Protein AF-0000000079818546 (afdb_homodimer)

Nearest PDB structures (foldseek):
  4r4e-assembly1_A  TM=8.193E-01  e=2.332E-03  Bacillus subtilis subsp. subtilis str. 168
  4r24-assembly1_B  TM=7.800E-01  e=4.486E-03  Priestia megaterium WSH-002
  2zhg-assembly1_A-2  TM=8.508E-01  e=3.559E-02  Escherichia coli K-12
  3ucs-assembly1_A  TM=8.281E-01  e=1.180E-01  Klebsiella pneumoniae 342
  2zhh-assembly1_A-2  TM=7.007E-01  e=1.118E-01  Escherichia coli K-12

Secondary structure (DSSP, 8-state):
------B-HHHHHHHH---HHHHHHHHHTTSSPPPEEETTEEEB-HHHHHHHHHHHHHHHTT--HHHHHHHH-S-TT--HHHHHHHHHHHTGGG--S--EEEEHHHHHHHHHTS---HHHHHHHHHTTSEEE-SSSSEEEES-HHHHHHHHHHHHTT--HHHHHHHHHHHHHHHHHHHHHHHHHHIIIIIHHHHHTT--GGGHHHHHHHHHHHHHHHHHHHHHHHHHHHHHHHHHHHHHTTHHHHTS--/------B-HHHHHHHH---HHHHHHHHHTTSSPPPEEETTEEEB-HHHHHHHHHHHHHHHTT--HHHHHHHH-S-TT--HHHHHHHHHHHTGGG--S--EEEEHHHHHHHHHTS---HHHHHHHHHTTSEEE-SSSSEEEES-HHHHHHHHHHHHTT--HHHHHHHHHHHHHHHHHHHHHHHHHHIIIIIHHHHHTT--GGGHHHHHHHHHHHHHHHHHHHHHHHHHHHHHHHHHHHHHTTHHHHSS--

Solvent-accessible surface area (backbone atoms only — not comparable to full-atom values): 26799 Å² total; per-residue (Å²): 127,82,69,76,61,65,24,42,61,68,51,46,18,66,73,68,70,43,50,58,66,54,52,52,48,34,37,75,71,46,69,37,64,81,54,54,69,57,92,93,43,52,29,34,42,67,68,53,52,49,43,51,52,47,54,51,52,43,38,72,73,66,38,43,73,47,20,48,38,58,67,46,37,84,50,68,74,60,54,59,66,58,45,51,53,43,47,43,44,67,45,53,66,38,60,79,47,72,60,42,78,37,42,50,72,52,44,46,56,59,54,33,72,32,89,71,47,75,66,52,51,51,50,37,34,74,70,54,41,35,43,76,72,48,102,63,57,33,32,33,32,44,34,47,64,43,51,51,39,48,40,55,43,23,75,49,67,44,54,62,70,58,52,49,51,48,51,49,48,40,53,63,31,39,46,62,39,39,50,48,52,52,50,50,46,35,63,45,47,49,49,59,38,51,74,65,67,52,57,74,87,43,53,60,55,52,38,50,48,42,64,61,45,53,62,37,53,56,49,29,51,49,51,52,42,24,53,44,36,42,52,48,53,46,44,54,37,36,50,71,52,61,74,65,61,65,67,74,108,126,82,69,73,62,66,24,42,60,68,52,46,19,67,74,70,70,44,51,59,68,53,53,51,48,34,38,76,72,43,68,37,64,81,54,53,69,58,90,94,42,49,28,33,41,65,68,52,52,49,44,52,52,46,53,51,52,45,39,72,72,66,39,42,74,45,20,48,38,58,66,44,37,83,50,65,76,58,56,60,67,58,45,53,52,43,47,42,44,68,46,52,64,39,62,80,48,73,62,43,79,38,42,51,71,53,45,45,57,60,54,33,74,33,89,71,46,75,67,53,51,50,50,38,34,73,71,54,40,35,42,74,72,48,101,63,58,33,32,32,30,44,34,48,63,43,50,52,39,47,39,54,41,24,76,50,67,45,52,61,70,59,52,49,51,48,51,51,48,40,52,64,30,37,45,62,39,37,51,47,52,52,51,49,46,34,64,46,48,48,49,59,37,51,74,65,67,52,56,76,86,45,52,61,55,52,38,51,48,42,65,61,46,52,62,35,52,57,48,29,52,50,50,51,41,24,53,45,36,42,51,49,52,46,46,53,39,37,50,70,52,61,74,65,60,64,68,74,108

pLDDT: mean 79.52, std 14.48, range [26.3, 98.0]

Radius of gyration: 30.17 Å; Cα contacts (8 Å, |Δi|>4): 606; chains: 2; bounding box: 60×109×77 Å

Foldseek 3Di:
DPPQFFDFLVRLCVLQVNDSVVLVVCVVVLQAPFADDDDNTGTDGPQRSLSSNLCVVVVVVPDDPVRSPVLQASDNDADSVLSVLLCCLQPVVQQPADKDKDFLVVVCVLLPLADQDPVLVVLCVVLVQKDDDPPRGMIIGRHVVLSNVNSVVSVVPDHSVVSSVVSVVCCVVCVVVVVVLVVVLCVVPVVVCVVVRNPNVCSVVSSVVSNVCVVVSVVVVVVVVVVVVVVVVVVVVVPPPPVVVVVVD/DPPQFFDFLVRLCVLQVNDSVVLVVCVVVLQAPFADDDDNTGTDGPLRSLSSNLCVVVVVVPDDPVNSCVLQASDNDADSVLSVLLCCLQPVVQQPADKDKDFLVVVCVLLPLAPQDPVLVVLCVVLVQKDDDPPRGMIIGRHVVLSNVNSVVSVVPDHSVVSSVVSVVCCVVCVVVVVVLVVVLCVVPVVVCVVVVNPNVCSVVSSVVSNVVVVVSVVVVVVVVVVVVVVVVVVVVVPPPPVVVVVVD

Sequence (498 aa):
MARGSSMTIDDLAATTGVSSRSIRYYQTRGLLPPPRVKGRQGFYGQKHVDRLNLITELAEEGLNLQAIGWLIGGASRVDSDELRRLKRAVLDGWVSDEPVSISAKDLSKALAGGTWDEGTAARAAELGLLEELEDGEQWRILLPSVLAAGGELADMGLPPERMLDVLETIREHVTPIAAAYVQVFDEAVLAPWDARGRPEGEWSAIREAVDRIRPLAGEALLAVFRQVMTDVITDLMAGTDEEDAGDASMARGSSMTIDDLAATTGVSSRSIRYYQTRGLLPPPRVKGRQGFYGQKHVDRLNLITELAEEGLNLQAIGWLIGGASRVDSDELRRLKRAVLDGWVSDEPVSISAKDLSKALAGGTWDEGTAARAAELGLLEELEDGEQWRILLPSVLAAGGELADMGLPPERMLDVLETIREHVTPIAAAYVQVFDEAVLAPWDARGRPEGEWSAIREAVDRIRPLAGEALLAVFRQVMTDVITDLMAGTDEEDAGDAS

Organism: NCBI:txid1608957

Structure (mmCIF, N/CA/C/O backbone):
data_AF-0000000079818546-model_v1
#
loop_
_entity.id
_entity.type
_entity.pdbx_description
1 polymer 'Putative transcription regulator protein'
#
loop_
_atom_site.group_PDB
_atom_site.id
_atom_site.type_symbol
_atom_site.label_atom_id
_atom_site.label_alt_id
_atom_site.label_comp_id
_atom_site.label_asym_id
_atom_site.label_entity_id
_atom_site.label_seq_id
_atom_site.pdbx_PDB_ins_code
_atom_site.Cartn_x
_atom_site.Cartn_y
_atom_site.Cartn_z
_atom_site.occupancy
_atom_site.B_iso_or_equiv
_atom_site.auth_seq_id
_atom_site.auth_comp_id
_atom_site.auth_asym_id
_atom_site.auth_atom_id
_atom_site.pdbx_PDB_model_num
ATOM 1 N N . MET A 1 1 ? 6.277 -55.094 -1.938 1 29.61 1 MET A N 1
ATOM 2 C CA . MET A 1 1 ? 6.68 -53.969 -2.816 1 29.61 1 MET A CA 1
ATOM 3 C C . MET A 1 1 ? 5.582 -53.688 -3.83 1 29.61 1 MET A C 1
ATOM 5 O O . MET A 1 1 ? 5.293 -54.5 -4.707 1 29.61 1 MET A O 1
ATOM 9 N N . ALA A 1 2 ? 4.457 -53.312 -3.531 1 41.22 2 ALA A N 1
ATOM 10 C CA . ALA A 1 2 ? 3.262 -53.344 -4.367 1 41.22 2 ALA A CA 1
ATOM 11 C C . ALA A 1 2 ? 3.553 -52.812 -5.766 1 41.22 2 ALA A C 1
ATOM 13 O O . ALA A 1 2 ? 4.152 -51.75 -5.914 1 41.22 2 ALA A O 1
ATOM 14 N N . ARG A 1 3 ? 3.801 -53.531 -6.766 1 44.34 3 ARG A N 1
ATOM 15 C CA . ARG A 1 3 ? 4.227 -53.375 -8.156 1 44.34 3 ARG A CA 1
ATOM 16 C C . ARG A 1 3 ? 3.559 -52.188 -8.797 1 44.34 3 ARG A C 1
ATOM 18 O O . ARG A 1 3 ? 2.375 -51.906 -8.57 1 44.34 3 ARG A O 1
ATOM 25 N N . GLY A 1 4 ? 4.246 -50.938 -8.867 1 48.34 4 GLY A N 1
ATOM 26 C CA . GLY A 1 4 ? 3.775 -49.656 -9.406 1 48.34 4 GLY A CA 1
ATOM 27 C C . GLY A 1 4 ? 2.674 -49.844 -10.438 1 48.34 4 GLY A C 1
ATOM 28 O O . GLY A 1 4 ? 2.922 -50.312 -11.555 1 48.34 4 GLY A O 1
ATOM 29 N N . SER A 1 5 ? 1.473 -50.312 -10 1 57.88 5 SER A N 1
ATOM 30 C CA . SER A 1 5 ? 0.321 -50.781 -10.758 1 57.88 5 SER A CA 1
ATOM 31 C C . SER A 1 5 ? 0.114 -49.969 -12.031 1 57.88 5 SER A C 1
ATOM 33 O O . SER A 1 5 ? 0.098 -48.75 -11.992 1 57.88 5 SER A O 1
ATOM 35 N N . SER A 1 6 ? 0.65 -50.344 -13.188 1 82.31 6 SER A N 1
ATOM 36 C CA . SER A 1 6 ? 0.434 -49.844 -14.539 1 82.31 6 SER A CA 1
ATOM 37 C C . SER A 1 6 ? -1.052 -49.688 -14.836 1 82.31 6 SER A C 1
ATOM 39 O O . SER A 1 6 ? -1.844 -50.594 -14.656 1 82.31 6 SER A O 1
ATOM 41 N N . MET A 1 7 ? -1.519 -48.5 -14.75 1 92.56 7 MET A N 1
ATOM 42 C CA . MET A 1 7 ? -2.908 -48.125 -14.984 1 92.56 7 MET A CA 1
ATOM 43 C C . MET A 1 7 ? -3.133 -47.781 -16.453 1 92.56 7 MET A C 1
ATOM 45 O O . MET A 1 7 ? -2.285 -47.125 -17.078 1 92.56 7 MET A O 1
ATOM 49 N N . THR A 1 8 ? -4.227 -48.438 -16.984 1 94.12 8 THR A N 1
ATOM 50 C CA . THR A 1 8 ? -4.66 -47.938 -18.281 1 94.12 8 THR A CA 1
ATOM 51 C C . THR A 1 8 ? -5.211 -46.531 -18.156 1 94.12 8 THR A C 1
ATOM 53 O O . THR A 1 8 ? -5.352 -46 -17.031 1 94.12 8 THR A O 1
ATOM 56 N N . ILE A 1 9 ? -5.508 -45.938 -19.297 1 95 9 ILE A N 1
ATOM 57 C CA . ILE A 1 9 ? -6.012 -44.562 -19.25 1 95 9 ILE A CA 1
ATOM 58 C C . ILE A 1 9 ? -7.367 -44.562 -18.547 1 95 9 ILE A C 1
ATOM 60 O O . ILE A 1 9 ? -7.684 -43.594 -17.828 1 95 9 ILE A O 1
ATOM 64 N N . ASP A 1 10 ? -8.172 -45.594 -18.734 1 94.38 10 ASP A N 1
ATOM 65 C CA . ASP A 1 10 ? -9.477 -45.688 -18.094 1 94.38 10 ASP A CA 1
ATOM 66 C C . ASP A 1 10 ? -9.344 -45.875 -16.594 1 94.38 10 ASP A C 1
ATOM 68 O O . ASP A 1 10 ? -10.109 -45.281 -15.812 1 94.38 10 ASP A O 1
ATOM 72 N N . ASP A 1 11 ? -8.383 -46.625 -16.25 1 95 11 ASP A N 1
ATOM 73 C CA . ASP A 1 11 ? -8.086 -46.812 -14.828 1 95 11 ASP A CA 1
ATOM 74 C C . ASP A 1 11 ? -7.645 -45.5 -14.195 1 95 11 ASP A C 1
ATOM 76 O O . ASP A 1 11 ? -8.078 -45.156 -13.094 1 95 11 ASP A O 1
ATOM 80 N N . LEU A 1 12 ? -6.816 -44.812 -14.898 1 95.75 12 LEU A N 1
ATOM 81 C CA . LEU A 1 12 ? -6.301 -43.531 -14.438 1 95.75 12 LEU A CA 1
ATOM 82 C C . LEU A 1 12 ? -7.426 -42.531 -14.281 1 95.75 12 LEU A C 1
ATOM 84 O O . LEU A 1 12 ? -7.484 -41.812 -13.281 1 95.75 12 LEU A O 1
ATOM 88 N N . ALA A 1 13 ? -8.312 -42.469 -15.227 1 96.38 13 ALA A N 1
ATOM 89 C CA . ALA A 1 13 ? -9.469 -41.594 -15.188 1 96.38 13 ALA A CA 1
ATOM 90 C C . ALA A 1 13 ? -10.344 -41.875 -13.969 1 96.38 13 ALA A C 1
ATOM 92 O O . ALA A 1 13 ? -10.727 -40.969 -13.234 1 96.38 13 ALA A O 1
ATOM 93 N N . ALA A 1 14 ? -10.555 -43.125 -13.75 1 94.81 14 ALA A N 1
ATOM 94 C CA . ALA A 1 14 ? -11.398 -43.531 -12.633 1 94.81 14 ALA A CA 1
ATOM 95 C C . ALA A 1 14 ? -10.75 -43.188 -11.297 1 94.81 14 ALA A C 1
ATOM 97 O O . ALA A 1 14 ? -11.43 -42.781 -10.359 1 94.81 14 ALA A O 1
ATOM 98 N N . THR A 1 15 ? -9.477 -43.375 -11.281 1 94.12 15 THR A N 1
ATOM 99 C CA . THR A 1 15 ? -8.727 -43.188 -10.047 1 94.12 15 THR A CA 1
ATOM 100 C C . THR A 1 15 ? -8.68 -41.688 -9.695 1 94.12 15 THR A C 1
ATOM 102 O O . THR A 1 15 ? -8.773 -41.312 -8.523 1 94.12 15 THR A O 1
ATOM 105 N N . THR A 1 16 ? -8.555 -40.812 -10.664 1 95.19 16 THR A N 1
ATOM 106 C CA . THR A 1 16 ? -8.297 -39.375 -10.422 1 95.19 16 THR A CA 1
ATOM 107 C C . THR A 1 16 ? -9.586 -38.562 -10.547 1 95.19 16 THR A C 1
ATOM 109 O O . THR A 1 16 ? -9.641 -37.438 -10.109 1 95.19 16 THR A O 1
ATOM 112 N N . GLY A 1 17 ? -10.531 -39.125 -11.211 1 94.69 17 GLY A N 1
ATOM 113 C CA . GLY A 1 17 ? -11.758 -38.406 -11.461 1 94.69 17 GLY A CA 1
ATOM 114 C C . GLY A 1 17 ? -11.656 -37.469 -12.648 1 94.69 17 GLY A C 1
ATOM 115 O O . GLY A 1 17 ? -12.578 -36.688 -12.922 1 94.69 17 GLY A O 1
ATOM 116 N N . VAL A 1 18 ? -10.531 -37.5 -13.297 1 95.44 18 VAL A N 1
ATOM 117 C CA . VAL A 1 18 ? -10.336 -36.688 -14.492 1 95.44 18 VAL A CA 1
ATOM 118 C C . VAL A 1 18 ? -10.719 -37.5 -15.727 1 95.44 18 VAL A C 1
ATOM 120 O O . VAL A 1 18 ? -10.391 -38.688 -15.82 1 95.44 18 VAL A O 1
ATOM 123 N N . SER A 1 19 ? -11.367 -36.844 -16.656 1 95.12 19 SER A N 1
ATOM 124 C CA . SER A 1 19 ? -11.812 -37.594 -17.844 1 95.12 19 SER A CA 1
ATOM 125 C C . SER A 1 19 ? -10.633 -38 -18.703 1 95.12 19 SER A C 1
ATOM 127 O O . SER A 1 19 ? -9.602 -37.344 -18.734 1 95.12 19 SER A O 1
ATOM 129 N N . SER A 1 20 ? -10.852 -39.125 -19.484 1 94.94 20 SER A N 1
ATOM 130 C CA . SER A 1 20 ? -9.836 -39.594 -20.438 1 94.94 20 SER A CA 1
ATOM 131 C C . SER A 1 20 ? -9.516 -38.5 -21.453 1 94.94 20 SER A C 1
ATOM 133 O O . SER A 1 20 ? -8.359 -38.344 -21.875 1 94.94 20 SER A O 1
ATOM 135 N N . ARG A 1 21 ? -10.539 -37.781 -21.766 1 94.19 21 ARG A N 1
ATOM 136 C CA . ARG A 1 21 ? -10.344 -36.656 -22.703 1 94.19 21 ARG A CA 1
ATOM 137 C C . ARG A 1 21 ? -9.414 -35.625 -22.125 1 94.19 21 ARG A C 1
ATOM 139 O O . ARG A 1 21 ? -8.492 -35.156 -22.812 1 94.19 21 ARG A O 1
ATOM 146 N N . SER A 1 22 ? -9.641 -35.281 -20.953 1 93.94 22 SER A N 1
ATOM 147 C CA . SER A 1 22 ? -8.812 -34.281 -20.297 1 93.94 22 SER A CA 1
ATOM 148 C C . SER A 1 22 ? -7.383 -34.781 -20.094 1 93.94 22 SER A C 1
ATOM 150 O O . SER A 1 22 ? -6.426 -34 -20.234 1 93.94 22 SER A O 1
ATOM 152 N N . ILE A 1 23 ? -7.309 -36 -19.734 1 94.94 23 ILE A N 1
ATOM 153 C CA . ILE A 1 23 ? -5.992 -36.594 -19.547 1 94.94 23 ILE A CA 1
ATOM 154 C C . ILE A 1 23 ? -5.184 -36.5 -20.828 1 94.94 23 ILE A C 1
ATOM 156 O O . ILE A 1 23 ? -4.023 -36.094 -20.812 1 94.94 23 ILE A O 1
ATOM 160 N N . ARG A 1 24 ? -5.766 -36.844 -21.953 1 92.38 24 ARG A N 1
ATOM 161 C CA . ARG A 1 24 ? -5.094 -36.75 -23.25 1 92.38 24 ARG A CA 1
ATOM 162 C C . ARG A 1 24 ? -4.754 -35.312 -23.578 1 92.38 24 ARG A C 1
ATOM 164 O O . ARG A 1 24 ? -3.689 -35.031 -24.141 1 92.38 24 ARG A O 1
ATOM 171 N N . TYR A 1 25 ? -5.637 -34.531 -23.234 1 91.44 25 TYR A N 1
ATOM 172 C CA . TYR A 1 25 ? -5.402 -33.094 -23.453 1 91.44 25 TYR A CA 1
ATOM 173 C C . TYR A 1 25 ? -4.188 -32.625 -22.672 1 91.44 25 TYR A C 1
ATOM 175 O O . TYR A 1 25 ? -3.344 -31.891 -23.219 1 91.44 25 TYR A O 1
ATOM 183 N N . TYR A 1 26 ? -4.148 -32.969 -21.375 1 90.62 26 TYR A N 1
ATOM 184 C CA . TYR A 1 26 ? -3.016 -32.594 -20.547 1 90.62 26 TYR A CA 1
ATOM 185 C C . TYR A 1 26 ? -1.711 -33.125 -21.125 1 90.62 26 TYR A C 1
ATOM 187 O O . TYR A 1 26 ? -0.668 -32.5 -21.031 1 90.62 26 TYR A O 1
ATOM 195 N N . GLN A 1 27 ? -1.791 -34.312 -21.703 1 88.69 27 GLN A N 1
ATOM 196 C CA . GLN A 1 27 ? -0.615 -34.906 -22.328 1 88.69 27 GLN A CA 1
ATOM 197 C C . GLN A 1 27 ? -0.182 -34.125 -23.547 1 88.69 27 GLN A C 1
ATOM 199 O O . GLN A 1 27 ? 1.006 -33.844 -23.734 1 88.69 27 GLN A O 1
ATOM 204 N N . THR A 1 28 ? -1.201 -33.75 -24.344 1 87 28 THR A N 1
ATOM 205 C CA . THR A 1 28 ? -0.917 -32.969 -25.562 1 87 28 THR A CA 1
ATOM 206 C C . THR A 1 28 ? -0.285 -31.625 -25.219 1 87 28 THR A C 1
ATOM 208 O O . THR A 1 28 ? 0.574 -31.141 -25.953 1 87 28 THR A O 1
ATOM 211 N N . ARG A 1 29 ? -0.623 -31.109 -24.078 1 83.12 29 ARG A N 1
ATOM 212 C CA . ARG A 1 29 ? -0.134 -29.797 -23.672 1 83.12 29 ARG A CA 1
ATOM 213 C C . ARG A 1 29 ? 1.181 -29.922 -22.906 1 83.12 29 ARG A C 1
ATOM 215 O O . ARG A 1 29 ? 1.716 -28.922 -22.422 1 83.12 29 ARG A O 1
ATOM 222 N N . GLY A 1 30 ? 1.584 -31.109 -22.656 1 82.19 30 GLY A N 1
ATOM 223 C CA . GLY A 1 30 ? 2.852 -31.344 -21.984 1 82.19 30 GLY A CA 1
ATOM 224 C C . GLY A 1 30 ? 2.746 -31.25 -20.469 1 82.19 30 GLY A C 1
ATOM 225 O O . GLY A 1 30 ? 3.762 -31.156 -19.781 1 82.19 30 GLY A O 1
ATOM 226 N N . LEU A 1 31 ? 1.604 -31.266 -19.953 1 85.25 31 LEU A N 1
ATOM 227 C CA . LEU A 1 31 ? 1.378 -31.141 -18.516 1 85.25 31 LEU A CA 1
ATOM 228 C C . LEU A 1 31 ? 1.497 -32.5 -17.828 1 85.25 31 LEU A C 1
ATOM 230 O O . LEU A 1 31 ? 1.8 -32.562 -16.641 1 85.25 31 LEU A O 1
ATOM 234 N N . LEU A 1 32 ? 1.226 -33.562 -18.547 1 87.5 32 LEU A N 1
ATOM 235 C CA . LEU A 1 32 ? 1.321 -34.938 -18.078 1 87.5 32 LEU A CA 1
ATOM 236 C C . LEU A 1 32 ? 2.322 -35.719 -18.906 1 87.5 32 LEU A C 1
ATOM 238 O O . LEU A 1 32 ? 2.246 -35.75 -20.141 1 87.5 32 LEU A O 1
ATOM 242 N N . PRO A 1 33 ? 3.264 -36.344 -18.188 1 85.44 33 PRO A N 1
ATOM 243 C CA . PRO A 1 33 ? 4.23 -37.125 -18.953 1 85.44 33 PRO A CA 1
ATOM 244 C C . PRO A 1 33 ? 3.574 -38.25 -19.75 1 85.44 33 PRO A C 1
ATOM 246 O O . PRO A 1 33 ? 2.516 -38.75 -19.359 1 85.44 33 PRO A O 1
ATOM 249 N N . PRO A 1 34 ? 4.223 -38.688 -20.766 1 88.12 34 PRO A N 1
ATOM 250 C CA . PRO A 1 34 ? 3.68 -39.781 -21.547 1 88.12 34 PRO A CA 1
ATOM 251 C C . PRO A 1 34 ? 3.676 -41.094 -20.781 1 88.12 34 PRO A C 1
ATOM 253 O O . PRO A 1 34 ? 4.477 -41.281 -19.859 1 88.12 34 PRO A O 1
ATOM 256 N N . PRO A 1 35 ? 2.773 -41.938 -21.094 1 90.88 35 PRO A N 1
ATOM 257 C CA . PRO A 1 35 ? 2.734 -43.25 -20.469 1 90.88 35 PRO A CA 1
ATOM 258 C C . PRO A 1 35 ? 3.816 -44.188 -20.984 1 90.88 35 PRO A C 1
ATOM 260 O O . PRO A 1 35 ? 4.469 -43.906 -22 1 90.88 35 PRO A O 1
ATOM 263 N N . ARG A 1 36 ? 4.066 -45.25 -20.203 1 91.75 36 ARG A N 1
ATOM 264 C CA . ARG A 1 36 ? 4.828 -46.375 -20.766 1 91.75 36 ARG A CA 1
ATOM 265 C C . ARG A 1 36 ? 3.992 -47.156 -21.766 1 91.75 36 ARG A C 1
ATOM 267 O O . ARG A 1 36 ? 2.869 -47.562 -21.453 1 91.75 36 ARG A O 1
ATOM 274 N N . VAL A 1 37 ? 4.539 -47.25 -22.953 1 91.12 37 VAL A N 1
ATOM 275 C CA . VAL A 1 37 ? 3.744 -47.875 -24 1 91.12 37 VAL A CA 1
ATOM 276 C C . VAL A 1 37 ? 4.164 -49.344 -24.156 1 91.12 37 VAL A C 1
ATOM 278 O O . VAL A 1 37 ? 5.355 -49.656 -24.266 1 91.12 37 VAL A O 1
ATOM 281 N N . LYS A 1 38 ? 3.289 -50.219 -24 1 89.94 38 LYS A N 1
ATOM 282 C CA . LYS A 1 38 ? 3.447 -51.625 -24.328 1 89.94 38 LYS A CA 1
ATOM 283 C C . LYS A 1 38 ? 2.459 -52.062 -25.422 1 89.94 38 LYS A C 1
ATOM 285 O O . LYS A 1 38 ? 1.25 -52.094 -25.188 1 89.94 38 LYS A O 1
ATOM 290 N N . GLY A 1 39 ? 3.057 -52.375 -26.609 1 88.94 39 GLY A N 1
ATOM 291 C CA . GLY A 1 39 ? 2.176 -52.594 -27.734 1 88.94 39 GLY A CA 1
ATOM 292 C C . GLY A 1 39 ? 1.441 -51.344 -28.188 1 88.94 39 GLY A C 1
ATOM 293 O O . GLY A 1 39 ? 2.066 -50.375 -28.609 1 88.94 39 GLY A O 1
ATOM 294 N N . ARG A 1 40 ? 0.124 -51.312 -28.109 1 89.44 40 ARG A N 1
ATOM 295 C CA . ARG A 1 40 ? -0.684 -50.156 -28.5 1 89.44 40 ARG A CA 1
ATOM 296 C C . ARG A 1 40 ? -1.329 -49.5 -27.281 1 89.44 40 ARG A C 1
ATOM 298 O O . ARG A 1 40 ? -2.154 -48.594 -27.422 1 89.44 40 ARG A O 1
ATOM 305 N N . GLN A 1 41 ? -0.917 -50.094 -26.188 1 89.75 41 GLN A N 1
ATOM 306 C CA . GLN A 1 41 ? -1.577 -49.625 -24.984 1 89.75 41 GLN A CA 1
ATOM 307 C C . GLN A 1 41 ? -0.604 -48.844 -24.094 1 89.75 41 GLN A C 1
ATOM 309 O O . GLN A 1 41 ? 0.545 -49.25 -23.922 1 89.75 41 GLN A O 1
ATOM 314 N N . GLY A 1 42 ? -1.042 -47.656 -23.609 1 91.94 42 GLY A N 1
ATOM 315 C CA . GLY A 1 42 ? -0.277 -46.875 -22.656 1 91.94 42 GLY A CA 1
ATOM 316 C C . GLY A 1 42 ? -0.568 -47.25 -21.203 1 91.94 42 GLY A C 1
ATOM 317 O O . GLY A 1 42 ? -1.714 -47.531 -20.859 1 91.94 42 GLY A O 1
ATOM 318 N N . PHE A 1 43 ? 0.494 -47.281 -20.391 1 94.56 43 PHE A N 1
ATOM 319 C CA . PHE A 1 43 ? 0.353 -47.594 -18.969 1 94.56 43 PHE A CA 1
ATOM 320 C C . PHE A 1 43 ? 0.862 -46.438 -18.109 1 94.56 43 PHE A C 1
ATOM 322 O O . PHE A 1 43 ? 1.918 -45.875 -18.391 1 94.56 43 PHE A O 1
ATOM 329 N N . TYR A 1 44 ? 0.047 -46.125 -17.141 1 94.31 44 TYR A N 1
ATOM 330 C CA . TYR A 1 44 ? 0.309 -45 -16.25 1 94.31 44 TYR A CA 1
ATOM 331 C C . TYR A 1 44 ? 0.648 -45.469 -14.844 1 94.31 44 TYR A C 1
ATOM 333 O O . TYR A 1 44 ? 0.228 -46.562 -14.438 1 94.31 44 TYR A O 1
ATOM 341 N N . GLY A 1 45 ? 1.462 -44.688 -14.164 1 91 45 GLY A N 1
ATOM 342 C CA . GLY A 1 45 ? 1.852 -45.062 -12.805 1 91 45 GLY A CA 1
ATOM 343 C C . GLY A 1 45 ? 1.431 -44 -11.781 1 91 45 GLY A C 1
ATOM 344 O O . GLY A 1 45 ? 0.622 -43.125 -12.078 1 91 45 GLY A O 1
ATOM 345 N N . GLN A 1 46 ? 1.94 -44.219 -10.578 1 89.56 46 GLN A N 1
ATOM 346 C CA . GLN A 1 46 ? 1.598 -43.344 -9.461 1 89.56 46 GLN A CA 1
ATOM 347 C C . GLN A 1 46 ? 2.02 -41.906 -9.734 1 89.56 46 GLN A C 1
ATOM 349 O O . GLN A 1 46 ? 1.345 -40.969 -9.312 1 89.56 46 GLN A O 1
ATOM 354 N N . LYS A 1 47 ? 3.025 -41.75 -10.477 1 85.44 47 LYS A N 1
ATOM 355 C CA . LYS A 1 47 ? 3.498 -40.406 -10.805 1 85.44 47 LYS A CA 1
ATOM 356 C C . LYS A 1 47 ? 2.457 -39.625 -11.609 1 85.44 47 LYS A C 1
ATOM 358 O O . LYS A 1 47 ? 2.33 -38.406 -11.469 1 85.44 47 LYS A O 1
ATOM 363 N N . HIS A 1 48 ? 1.764 -40.375 -12.477 1 90.62 48 HIS A N 1
ATOM 364 C CA . HIS A 1 48 ? 0.709 -39.781 -13.273 1 90.62 48 HIS A CA 1
ATOM 365 C C . HIS A 1 48 ? -0.477 -39.375 -12.398 1 90.62 48 HIS A C 1
ATOM 367 O O . HIS A 1 48 ? -1.054 -38.312 -12.578 1 90.62 48 HIS A O 1
ATOM 373 N N . VAL A 1 49 ? -0.753 -40.188 -11.469 1 91.44 49 VAL A N 1
ATOM 374 C CA . VAL A 1 49 ? -1.84 -39.906 -10.539 1 91.44 49 VAL A CA 1
ATOM 375 C C . VAL A 1 49 ? -1.521 -38.656 -9.75 1 91.44 49 VAL A C 1
ATOM 377 O O . VAL A 1 49 ? -2.348 -37.719 -9.664 1 91.44 49 VAL A O 1
ATOM 380 N N . ASP A 1 50 ? -0.362 -38.594 -9.266 1 86.88 50 ASP A N 1
ATOM 381 C CA . ASP A 1 50 ? 0.066 -37.469 -8.453 1 86.88 50 ASP A CA 1
ATOM 382 C C . ASP A 1 50 ? 0.017 -36.156 -9.258 1 86.88 50 ASP A C 1
ATOM 384 O O . ASP A 1 50 ? -0.429 -35.125 -8.758 1 86.88 50 ASP A O 1
ATOM 388 N N . ARG A 1 51 ? 0.46 -36.25 -10.492 1 87.38 51 ARG A N 1
ATOM 389 C CA . ARG A 1 51 ? 0.498 -35.062 -11.352 1 87.38 51 ARG A CA 1
ATOM 390 C C . ARG A 1 51 ? -0.911 -34.594 -11.672 1 87.38 51 ARG A C 1
ATOM 392 O O . ARG A 1 51 ? -1.178 -33.375 -11.641 1 87.38 51 ARG A O 1
ATOM 399 N N . LEU A 1 52 ? -1.74 -35.469 -11.945 1 90.81 52 LEU A N 1
ATOM 400 C CA . LEU A 1 52 ? -3.113 -35.094 -12.266 1 90.81 52 LEU A CA 1
ATOM 401 C C . LEU A 1 52 ? -3.803 -34.469 -11.062 1 90.81 52 LEU A C 1
ATOM 403 O O . LEU A 1 52 ? -4.535 -33.5 -11.195 1 90.81 52 LEU A O 1
ATOM 407 N N . ASN A 1 53 ? -3.547 -35 -9.945 1 89.62 53 ASN A N 1
ATOM 408 C CA . ASN A 1 53 ? -4.102 -34.438 -8.719 1 89.62 53 ASN A CA 1
ATOM 409 C C . ASN A 1 53 ? -3.592 -33.031 -8.492 1 89.62 53 ASN A C 1
ATOM 411 O O . ASN A 1 53 ? -4.352 -32.125 -8.078 1 89.62 53 ASN A O 1
ATOM 415 N N . LEU A 1 54 ? -2.379 -32.844 -8.773 1 85.12 54 LEU A N 1
ATOM 416 C CA . LEU A 1 54 ? -1.781 -31.531 -8.633 1 85.12 54 LEU A CA 1
ATOM 417 C C . LEU A 1 54 ? -2.412 -30.531 -9.602 1 85.12 54 LEU A C 1
ATOM 419 O O . LEU A 1 54 ? -2.748 -29.422 -9.219 1 85.12 54 LEU A O 1
ATOM 423 N N . ILE A 1 55 ? -2.553 -30.938 -10.852 1 87 55 ILE A N 1
ATOM 424 C CA . ILE A 1 55 ? -3.16 -30.094 -11.867 1 87 55 ILE A CA 1
ATOM 425 C C . ILE A 1 55 ? -4.566 -29.688 -11.43 1 87 55 ILE A C 1
ATOM 427 O O . ILE A 1 55 ? -4.93 -28.5 -11.5 1 87 55 ILE A O 1
ATOM 431 N N . THR A 1 56 ? -5.281 -30.656 -10.922 1 88.06 56 THR A N 1
ATOM 432 C CA . THR A 1 56 ? -6.641 -30.406 -10.461 1 88.06 56 THR A CA 1
ATOM 433 C C . THR A 1 56 ? -6.645 -29.438 -9.289 1 88.06 56 THR A C 1
ATOM 435 O O . THR A 1 56 ? -7.449 -28.5 -9.25 1 88.06 56 THR A O 1
ATOM 438 N N . GLU A 1 57 ? -5.781 -29.625 -8.383 1 83.75 57 GLU A N 1
ATOM 439 C CA . GLU A 1 57 ? -5.668 -28.766 -7.211 1 83.75 57 GLU A CA 1
ATOM 440 C C . GLU A 1 57 ? -5.371 -27.328 -7.605 1 83.75 57 GLU A C 1
ATOM 442 O O . GLU A 1 57 ? -6.027 -26.391 -7.125 1 83.75 57 GLU A O 1
ATOM 447 N N . LEU A 1 58 ? -4.418 -27.141 -8.43 1 80.06 58 LEU A N 1
ATOM 448 C CA . LEU A 1 58 ? -4.004 -25.812 -8.859 1 80.06 58 LEU A CA 1
ATOM 449 C C . LEU A 1 58 ? -5.113 -25.125 -9.648 1 80.06 58 LEU A C 1
ATOM 451 O O . LEU A 1 58 ? -5.34 -23.922 -9.484 1 80.06 58 LEU A O 1
ATOM 455 N N . ALA A 1 59 ? -5.793 -25.922 -10.422 1 80.12 59 ALA A N 1
ATOM 456 C CA . ALA A 1 59 ? -6.918 -25.375 -11.188 1 80.12 59 ALA A CA 1
ATOM 457 C C . ALA A 1 59 ? -8.039 -24.922 -10.258 1 80.12 59 ALA A C 1
ATOM 459 O O . ALA A 1 59 ? -8.633 -23.859 -10.469 1 80.12 59 ALA A O 1
ATOM 460 N N . GLU A 1 60 ? -8.234 -25.688 -9.297 1 77.5 60 GLU A N 1
ATOM 461 C CA . GLU A 1 60 ? -9.266 -25.344 -8.32 1 77.5 60 GLU A CA 1
ATOM 462 C C . GLU A 1 60 ? -8.914 -24.078 -7.559 1 77.5 60 GLU A C 1
ATOM 464 O O . GLU A 1 60 ? -9.797 -23.359 -7.105 1 77.5 60 GLU A O 1
ATOM 469 N N . GLU A 1 61 ? -7.676 -23.844 -7.477 1 70.69 61 GLU A N 1
ATOM 470 C CA . GLU A 1 61 ? -7.207 -22.656 -6.785 1 70.69 61 GLU A CA 1
ATOM 471 C C . GLU A 1 61 ? -7.195 -21.438 -7.715 1 70.69 61 GLU A C 1
ATOM 473 O O . GLU A 1 61 ? -6.711 -20.375 -7.34 1 70.69 61 GLU A O 1
ATOM 478 N N . GLY A 1 62 ? -7.59 -21.719 -8.961 1 68.94 62 GLY A N 1
ATOM 479 C CA . GLY A 1 62 ? -7.84 -20.609 -9.852 1 68.94 62 GLY A CA 1
ATOM 480 C C . GLY A 1 62 ? -6.777 -20.438 -10.914 1 68.94 62 GLY A C 1
ATOM 481 O O . GLY A 1 62 ? -6.855 -19.531 -11.742 1 68.94 62 GLY A O 1
ATOM 482 N N . LEU A 1 63 ? -5.789 -21.312 -10.891 1 73.12 63 LEU A N 1
ATOM 483 C CA . LEU A 1 63 ? -4.773 -21.219 -11.938 1 73.12 63 LEU A CA 1
ATOM 484 C C . LEU A 1 63 ? -5.285 -21.812 -13.242 1 73.12 63 LEU A C 1
ATOM 486 O O . LEU A 1 63 ? -5.922 -22.875 -13.234 1 73.12 63 LEU A O 1
ATOM 490 N N . ASN A 1 64 ? -5.047 -21.062 -14.273 1 74.25 64 ASN A N 1
ATOM 491 C CA . ASN A 1 64 ? -5.367 -21.641 -15.578 1 74.25 64 ASN A CA 1
ATOM 492 C C . ASN A 1 64 ? -4.273 -22.594 -16.047 1 74.25 64 ASN A C 1
ATOM 494 O O . ASN A 1 64 ? -3.221 -22.703 -15.422 1 74.25 64 ASN A O 1
ATOM 498 N N . LEU A 1 65 ? -4.586 -23.422 -17.094 1 77.69 65 LEU A N 1
ATOM 499 C CA . LEU A 1 65 ? -3.691 -24.5 -17.531 1 77.69 65 LEU A CA 1
ATOM 500 C C . LEU A 1 65 ? -2.359 -23.922 -18.016 1 77.69 65 LEU A C 1
ATOM 502 O O . LEU A 1 65 ? -1.323 -24.578 -17.906 1 77.69 65 LEU A O 1
ATOM 506 N N . GLN A 1 66 ? -2.426 -22.734 -18.438 1 74.19 66 GLN A N 1
ATOM 507 C CA . GLN A 1 66 ? -1.191 -22.078 -18.875 1 74.19 66 GLN A CA 1
ATOM 508 C C . GLN A 1 66 ? -0.284 -21.766 -17.688 1 74.19 66 GLN A C 1
ATOM 510 O O . GLN A 1 66 ? 0.915 -22.062 -17.719 1 74.19 66 GLN A O 1
ATOM 515 N N . ALA A 1 67 ? -0.856 -21.266 -16.703 1 72 67 ALA A N 1
ATOM 516 C CA . ALA A 1 67 ? -0.125 -20.984 -15.477 1 72 67 ALA A CA 1
ATOM 517 C C . ALA A 1 67 ? 0.414 -22.266 -14.852 1 72 67 ALA A C 1
ATOM 519 O O . ALA A 1 67 ? 1.554 -22.297 -14.383 1 72 67 ALA A O 1
ATOM 520 N N . ILE A 1 68 ? -0.441 -23.234 -14.898 1 78.88 68 ILE A N 1
ATOM 521 C CA . ILE A 1 68 ? -0.029 -24.516 -14.359 1 78.88 68 ILE A CA 1
ATOM 522 C C . ILE A 1 68 ? 1.143 -25.062 -15.172 1 78.88 68 ILE A C 1
ATOM 524 O O . ILE A 1 68 ? 2.109 -25.578 -14.609 1 78.88 68 ILE A O 1
ATOM 528 N N . GLY A 1 69 ? 1.033 -24.984 -16.453 1 75.38 69 GLY A N 1
ATOM 529 C CA . GLY A 1 69 ? 2.119 -25.391 -17.328 1 75.38 69 GLY A CA 1
ATOM 530 C C . GLY A 1 69 ? 3.424 -24.672 -17.047 1 75.38 69 GLY A C 1
ATOM 531 O O . GLY A 1 69 ? 4.488 -25.297 -17.047 1 75.38 69 GLY A O 1
ATOM 532 N N . TRP A 1 70 ? 3.248 -23.438 -16.875 1 70.88 70 TRP A N 1
ATOM 533 C CA . TRP A 1 70 ? 4.426 -22.641 -16.547 1 70.88 70 TRP A CA 1
ATOM 534 C C . TRP A 1 70 ? 5.07 -23.125 -15.242 1 70.88 70 TRP A C 1
ATOM 536 O O . TRP A 1 70 ? 6.293 -23.234 -15.156 1 70.88 70 TRP A O 1
ATOM 546 N N . LEU A 1 71 ? 4.273 -23.344 -14.281 1 70.5 71 LEU A N 1
ATOM 547 C CA . LEU A 1 71 ? 4.758 -23.797 -12.984 1 70.5 71 LEU A CA 1
ATOM 548 C C . LEU A 1 71 ? 5.418 -25.172 -13.109 1 70.5 71 LEU A C 1
ATOM 550 O O . LEU A 1 71 ? 6.438 -25.438 -12.477 1 70.5 71 LEU A O 1
ATOM 554 N N . ILE A 1 72 ? 4.766 -26.047 -13.789 1 68.81 72 ILE A N 1
ATOM 555 C CA . ILE A 1 72 ? 5.238 -27.422 -13.898 1 68.81 72 ILE A CA 1
ATOM 556 C C . ILE A 1 72 ? 6.461 -27.469 -14.812 1 68.81 72 ILE A C 1
ATOM 558 O O . ILE A 1 72 ? 7.301 -28.359 -14.695 1 68.81 72 ILE A O 1
ATOM 562 N N . GLY A 1 73 ? 6.906 -26.328 -15.203 1 59.66 73 GLY A N 1
ATOM 563 C CA . GLY A 1 73 ? 8 -26.359 -16.156 1 59.66 73 GLY A CA 1
ATOM 564 C C . GLY A 1 73 ? 7.797 -27.375 -17.266 1 59.66 73 GLY A C 1
ATOM 565 O O . GLY A 1 73 ? 6.871 -28.188 -17.203 1 59.66 73 GLY A O 1
ATOM 566 N N . GLY A 1 74 ? 8.156 -26.984 -18.516 1 51.94 74 GLY A N 1
ATOM 567 C CA . GLY A 1 74 ? 8.156 -27.953 -19.594 1 51.94 74 GLY A CA 1
ATOM 568 C C . GLY A 1 74 ? 8.656 -29.328 -19.172 1 51.94 74 GLY A C 1
ATOM 569 O O . GLY A 1 74 ? 8.625 -30.281 -19.953 1 51.94 74 GLY A O 1
ATOM 570 N N . ALA A 1 75 ? 9.242 -29.328 -18.031 1 50.03 75 ALA A N 1
ATOM 571 C CA . ALA A 1 75 ? 9.914 -30.609 -17.797 1 50.03 75 ALA A CA 1
ATOM 572 C C . ALA A 1 75 ? 8.977 -31.594 -17.125 1 50.03 75 ALA A C 1
ATOM 574 O O . ALA A 1 75 ? 8.258 -31.25 -16.188 1 50.03 75 ALA A O 1
ATOM 575 N N . SER A 1 76 ? 8.648 -32.562 -17.734 1 50.75 76 SER A N 1
ATOM 576 C CA . SER A 1 76 ? 7.938 -33.812 -17.391 1 50.75 76 SER A CA 1
ATOM 577 C C . SER A 1 76 ? 8.289 -34.25 -15.977 1 50.75 76 SER A C 1
ATOM 579 O O . SER A 1 76 ? 7.602 -35.094 -15.398 1 50.75 76 SER A O 1
ATOM 581 N N . ARG A 1 77 ? 9.469 -33.75 -15.414 1 56.53 77 ARG A N 1
ATOM 582 C CA . ARG A 1 77 ? 9.961 -34.469 -14.234 1 56.53 77 ARG A CA 1
ATOM 583 C C . ARG A 1 77 ? 9.805 -33.594 -12.984 1 56.53 77 ARG A C 1
ATOM 585 O O . ARG A 1 77 ? 10.414 -33.875 -11.953 1 56.53 77 ARG A O 1
ATOM 592 N N . VAL A 1 78 ? 9.039 -32.562 -13.047 1 58.22 78 VAL A N 1
ATOM 593 C CA . VAL A 1 78 ? 8.977 -31.797 -11.812 1 58.22 78 VAL A CA 1
ATOM 594 C C . VAL A 1 78 ? 8.141 -32.531 -10.773 1 58.22 78 VAL A C 1
ATOM 596 O O . VAL A 1 78 ? 7.047 -33 -11.07 1 58.22 78 VAL A O 1
ATOM 599 N N . ASP A 1 79 ? 8.828 -32.781 -9.57 1 65.88 79 ASP A N 1
ATOM 600 C CA . ASP A 1 79 ? 8.18 -33.406 -8.422 1 65.88 79 ASP A CA 1
ATOM 601 C C . ASP A 1 79 ? 6.973 -32.594 -7.961 1 65.88 79 ASP A C 1
ATOM 603 O O . ASP A 1 79 ? 7.059 -31.375 -7.848 1 65.88 79 ASP A O 1
ATOM 607 N N . SER A 1 80 ? 5.812 -33.25 -7.957 1 70.88 80 SER A N 1
ATOM 608 C CA . SER A 1 80 ? 4.551 -32.656 -7.543 1 70.88 80 SER A CA 1
ATOM 609 C C . SER A 1 80 ? 4.707 -31.891 -6.227 1 70.88 80 SER A C 1
ATOM 611 O O . SER A 1 80 ? 4.125 -30.812 -6.051 1 70.88 80 SER A O 1
ATOM 613 N N . ASP A 1 81 ? 5.559 -32.375 -5.391 1 73.31 81 ASP A N 1
ATOM 614 C CA . ASP A 1 81 ? 5.766 -31.75 -4.094 1 73.31 81 ASP A CA 1
ATOM 615 C C . ASP A 1 81 ? 6.48 -30.406 -4.238 1 73.31 81 ASP A C 1
ATOM 617 O O . ASP A 1 81 ? 6.16 -29.438 -3.535 1 73.31 81 ASP A O 1
ATOM 621 N N . GLU A 1 82 ? 7.398 -30.375 -5.105 1 71.56 82 GLU A N 1
ATOM 622 C CA . GLU A 1 82 ? 8.141 -29.141 -5.352 1 71.56 82 GLU A CA 1
ATOM 623 C C . GLU A 1 82 ? 7.242 -28.078 -5.965 1 71.56 82 GLU A C 1
ATOM 625 O O . GLU A 1 82 ? 7.363 -26.891 -5.633 1 71.56 82 GLU A O 1
ATOM 630 N N . LEU A 1 83 ? 6.363 -28.531 -6.695 1 70.94 83 LEU A N 1
ATOM 631 C CA . LEU A 1 83 ? 5.438 -27.594 -7.34 1 70.94 83 LEU A CA 1
ATOM 632 C C . LEU A 1 83 ? 4.48 -26.984 -6.324 1 70.94 83 LEU A C 1
ATOM 634 O O . LEU A 1 83 ? 4.18 -25.797 -6.387 1 70.94 83 LEU A O 1
ATOM 638 N N . ARG A 1 84 ? 4.09 -27.875 -5.512 1 74.31 84 ARG A N 1
ATOM 639 C CA . ARG A 1 84 ? 3.211 -27.391 -4.449 1 74.31 84 ARG A CA 1
ATOM 640 C C . ARG A 1 84 ? 3.924 -26.359 -3.574 1 74.31 84 ARG A C 1
ATOM 642 O O . ARG A 1 84 ? 3.332 -25.359 -3.18 1 74.31 84 ARG A O 1
ATOM 649 N N . ARG A 1 85 ? 5.105 -26.562 -3.334 1 74.56 85 ARG A N 1
ATOM 650 C CA . ARG A 1 85 ? 5.898 -25.641 -2.52 1 74.56 85 ARG A CA 1
ATOM 651 C C . ARG A 1 85 ? 6.098 -24.312 -3.23 1 74.56 85 ARG A C 1
ATOM 653 O O . ARG A 1 85 ? 6.035 -23.25 -2.602 1 74.56 85 ARG A O 1
ATOM 660 N N . LEU A 1 86 ? 6.254 -24.391 -4.492 1 72.81 86 LEU A N 1
ATOM 661 C CA . LEU A 1 86 ? 6.438 -23.172 -5.273 1 72.81 86 LEU A CA 1
ATOM 662 C C . LEU A 1 86 ? 5.152 -22.359 -5.309 1 72.81 86 LEU A C 1
ATOM 664 O O . LEU A 1 86 ? 5.184 -21.141 -5.145 1 72.81 86 LEU A O 1
ATOM 668 N N . LYS A 1 87 ? 4.102 -23 -5.508 1 73.31 87 LYS A N 1
ATOM 669 C CA . LYS A 1 87 ? 2.805 -22.328 -5.508 1 73.31 87 LYS A CA 1
ATOM 670 C C . LYS A 1 87 ? 2.553 -21.609 -4.18 1 73.31 87 LYS A C 1
ATOM 672 O O . LYS A 1 87 ? 2.129 -20.453 -4.164 1 73.31 87 LYS A O 1
ATOM 677 N N . ARG A 1 88 ? 2.865 -22.266 -3.125 1 74.12 88 ARG A N 1
ATOM 678 C CA . ARG A 1 88 ? 2.678 -21.688 -1.796 1 74.12 88 ARG A CA 1
ATOM 679 C C . ARG A 1 88 ? 3.562 -20.469 -1.599 1 74.12 88 ARG A C 1
ATOM 681 O O . ARG A 1 88 ? 3.119 -19.453 -1.051 1 74.12 88 ARG A O 1
ATOM 688 N N . ALA A 1 89 ? 4.684 -20.594 -2.086 1 73.38 89 ALA A N 1
ATOM 689 C CA . ALA A 1 89 ? 5.633 -19.5 -1.922 1 73.38 89 ALA A CA 1
ATOM 690 C C . ALA A 1 89 ? 5.23 -18.297 -2.764 1 73.38 89 ALA A C 1
ATOM 692 O O . ALA A 1 89 ? 5.316 -17.156 -2.305 1 73.38 89 ALA A O 1
ATOM 693 N N . VAL A 1 90 ? 4.742 -18.562 -3.934 1 73.75 90 VAL A N 1
ATOM 694 C CA . VAL A 1 90 ? 4.508 -17.484 -4.895 1 73.75 90 VAL A CA 1
ATOM 695 C C . VAL A 1 90 ? 3.117 -16.891 -4.684 1 73.75 90 VAL A C 1
ATOM 697 O O . VAL A 1 90 ? 2.939 -15.68 -4.738 1 73.75 90 VAL A O 1
ATOM 700 N N . LEU A 1 91 ? 2.184 -17.703 -4.336 1 73 91 LEU A N 1
ATOM 701 C CA . LEU A 1 91 ? 0.807 -17.219 -4.305 1 73 91 LEU A CA 1
ATOM 702 C C . LEU A 1 91 ? 0.319 -17.062 -2.867 1 73 91 LEU A C 1
ATOM 704 O O . LEU A 1 91 ? -0.245 -16.031 -2.504 1 73 91 LEU A O 1
ATOM 708 N N . ASP A 1 92 ? 0.623 -18.047 -2.047 1 69.94 92 ASP A N 1
ATOM 709 C CA . ASP A 1 92 ? 0.053 -18.047 -0.703 1 69.94 92 ASP A CA 1
ATOM 710 C C . ASP A 1 92 ? 0.759 -17.047 0.2 1 69.94 92 ASP A C 1
ATOM 712 O O . ASP A 1 92 ? 0.19 -16.578 1.193 1 69.94 92 ASP A O 1
ATOM 716 N N . GLY A 1 93 ? 1.907 -16.703 -0.242 1 66.62 93 GLY A N 1
ATOM 717 C CA . GLY A 1 93 ? 2.678 -15.781 0.58 1 66.62 93 GLY A CA 1
ATOM 718 C C . GLY A 1 93 ? 2.111 -14.375 0.596 1 66.62 93 GLY A C 1
ATOM 719 O O . GLY A 1 93 ? 2.438 -13.578 1.477 1 66.62 93 GLY A O 1
ATOM 720 N N . TRP A 1 94 ? 1.213 -14.133 -0.336 1 71.38 94 TRP A N 1
ATOM 721 C CA . TRP A 1 94 ? 0.663 -12.789 -0.416 1 71.38 94 TRP A CA 1
ATOM 722 C C . TRP A 1 94 ? -0.667 -12.695 0.325 1 71.38 94 TRP A C 1
ATOM 724 O O . TRP A 1 94 ? -1.187 -11.602 0.549 1 71.38 94 TRP A O 1
ATOM 734 N N . VAL A 1 95 ? -1.177 -13.727 0.802 1 62.59 95 VAL A N 1
ATOM 735 C CA . VAL A 1 95 ? -2.498 -13.711 1.419 1 62.59 95 VAL A CA 1
ATOM 736 C C . VAL A 1 95 ? -2.371 -13.391 2.906 1 62.59 95 VAL A C 1
ATOM 738 O O . VAL A 1 95 ? -1.678 -14.094 3.643 1 62.59 95 VAL A O 1
ATOM 741 N N . SER A 1 96 ? -2.652 -12.148 3.273 1 65.81 96 SER A N 1
ATOM 742 C CA . SER A 1 96 ? -2.541 -11.852 4.695 1 65.81 96 SER A CA 1
ATOM 743 C C . SER A 1 96 ? -3.912 -11.797 5.359 1 65.81 96 SER A C 1
ATOM 745 O O . SER A 1 96 ? -4.023 -11.93 6.582 1 65.81 96 SER A O 1
ATOM 747 N N . ASP A 1 97 ? -4.973 -11.656 4.566 1 77.69 97 ASP A N 1
ATOM 748 C CA . ASP A 1 97 ? -6.309 -11.695 5.145 1 77.69 97 ASP A CA 1
ATOM 749 C C . ASP A 1 97 ? -6.926 -13.086 5.004 1 77.69 97 ASP A C 1
ATOM 751 O O . ASP A 1 97 ? -7.098 -13.586 3.887 1 77.69 97 ASP A O 1
ATOM 755 N N . GLU A 1 98 ? -7.059 -13.758 6.188 1 77.81 98 GLU A N 1
ATOM 756 C CA . GLU A 1 98 ? -7.77 -15.031 6.121 1 77.81 98 GLU A CA 1
ATOM 757 C C . GLU A 1 98 ? -9.266 -14.82 5.949 1 77.81 98 GLU A C 1
ATOM 759 O O . GLU A 1 98 ? -9.906 -14.164 6.773 1 77.81 98 GLU A O 1
ATOM 764 N N . PRO A 1 99 ? -9.766 -15.375 4.852 1 85.31 99 PRO A N 1
ATOM 765 C CA . PRO A 1 99 ? -11.203 -15.195 4.621 1 85.31 99 PRO A CA 1
ATOM 766 C C . PRO A 1 99 ? -12.055 -15.75 5.762 1 85.31 99 PRO A C 1
ATOM 768 O O . PRO A 1 99 ? -11.672 -16.734 6.402 1 85.31 99 PRO A O 1
ATOM 771 N N . VAL A 1 100 ? -13.125 -15.141 6.086 1 86.38 100 VAL A N 1
ATOM 772 C CA . VAL A 1 100 ? -14.039 -15.547 7.152 1 86.38 100 VAL A CA 1
ATOM 773 C C . VAL A 1 100 ? -15.43 -15.789 6.578 1 86.38 100 VAL A C 1
ATOM 775 O O . VAL A 1 100 ? -15.914 -15.008 5.75 1 86.38 100 VAL A O 1
ATOM 778 N N . SER A 1 101 ? -15.984 -16.938 6.988 1 87.12 101 SER A N 1
ATOM 779 C CA . SER A 1 101 ? -17.359 -17.203 6.594 1 87.12 101 SER A CA 1
ATOM 780 C C . SER A 1 101 ? -18.359 -16.5 7.516 1 87.12 101 SER A C 1
ATOM 782 O O . SER A 1 101 ? -18.141 -16.438 8.727 1 87.12 101 SER A O 1
ATOM 784 N N . ILE A 1 102 ? -19.375 -15.969 6.859 1 83 102 ILE A N 1
ATOM 785 C CA . ILE A 1 102 ? -20.359 -15.234 7.645 1 83 102 ILE A CA 1
ATOM 786 C C . ILE A 1 102 ? -21.75 -15.461 7.059 1 83 102 ILE A C 1
ATOM 788 O O . ILE A 1 102 ? -21.906 -15.602 5.844 1 83 102 ILE A O 1
ATOM 792 N N . SER A 1 103 ? -22.703 -15.516 7.996 1 83.19 103 SER A N 1
ATOM 793 C CA . SER A 1 103 ? -24.078 -15.648 7.531 1 83.19 103 SER A CA 1
ATOM 794 C C . SER A 1 103 ? -24.578 -14.352 6.906 1 83.19 103 SER A C 1
ATOM 796 O O . SER A 1 103 ? -24.062 -13.273 7.211 1 83.19 103 SER A O 1
ATOM 798 N N . ALA A 1 104 ? -25.562 -14.547 6.004 1 77.5 104 ALA A N 1
ATOM 799 C CA . ALA A 1 104 ? -26.172 -13.367 5.375 1 77.5 104 ALA A CA 1
ATOM 800 C C . ALA A 1 104 ? -26.688 -12.391 6.426 1 77.5 104 ALA A C 1
ATOM 802 O O . ALA A 1 104 ? -26.547 -11.172 6.285 1 77.5 104 ALA A O 1
ATOM 803 N N . LYS A 1 105 ? -27.219 -12.828 7.531 1 76.31 105 LYS A N 1
ATOM 804 C CA . LYS A 1 105 ? -27.75 -12.008 8.617 1 76.31 105 LYS A CA 1
ATOM 805 C C . LYS A 1 105 ? -26.641 -11.234 9.32 1 76.31 105 LYS A C 1
ATOM 807 O O . LYS A 1 105 ? -26.781 -10.039 9.586 1 76.31 105 LYS A O 1
ATOM 812 N N . ASP A 1 106 ? -25.562 -11.922 9.477 1 78.44 106 ASP A N 1
ATOM 813 C CA . ASP A 1 106 ? -24.453 -11.297 10.203 1 78.44 106 ASP A CA 1
ATOM 814 C C . ASP A 1 106 ? -23.703 -10.305 9.312 1 78.44 106 ASP A C 1
ATOM 816 O O . ASP A 1 106 ? -23.141 -9.328 9.805 1 78.44 106 ASP A O 1
ATOM 820 N N . LEU A 1 107 ? -23.703 -10.68 8.07 1 76.12 107 LEU A N 1
ATOM 821 C CA . LEU A 1 107 ? -23.047 -9.773 7.129 1 76.12 107 LEU A CA 1
ATOM 822 C C . LEU A 1 107 ? -23.734 -8.406 7.125 1 76.12 107 LEU A C 1
ATOM 824 O O . LEU A 1 107 ? -23.062 -7.375 7.078 1 76.12 107 LEU A O 1
ATOM 828 N N . SER A 1 108 ? -25.031 -8.422 7.172 1 70.31 108 SER A N 1
ATOM 829 C CA . SER A 1 108 ? -25.812 -7.188 7.215 1 70.31 108 SER A CA 1
ATOM 830 C C . SER A 1 108 ? -25.469 -6.367 8.453 1 70.31 108 SER A C 1
ATOM 832 O O . SER A 1 108 ? -25.359 -5.141 8.383 1 70.31 108 SER A O 1
ATOM 834 N N . LYS A 1 109 ? -25.266 -7.043 9.508 1 70.19 109 LYS A N 1
ATOM 835 C CA . LYS A 1 109 ? -24.922 -6.359 10.742 1 70.19 109 LYS A CA 1
ATOM 836 C C . LYS A 1 109 ? -23.516 -5.762 10.664 1 70.19 109 LYS A C 1
ATOM 838 O O . LYS A 1 109 ? -23.281 -4.652 11.148 1 70.19 109 LYS A O 1
ATOM 843 N N . ALA A 1 110 ? -22.734 -6.629 10.094 1 66.56 110 ALA A N 1
ATOM 844 C CA . ALA A 1 110 ? -21.328 -6.219 10 1 66.56 110 ALA A CA 1
ATOM 845 C C . ALA A 1 110 ? -21.188 -5.012 9.078 1 66.56 110 ALA A C 1
ATOM 847 O O . ALA A 1 110 ? -20.344 -4.137 9.32 1 66.56 110 ALA A O 1
ATOM 848 N N . LEU A 1 111 ? -22 -5.164 8.078 1 63.28 111 LEU A N 1
ATOM 849 C CA . LEU A 1 111 ? -21.969 -4.078 7.102 1 63.28 111 LEU A CA 1
ATOM 850 C C . LEU A 1 111 ? -22.859 -2.916 7.555 1 63.28 111 LEU A C 1
ATOM 852 O O . LEU A 1 111 ? -22.656 -1.778 7.125 1 63.28 111 LEU A O 1
ATOM 856 N N . ALA A 1 112 ? -24.047 -3.359 8.211 1 54.5 112 ALA A N 1
ATOM 857 C CA . ALA A 1 112 ? -25.172 -2.512 8.594 1 54.5 112 ALA A CA 1
ATOM 858 C C . ALA A 1 112 ? -24.688 -1.267 9.336 1 54.5 112 ALA A C 1
ATOM 860 O O . ALA A 1 112 ? -25.438 -0.294 9.477 1 54.5 112 ALA A O 1
ATOM 861 N N . GLY A 1 113 ? -23.625 -1.149 9.844 1 52.81 113 GLY A N 1
ATOM 862 C CA . GLY A 1 113 ? -23.781 0.26 10.164 1 52.81 113 GLY A CA 1
ATOM 863 C C . GLY A 1 113 ? -24.25 1.088 8.977 1 52.81 113 GLY A C 1
ATOM 864 O O . GLY A 1 113 ? -24.625 2.252 9.141 1 52.81 113 GLY A O 1
ATOM 865 N N . GLY A 1 114 ? -24.406 0.351 7.711 1 55.59 114 GLY A N 1
ATOM 866 C CA . GLY A 1 114 ? -25.062 0.941 6.559 1 55.59 114 GLY A CA 1
ATOM 867 C C . GLY A 1 114 ? -25.906 -0.053 5.777 1 55.59 114 GLY A C 1
ATOM 868 O O . GLY A 1 114 ? -25.844 -1.258 6.031 1 55.59 114 GLY A O 1
ATOM 869 N N . THR A 1 115 ? -27.156 0.206 5.277 1 58.69 115 THR A N 1
ATOM 870 C CA . THR A 1 115 ? -28.062 -0.59 4.453 1 58.69 115 THR A CA 1
ATOM 871 C C . THR A 1 115 ? -27.406 -0.976 3.137 1 58.69 115 THR A C 1
ATOM 873 O O . THR A 1 115 ? -27.047 -0.107 2.34 1 58.69 115 THR A O 1
ATOM 876 N N . TRP A 1 116 ? -26.781 -2.145 3.168 1 64.56 116 TRP A N 1
ATOM 877 C CA . TRP A 1 116 ? -26.297 -2.602 1.866 1 64.56 116 TRP A CA 1
ATOM 878 C C . TRP A 1 116 ? -27.453 -3.117 1.013 1 64.56 116 TRP A C 1
ATOM 880 O O . TRP A 1 116 ? -28.219 -3.982 1.447 1 64.56 116 TRP A O 1
ATOM 890 N N . ASP A 1 117 ? -27.781 -2.412 0.028 1 72.62 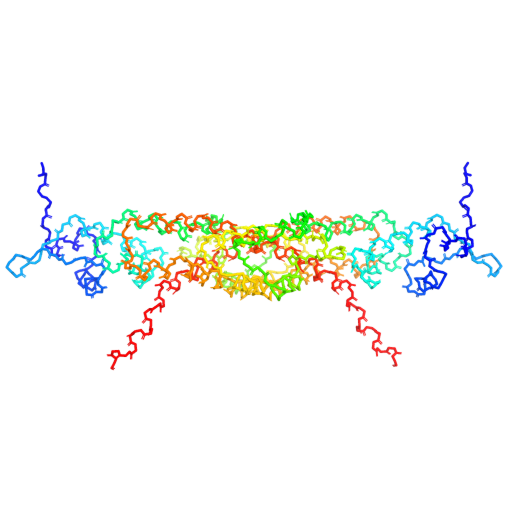117 ASP A N 1
ATOM 891 C CA . ASP A 1 117 ? -28.75 -2.938 -0.938 1 72.62 117 ASP A CA 1
ATOM 892 C C . ASP A 1 117 ? -28.094 -3.938 -1.882 1 72.62 117 ASP A C 1
ATOM 894 O O . ASP A 1 117 ? -26.891 -4.188 -1.786 1 72.62 117 ASP A O 1
ATOM 898 N N . GLU A 1 118 ? -28.828 -4.684 -2.582 1 74.06 118 GLU A N 1
ATOM 899 C CA . GLU A 1 118 ? -28.375 -5.707 -3.514 1 74.06 118 GLU A CA 1
ATOM 900 C C . GLU A 1 118 ? -27.281 -5.16 -4.438 1 74.06 118 GLU A C 1
ATOM 902 O O . GLU A 1 118 ? -26.328 -5.863 -4.762 1 74.06 118 GLU A O 1
ATOM 907 N N . GLY A 1 119 ? -27.422 -3.924 -4.734 1 77.75 119 GLY A N 1
ATOM 908 C CA . GLY A 1 119 ? -26.438 -3.305 -5.613 1 77.75 119 GLY A CA 1
ATOM 909 C C . GLY A 1 119 ? -25.094 -3.111 -4.961 1 77.75 119 GLY A C 1
ATOM 910 O O . GLY A 1 119 ? -24.047 -3.387 -5.574 1 77.75 119 GLY A O 1
ATOM 911 N N . THR A 1 120 ? -25.141 -2.807 -3.76 1 81.38 120 THR A N 1
ATOM 912 C CA . THR A 1 120 ? -23.891 -2.578 -3.025 1 81.38 120 THR A CA 1
ATOM 913 C C . THR A 1 120 ? -23.172 -3.896 -2.76 1 81.38 120 THR A C 1
ATOM 915 O O . THR A 1 120 ? -21.953 -3.977 -2.893 1 81.38 120 THR A O 1
ATOM 918 N N . ALA A 1 121 ? -23.938 -4.891 -2.463 1 78.62 121 ALA A N 1
ATOM 919 C CA . ALA A 1 121 ? -23.359 -6.211 -2.223 1 78.62 121 ALA A CA 1
ATOM 920 C C . ALA A 1 121 ? -22.734 -6.777 -3.494 1 78.62 121 ALA A C 1
ATOM 922 O O . ALA A 1 121 ? -21.672 -7.398 -3.447 1 78.62 121 ALA A O 1
ATOM 923 N N . ALA A 1 122 ? -23.391 -6.52 -4.566 1 83.25 122 ALA A N 1
ATOM 924 C CA . ALA A 1 122 ? -22.875 -6.977 -5.852 1 83.25 122 ALA A CA 1
ATOM 925 C C . ALA A 1 122 ? -21.562 -6.277 -6.199 1 83.25 122 ALA A C 1
ATOM 927 O O . ALA A 1 122 ? -20.625 -6.914 -6.688 1 83.25 122 ALA A O 1
ATOM 928 N N . ARG A 1 123 ? -21.516 -5.043 -5.898 1 88.56 123 ARG A N 1
ATOM 929 C CA . ARG A 1 123 ? -20.297 -4.281 -6.176 1 88.56 123 ARG A CA 1
ATOM 930 C C . ARG A 1 123 ? -19.156 -4.734 -5.277 1 88.56 123 ARG A C 1
ATOM 932 O O . ARG A 1 123 ? -18.016 -4.844 -5.727 1 88.56 123 ARG A O 1
ATOM 939 N N . ALA A 1 124 ? -19.5 -5.031 -4.047 1 87.62 124 ALA A N 1
ATOM 940 C CA . ALA A 1 124 ? -18.5 -5.52 -3.102 1 87.62 124 ALA A CA 1
ATOM 941 C C . ALA A 1 124 ? -17.922 -6.859 -3.551 1 87.62 124 ALA A C 1
ATOM 943 O O . ALA A 1 124 ? -16.719 -7.105 -3.422 1 87.62 124 ALA A O 1
ATOM 944 N N . ALA A 1 125 ? -18.797 -7.641 -4.117 1 85.62 125 ALA A N 1
ATOM 945 C CA . ALA A 1 125 ? -18.359 -8.938 -4.637 1 85.62 125 ALA A CA 1
ATOM 946 C C . ALA A 1 125 ? -17.469 -8.766 -5.863 1 85.62 125 ALA A C 1
ATOM 948 O O . ALA A 1 125 ? -16.453 -9.453 -6 1 85.62 125 ALA A O 1
ATOM 949 N N . GLU A 1 126 ? -17.812 -7.844 -6.68 1 88 126 GLU A N 1
ATOM 950 C CA . GLU A 1 126 ? -17.031 -7.57 -7.883 1 88 126 GLU A CA 1
ATOM 951 C C . GLU A 1 126 ? -15.641 -7.066 -7.527 1 88 126 GLU A C 1
ATOM 953 O O . GLU A 1 126 ? -14.664 -7.367 -8.227 1 88 126 GLU A O 1
ATOM 958 N N . LEU A 1 127 ? -15.531 -6.426 -6.426 1 89.69 127 LEU A N 1
ATOM 959 C CA . LEU A 1 127 ? -14.258 -5.852 -6 1 89.69 127 LEU A CA 1
ATOM 960 C C . LEU A 1 127 ? -13.461 -6.848 -5.168 1 89.69 127 LEU A C 1
ATOM 962 O O . LEU A 1 127 ? -12.375 -6.531 -4.684 1 89.69 127 LEU A O 1
ATOM 966 N N . GLY A 1 128 ? -14.07 -7.98 -5.012 1 87.06 128 GLY A N 1
ATOM 967 C CA . GLY A 1 128 ? -13.336 -9.055 -4.359 1 87.06 128 GLY A CA 1
ATOM 968 C C . GLY A 1 128 ? -13.391 -8.977 -2.848 1 87.06 128 GLY A C 1
ATOM 969 O O . GLY A 1 128 ? -12.539 -9.562 -2.162 1 87.06 128 GLY A O 1
ATOM 970 N N . LEU A 1 129 ? -14.266 -8.219 -2.348 1 88.38 129 LEU A N 1
ATOM 971 C CA . LEU A 1 129 ? -14.414 -8.109 -0.9 1 88.38 129 LEU A CA 1
ATOM 972 C C . LEU A 1 129 ? -15.164 -9.312 -0.337 1 88.38 129 LEU A C 1
ATOM 974 O O . LEU A 1 129 ? -14.852 -9.789 0.755 1 88.38 129 LEU A O 1
ATOM 978 N N . LEU A 1 130 ? -16.156 -9.75 -1.123 1 86.56 130 LEU A N 1
ATOM 979 C CA . LEU A 1 130 ? -17.047 -10.812 -0.686 1 86.56 130 LEU A CA 1
ATOM 980 C C . LEU A 1 130 ? -17.266 -11.836 -1.798 1 86.56 130 LEU A C 1
ATOM 982 O O . LEU A 1 130 ? -17.078 -11.531 -2.977 1 86.56 130 LEU A O 1
ATOM 986 N N . GLU A 1 131 ? -17.484 -13 -1.322 1 87.06 131 GLU A N 1
ATOM 987 C CA . GLU A 1 131 ? -17.891 -14.062 -2.242 1 87.06 131 GLU A CA 1
ATOM 988 C C . GLU A 1 131 ? -19.125 -14.805 -1.721 1 87.06 131 GLU A C 1
ATOM 990 O O . GLU A 1 131 ? -19.203 -15.117 -0.53 1 87.06 131 GLU A O 1
ATOM 995 N N . GLU A 1 132 ? -20.047 -15.016 -2.617 1 82.06 132 GLU A N 1
ATOM 996 C CA . GLU A 1 132 ? -21.219 -15.789 -2.248 1 82.06 132 GLU A CA 1
ATOM 997 C C . GLU A 1 132 ? -20.953 -17.297 -2.355 1 82.06 132 GLU A C 1
ATOM 999 O O . GLU A 1 132 ? -20.391 -17.75 -3.352 1 82.06 132 GLU A O 1
ATOM 1004 N N . LEU A 1 133 ? -21.016 -18.094 -1.408 1 78.12 133 LEU A N 1
ATOM 1005 C CA . LEU A 1 133 ? -20.734 -19.531 -1.422 1 78.12 133 LEU A CA 1
ATOM 1006 C C . LEU A 1 133 ? -21.953 -20.328 -1.864 1 78.12 133 LEU A C 1
ATOM 1008 O O . LEU A 1 133 ? -21.859 -21.203 -2.727 1 78.12 133 LEU A O 1
ATOM 1012 N N . GLU A 1 134 ? -22.938 -20.422 -1.024 1 73.94 134 GLU A N 1
ATOM 1013 C CA . GLU A 1 134 ? -24.125 -21.219 -1.313 1 73.94 134 GLU A CA 1
ATOM 1014 C C . GLU A 1 134 ? -25.312 -20.312 -1.682 1 73.94 134 GLU A C 1
ATOM 1016 O O . GLU A 1 134 ? -25.188 -19.094 -1.652 1 73.94 134 GLU A O 1
ATOM 1021 N N . ASP A 1 135 ? -26.438 -20.766 -2.127 1 67.75 135 ASP A N 1
ATOM 1022 C CA . ASP A 1 135 ? -27.688 -20.172 -2.551 1 67.75 135 ASP A CA 1
ATOM 1023 C C . ASP A 1 135 ? -28 -18.906 -1.73 1 67.75 135 ASP A C 1
ATOM 1025 O O . ASP A 1 135 ? -29.141 -18.688 -1.347 1 67.75 135 ASP A O 1
ATOM 1029 N N . GLY A 1 136 ? -26.891 -18.141 -1.364 1 65.88 136 GLY A N 1
ATOM 1030 C CA . GLY A 1 136 ? -27.125 -16.859 -0.733 1 65.88 136 GLY A CA 1
ATOM 1031 C C . GLY A 1 136 ? -27.156 -16.922 0.782 1 65.88 136 GLY A C 1
ATOM 1032 O O . GLY A 1 136 ? -27.281 -15.906 1.456 1 65.88 136 GLY A O 1
ATOM 1033 N N . GLU A 1 137 ? -26.969 -18.016 1.361 1 77.12 137 GLU A N 1
ATOM 1034 C CA . GLU A 1 137 ? -27.109 -18.141 2.811 1 77.12 137 GLU A CA 1
ATOM 1035 C C . GLU A 1 137 ? -25.766 -17.891 3.506 1 77.12 137 GLU A C 1
ATOM 1037 O O . GLU A 1 137 ? -25.734 -17.484 4.664 1 77.12 137 GLU A O 1
ATOM 1042 N N . GLN A 1 138 ? -24.75 -18.141 2.732 1 84.31 138 GLN A N 1
ATOM 1043 C CA . GLN A 1 138 ? -23.422 -17.969 3.33 1 84.31 138 GLN A CA 1
ATOM 1044 C C . GLN A 1 138 ? -22.516 -17.141 2.426 1 84.31 138 GLN A C 1
ATOM 1046 O O . GLN A 1 138 ? -22.609 -17.219 1.2 1 84.31 138 GLN A O 1
ATOM 1051 N N . TRP A 1 139 ? -21.906 -16.234 3.146 1 83.12 139 TRP A N 1
ATOM 1052 C CA . TRP A 1 139 ? -20.953 -15.406 2.438 1 83.12 139 TRP A CA 1
ATOM 1053 C C . TRP A 1 139 ? -19.547 -15.609 2.982 1 83.12 139 TRP A C 1
ATOM 1055 O O . TRP A 1 139 ? -19.375 -16.109 4.098 1 83.12 139 TRP A O 1
ATOM 1065 N N . ARG A 1 140 ? -18.688 -15.438 2.156 1 88.75 140 ARG A N 1
ATOM 1066 C CA . ARG A 1 140 ? -17.281 -15.438 2.555 1 88.75 140 ARG A CA 1
ATOM 1067 C C . ARG A 1 140 ? -16.672 -14.047 2.391 1 88.75 140 ARG A C 1
ATOM 1069 O O . ARG A 1 140 ? -16.75 -13.445 1.316 1 88.75 140 ARG A O 1
ATOM 1076 N N . ILE A 1 141 ? -16.141 -13.547 3.531 1 88.06 141 ILE A N 1
ATOM 1077 C CA . ILE A 1 141 ? -15.414 -12.281 3.5 1 88.06 141 ILE A CA 1
ATOM 1078 C C . ILE A 1 141 ? -13.953 -12.547 3.127 1 88.06 141 ILE A C 1
ATOM 1080 O O . ILE A 1 141 ? -13.219 -13.188 3.879 1 88.06 141 ILE A O 1
ATOM 1084 N N . LEU A 1 142 ? -13.57 -11.961 2.006 1 88.12 142 LEU A N 1
ATOM 1085 C CA . LEU A 1 142 ? -12.25 -12.266 1.479 1 88.12 142 LEU A CA 1
ATOM 1086 C C . LEU A 1 142 ? -11.203 -11.312 2.055 1 88.12 142 LEU A C 1
ATOM 1088 O O . LEU A 1 142 ? -10.023 -11.664 2.143 1 88.12 142 LEU A O 1
ATOM 1092 N N . LEU A 1 143 ? -11.602 -10.141 2.416 1 89.69 143 LEU A N 1
ATOM 1093 C CA . LEU A 1 143 ? -10.711 -9.141 2.992 1 89.69 143 LEU A CA 1
ATOM 1094 C C . LEU A 1 143 ? -11.289 -8.586 4.293 1 89.69 143 LEU A C 1
ATOM 1096 O O . LEU A 1 143 ? -11.695 -7.426 4.348 1 89.69 143 LEU A O 1
ATOM 1100 N N . PRO A 1 144 ? -11.242 -9.336 5.344 1 87.25 144 PRO A N 1
ATOM 1101 C CA . PRO A 1 144 ? -11.844 -8.922 6.613 1 87.25 144 PRO A CA 1
ATOM 1102 C C . PRO A 1 144 ? -11.281 -7.602 7.129 1 87.25 144 PRO A C 1
ATOM 1104 O O . PRO A 1 144 ? -12.016 -6.805 7.719 1 87.25 144 PRO A O 1
ATOM 1107 N N . SER A 1 145 ? -9.969 -7.398 6.914 1 85.94 145 SER A N 1
ATOM 1108 C CA . SER A 1 145 ? -9.375 -6.152 7.387 1 85.94 145 SER A CA 1
ATOM 1109 C C . SER A 1 145 ? -9.969 -4.945 6.668 1 85.94 145 SER A C 1
ATOM 1111 O O . SER A 1 145 ? -10.164 -3.891 7.273 1 85.94 145 SER A O 1
ATOM 1113 N N . VAL A 1 146 ? -10.234 -5.109 5.422 1 90.44 146 VAL A N 1
ATOM 1114 C CA . VAL A 1 146 ? -10.844 -4.035 4.641 1 90.44 146 VAL A CA 1
ATOM 1115 C C . VAL A 1 146 ? -12.281 -3.811 5.102 1 90.44 146 VAL A C 1
ATOM 1117 O O . VAL A 1 146 ? -12.727 -2.666 5.223 1 90.44 146 VAL A O 1
ATOM 1120 N N . LEU A 1 147 ? -12.953 -4.879 5.398 1 85.88 147 LEU A N 1
ATOM 1121 C CA . LEU A 1 147 ? -14.32 -4.758 5.895 1 85.88 147 LEU A CA 1
ATOM 1122 C C . LEU A 1 147 ? -14.352 -4.074 7.254 1 85.88 147 LEU A C 1
ATOM 1124 O O . LEU A 1 147 ? -15.25 -3.271 7.535 1 85.88 147 LEU A O 1
ATOM 1128 N N . ALA A 1 148 ? -13.414 -4.391 8.078 1 83.06 148 ALA A N 1
ATOM 1129 C CA . ALA A 1 148 ? -13.312 -3.754 9.391 1 83.06 148 ALA A CA 1
ATOM 1130 C C . ALA A 1 148 ? -13.086 -2.25 9.25 1 83.06 148 ALA A C 1
ATOM 1132 O O . ALA A 1 148 ? -13.695 -1.454 9.961 1 83.06 148 ALA A O 1
ATOM 1133 N N . ALA A 1 149 ? -12.203 -1.895 8.32 1 85.75 149 ALA A N 1
ATOM 1134 C CA . ALA A 1 149 ? -11.977 -0.478 8.047 1 85.75 149 ALA A CA 1
ATOM 1135 C C . ALA A 1 149 ? -13.258 0.201 7.57 1 85.75 149 ALA A C 1
ATOM 1137 O O . ALA A 1 149 ? -13.555 1.329 7.973 1 85.75 149 ALA A O 1
ATOM 1138 N N . GLY A 1 150 ? -13.992 -0.483 6.762 1 83.81 150 GLY A N 1
ATOM 1139 C CA . GLY A 1 150 ? -15.281 0.029 6.312 1 83.81 150 GLY A CA 1
ATOM 1140 C C . GLY A 1 150 ? -16.266 0.248 7.445 1 83.81 150 GLY A C 1
ATOM 1141 O O . GLY A 1 150 ? -17 1.236 7.453 1 83.81 150 GLY A O 1
ATOM 1142 N N . GLY A 1 151 ? -16.266 -0.694 8.414 1 82.94 151 GLY A N 1
ATOM 1143 C CA . GLY A 1 151 ? -17.125 -0.551 9.578 1 82.94 151 GLY A CA 1
ATOM 1144 C C . GLY A 1 151 ? -16.812 0.693 10.391 1 82.94 151 GLY A C 1
ATOM 1145 O O . GLY A 1 151 ? -17.734 1.377 10.852 1 82.94 151 GLY A O 1
ATOM 1146 N N . GLU A 1 152 ? -15.562 1 10.523 1 82.5 152 GLU A N 1
ATOM 1147 C CA . GLU A 1 152 ? -15.156 2.203 11.242 1 82.5 152 GLU A CA 1
ATOM 1148 C C . GLU A 1 152 ? -15.602 3.463 10.508 1 82.5 152 GLU A C 1
ATOM 1150 O O . GLU A 1 152 ? -16.062 4.422 11.125 1 82.5 152 GLU A O 1
ATOM 1155 N N . LEU A 1 153 ? -15.492 3.434 9.234 1 84.12 153 LEU A N 1
ATOM 1156 C CA . LEU A 1 153 ? -15.922 4.574 8.43 1 84.12 153 LEU A CA 1
ATOM 1157 C C . LEU A 1 153 ? -17.438 4.754 8.492 1 84.12 153 LEU A C 1
ATOM 1159 O O . LEU A 1 153 ? -17.922 5.883 8.508 1 84.12 153 LEU A O 1
ATOM 1163 N N . ALA A 1 154 ? -18.094 3.645 8.578 1 84.25 154 ALA A N 1
ATOM 1164 C CA . ALA A 1 154 ? -19.547 3.699 8.719 1 84.25 154 ALA A CA 1
ATOM 1165 C C . ALA A 1 154 ? -19.938 4.371 10.031 1 84.25 154 ALA A C 1
ATOM 1167 O O . ALA A 1 154 ? -20.875 5.176 10.07 1 84.25 154 ALA A O 1
ATOM 1168 N N . ASP A 1 155 ? -19.203 4.066 11.062 1 82.81 155 ASP A N 1
ATOM 1169 C CA . ASP A 1 155 ? -19.453 4.652 12.375 1 82.81 155 ASP A CA 1
ATOM 1170 C C . ASP A 1 155 ? -19.25 6.164 12.352 1 82.81 155 ASP A C 1
ATOM 1172 O O . ASP A 1 155 ? -19.844 6.891 13.156 1 82.81 155 ASP A O 1
ATOM 1176 N N . MET A 1 156 ? -18.516 6.586 11.375 1 81.69 156 MET A N 1
ATOM 1177 C CA . MET A 1 156 ? -18.234 8.008 11.25 1 81.69 156 MET A CA 1
ATOM 1178 C C . MET A 1 156 ? -19.188 8.672 10.273 1 81.69 156 MET A C 1
ATOM 1180 O O . MET A 1 156 ? -19.078 9.875 10 1 81.69 156 MET A O 1
ATOM 1184 N N . GLY A 1 157 ? -20.078 7.887 9.672 1 80.5 157 GLY A N 1
ATOM 1185 C CA . GLY A 1 157 ? -21.156 8.453 8.891 1 80.5 157 GLY A CA 1
ATOM 1186 C C . GLY A 1 157 ? -20.953 8.328 7.395 1 80.5 157 GLY A C 1
ATOM 1187 O O . GLY A 1 157 ? -21.703 8.906 6.605 1 80.5 157 GLY A O 1
ATOM 1188 N N . LEU A 1 158 ? -20.016 7.641 6.957 1 85.12 158 LEU A N 1
ATOM 1189 C CA . LEU A 1 158 ? -19.781 7.473 5.527 1 85.12 158 LEU A CA 1
ATOM 1190 C C . LEU A 1 158 ? -20.641 6.336 4.969 1 85.12 158 LEU A C 1
ATOM 1192 O O . LEU A 1 158 ? -20.656 5.234 5.523 1 85.12 158 LEU A O 1
ATOM 1196 N N . PRO A 1 159 ? -21.328 6.59 3.906 1 85.19 159 PRO A N 1
ATOM 1197 C CA . PRO A 1 159 ? -22.156 5.543 3.307 1 85.19 159 PRO A CA 1
ATOM 1198 C C . PRO A 1 159 ? -21.328 4.453 2.627 1 85.19 159 PRO A C 1
ATOM 1200 O O . PRO A 1 159 ? -20.219 4.715 2.17 1 85.19 159 PRO A O 1
ATOM 1203 N N . PRO A 1 160 ? -21.844 3.262 2.492 1 83.56 160 PRO A N 1
ATOM 1204 C CA . PRO A 1 160 ? -21.141 2.127 1.896 1 83.56 160 PRO A CA 1
ATOM 1205 C C . PRO A 1 160 ? -20.703 2.398 0.46 1 83.56 160 PRO A C 1
ATOM 1207 O O . PRO A 1 160 ? -19.625 1.938 0.044 1 83.56 160 PRO A O 1
ATOM 1210 N N . GLU A 1 161 ? -21.531 3.111 -0.227 1 85.88 161 GLU A N 1
ATOM 1211 C CA . GLU A 1 161 ? -21.203 3.402 -1.616 1 85.88 161 GLU A CA 1
ATOM 1212 C C . GLU A 1 161 ? -19.875 4.172 -1.715 1 85.88 161 GLU A C 1
ATOM 1214 O O . GLU A 1 161 ? -19.078 3.928 -2.621 1 85.88 161 GLU A O 1
ATOM 1219 N N . ARG A 1 162 ? -19.672 5.066 -0.819 1 88.69 162 ARG A N 1
ATOM 1220 C CA . ARG A 1 162 ? -18.453 5.863 -0.815 1 88.69 162 ARG A CA 1
ATOM 1221 C C . ARG A 1 162 ? -17.25 5.008 -0.437 1 88.69 162 ARG A C 1
ATOM 1223 O O . ARG A 1 162 ? -16.156 5.191 -0.981 1 88.69 162 ARG A O 1
ATOM 1230 N N . MET A 1 163 ? -17.484 4.125 0.443 1 88.19 163 MET A N 1
ATOM 1231 C CA . MET A 1 163 ? -16.422 3.217 0.861 1 88.19 163 MET A CA 1
ATOM 1232 C C . MET A 1 163 ? -15.984 2.328 -0.296 1 88.19 163 MET A C 1
ATOM 1234 O O . MET A 1 163 ? -14.789 2.104 -0.489 1 88.19 163 MET A O 1
ATOM 1238 N N . LEU A 1 164 ? -16.969 1.881 -1.046 1 91 164 LEU A N 1
ATOM 1239 C CA . LEU A 1 164 ? -16.656 1.049 -2.203 1 91 164 LEU A CA 1
ATOM 1240 C C . LEU A 1 164 ? -15.938 1.855 -3.277 1 91 164 LEU A C 1
ATOM 1242 O O . LEU A 1 164 ? -15.086 1.322 -3.992 1 91 164 LEU A O 1
ATOM 1246 N N . ASP A 1 165 ? -16.25 3.152 -3.352 1 93.25 165 ASP A N 1
ATOM 1247 C CA . ASP A 1 165 ? -15.523 4.023 -4.27 1 93.25 165 ASP A CA 1
ATOM 1248 C C . ASP A 1 165 ? -14.039 4.07 -3.924 1 93.25 165 ASP A C 1
ATOM 1250 O O . ASP A 1 165 ? -13.188 4.031 -4.812 1 93.25 165 ASP A O 1
ATOM 1254 N N . VAL A 1 166 ? -13.758 4.113 -2.658 1 93.44 166 VAL A N 1
ATOM 1255 C CA . VAL A 1 166 ? -12.367 4.168 -2.199 1 93.44 166 VAL A CA 1
ATOM 1256 C C . VAL A 1 166 ? -11.672 2.848 -2.516 1 93.44 166 VAL A C 1
ATOM 1258 O O . VAL A 1 166 ? -10.547 2.84 -3.02 1 93.44 166 VAL A O 1
ATOM 1261 N N . LEU A 1 167 ? -12.383 1.752 -2.27 1 93.56 167 LEU A N 1
ATOM 1262 C CA . LEU A 1 167 ? -11.82 0.438 -2.561 1 93.56 167 LEU A CA 1
ATOM 1263 C C . LEU A 1 167 ? -11.516 0.296 -4.047 1 93.56 167 LEU A C 1
ATOM 1265 O O . LEU A 1 167 ? -10.469 -0.235 -4.426 1 93.56 167 LEU A O 1
ATOM 1269 N N . GLU A 1 168 ? -12.43 0.745 -4.836 1 95.38 168 GLU A N 1
ATOM 1270 C CA . GLU A 1 168 ? -12.234 0.706 -6.281 1 95.38 168 GLU A CA 1
ATOM 1271 C C . GLU A 1 168 ? -11.016 1.524 -6.695 1 95.38 168 GLU A C 1
ATOM 1273 O O . GLU A 1 168 ? -10.234 1.093 -7.543 1 95.38 168 GLU A O 1
ATOM 1278 N N . THR A 1 169 ? -10.875 2.684 -6.129 1 97.12 169 THR A N 1
ATOM 1279 C CA . THR A 1 169 ? -9.727 3.537 -6.414 1 97.12 169 THR A CA 1
ATOM 1280 C C . THR A 1 169 ? -8.422 2.848 -6.012 1 97.12 169 THR A C 1
ATOM 1282 O O . THR A 1 169 ? -7.449 2.859 -6.77 1 97.12 169 THR A O 1
ATOM 1285 N N . ILE A 1 170 ? -8.422 2.199 -4.852 1 96.62 170 ILE A N 1
ATOM 1286 C CA . ILE A 1 170 ? -7.242 1.486 -4.379 1 96.62 170 ILE A CA 1
ATOM 1287 C C . ILE A 1 170 ? -6.875 0.384 -5.371 1 96.62 170 ILE A C 1
ATOM 1289 O O . ILE A 1 170 ? -5.727 0.3 -5.82 1 96.62 170 ILE A O 1
ATOM 1293 N N . ARG A 1 171 ? -7.848 -0.406 -5.738 1 95.38 171 ARG A N 1
ATOM 1294 C CA . ARG A 1 171 ? -7.594 -1.528 -6.633 1 95.38 171 ARG A CA 1
ATOM 1295 C C . ARG A 1 171 ? -7.062 -1.045 -7.98 1 95.38 171 ARG A C 1
ATOM 1297 O O . ARG A 1 171 ? -6.113 -1.616 -8.523 1 95.38 171 ARG A O 1
ATOM 1304 N N . GLU A 1 172 ? -7.672 -0.044 -8.477 1 96.44 172 GLU A N 1
ATOM 1305 C CA . GLU A 1 172 ? -7.297 0.523 -9.766 1 96.44 172 GLU A CA 1
ATOM 1306 C C . GLU A 1 172 ? -5.836 0.965 -9.773 1 96.44 172 GLU A C 1
ATOM 1308 O O . GLU A 1 172 ? -5.121 0.737 -10.75 1 96.44 172 GLU A O 1
ATOM 1313 N N . HIS A 1 173 ? -5.418 1.526 -8.695 1 97.94 173 HIS A N 1
ATOM 1314 C CA . HIS A 1 173 ? -4.094 2.145 -8.703 1 97.94 173 HIS A CA 1
ATOM 1315 C C . HIS A 1 173 ? -3.039 1.194 -8.148 1 97.94 173 HIS A C 1
ATOM 1317 O O . HIS A 1 173 ? -1.846 1.369 -8.406 1 97.94 173 HIS A O 1
ATOM 1323 N N . VAL A 1 174 ? -3.438 0.156 -7.445 1 97.12 174 VAL A N 1
ATOM 1324 C CA . VAL A 1 174 ? -2.479 -0.825 -6.949 1 97.12 174 VAL A CA 1
ATOM 1325 C C . VAL A 1 174 ? -2.111 -1.801 -8.062 1 97.12 174 VAL A C 1
ATOM 1327 O O . VAL A 1 174 ? -1.031 -2.396 -8.047 1 97.12 174 VAL A O 1
ATOM 1330 N N . THR A 1 175 ? -3.012 -1.952 -9.039 1 95.94 175 THR A N 1
ATOM 1331 C CA . THR A 1 175 ? -2.82 -2.938 -10.102 1 95.94 175 THR A CA 1
ATOM 1332 C C . THR A 1 175 ? -1.531 -2.66 -10.875 1 95.94 175 THR A C 1
ATOM 1334 O O . THR A 1 175 ? -0.687 -3.547 -11.016 1 95.94 175 THR A O 1
ATOM 1337 N N . PRO A 1 176 ? -1.302 -1.422 -11.289 1 96.81 176 PRO A N 1
ATOM 1338 C CA . PRO A 1 176 ? -0.039 -1.157 -11.984 1 96.81 176 PRO A CA 1
ATOM 1339 C C . PRO A 1 176 ? 1.178 -1.317 -11.078 1 96.81 176 PRO A C 1
ATOM 1341 O O . PRO A 1 176 ? 2.262 -1.675 -11.547 1 96.81 176 PRO A O 1
ATOM 1344 N N . ILE A 1 177 ? 1.038 -1.096 -9.82 1 96.75 177 ILE A N 1
ATOM 1345 C CA . ILE A 1 177 ? 2.125 -1.285 -8.867 1 96.75 177 ILE A CA 1
ATOM 1346 C C . ILE A 1 177 ? 2.48 -2.768 -8.781 1 96.75 177 ILE A C 1
ATOM 1348 O O . ILE A 1 177 ? 3.654 -3.137 -8.867 1 96.75 177 ILE A O 1
ATOM 1352 N N . ALA A 1 178 ? 1.453 -3.594 -8.648 1 94.56 178 ALA A N 1
ATOM 1353 C CA . ALA A 1 178 ? 1.656 -5.039 -8.609 1 94.56 178 ALA A CA 1
ATOM 1354 C C . ALA A 1 178 ? 2.334 -5.531 -9.883 1 94.56 178 ALA A C 1
ATOM 1356 O O . ALA A 1 178 ? 3.271 -6.332 -9.828 1 94.56 178 ALA A O 1
ATOM 1357 N N . ALA A 1 179 ? 1.873 -5.02 -11 1 93.62 179 ALA A N 1
ATOM 1358 C CA . ALA A 1 179 ? 2.451 -5.406 -12.281 1 93.62 179 ALA A CA 1
ATOM 1359 C C . ALA A 1 179 ? 3.932 -5.047 -12.352 1 93.62 179 ALA A C 1
ATOM 1361 O O . ALA A 1 179 ? 4.738 -5.816 -12.875 1 93.62 179 ALA A O 1
ATOM 1362 N N . ALA A 1 180 ? 4.238 -3.922 -11.812 1 94.19 180 ALA A N 1
ATOM 1363 C CA . ALA A 1 180 ? 5.637 -3.498 -11.805 1 94.19 180 ALA A CA 1
ATOM 1364 C C . ALA A 1 180 ? 6.488 -4.438 -10.953 1 94.19 180 ALA A C 1
ATOM 1366 O O . ALA A 1 180 ? 7.602 -4.801 -11.336 1 94.19 180 ALA A O 1
ATOM 1367 N N . TYR A 1 181 ? 5.977 -4.852 -9.82 1 91.44 181 TYR A N 1
ATOM 1368 C CA . TYR A 1 181 ? 6.691 -5.777 -8.953 1 91.44 181 TYR A CA 1
ATOM 1369 C C . TYR A 1 181 ? 6.895 -7.125 -9.641 1 91.44 181 TYR A C 1
ATOM 1371 O O . TYR A 1 181 ? 7.992 -7.691 -9.594 1 91.44 181 TYR A O 1
ATOM 1379 N N . VAL A 1 182 ? 5.91 -7.609 -10.242 1 89.38 182 VAL A N 1
ATOM 1380 C CA . VAL A 1 182 ? 5.977 -8.906 -10.914 1 89.38 182 VAL A CA 1
ATOM 1381 C C . VAL A 1 182 ? 6.973 -8.836 -12.07 1 89.38 182 VAL A C 1
ATOM 1383 O O . VAL A 1 182 ? 7.738 -9.773 -12.297 1 89.38 182 VAL A O 1
ATOM 1386 N N . GLN A 1 183 ? 6.938 -7.73 -12.781 1 88.94 183 GLN A N 1
ATOM 1387 C CA . GLN A 1 183 ? 7.867 -7.555 -13.891 1 88.94 183 GLN A CA 1
ATOM 1388 C C . GLN A 1 183 ? 9.312 -7.562 -13.406 1 88.94 183 GLN A C 1
ATOM 1390 O O . GLN A 1 183 ? 10.18 -8.164 -14.047 1 88.94 183 GLN A O 1
ATOM 1395 N N . VAL A 1 184 ? 9.547 -6.914 -12.344 1 89.44 184 VAL A N 1
ATOM 1396 C CA . VAL A 1 184 ? 10.883 -6.879 -11.766 1 89.44 184 VAL A CA 1
ATOM 1397 C C . VAL A 1 184 ? 11.297 -8.281 -11.328 1 89.44 184 VAL A C 1
ATOM 1399 O O . VAL A 1 184 ? 12.43 -8.711 -11.562 1 89.44 184 VAL A O 1
ATOM 1402 N N . PHE A 1 185 ? 10.453 -8.992 -10.695 1 86.25 185 PHE A N 1
ATOM 1403 C CA . PHE A 1 185 ? 10.727 -10.359 -10.289 1 86.25 185 PHE A CA 1
ATOM 1404 C C . PHE A 1 185 ? 11.055 -11.227 -11.492 1 86.25 185 PHE A C 1
ATOM 1406 O O . PHE A 1 185 ? 12 -12.023 -11.461 1 86.25 185 PHE A O 1
ATOM 1413 N N . ASP A 1 186 ? 10.25 -11.039 -12.445 1 84.56 186 ASP A N 1
ATOM 1414 C CA . ASP A 1 186 ? 10.5 -11.789 -13.68 1 84.56 186 ASP A CA 1
ATOM 1415 C C . ASP A 1 186 ? 11.891 -11.484 -14.234 1 84.56 186 ASP A C 1
ATOM 1417 O O . ASP A 1 186 ? 12.664 -12.398 -14.516 1 84.56 186 ASP A O 1
ATOM 1421 N N . GLU A 1 187 ? 12.211 -10.281 -14.32 1 84.5 187 GLU A N 1
ATOM 1422 C CA . GLU A 1 187 ? 13.484 -9.844 -14.891 1 84.5 187 GLU A CA 1
ATOM 1423 C C . GLU A 1 187 ? 14.656 -10.32 -14.039 1 84.5 187 GLU A C 1
ATOM 1425 O O . GLU A 1 187 ? 15.68 -10.758 -14.57 1 84.5 187 GLU A O 1
ATOM 1430 N N . ALA A 1 188 ? 14.461 -10.297 -12.75 1 84.38 188 ALA A N 1
ATOM 1431 C CA . ALA A 1 188 ? 15.578 -10.562 -11.844 1 84.38 188 ALA A CA 1
ATOM 1432 C C . ALA A 1 188 ? 15.719 -12.055 -11.562 1 84.38 188 ALA A C 1
ATOM 1434 O O . ALA A 1 188 ? 16.812 -12.539 -11.289 1 84.38 188 ALA A O 1
ATOM 1435 N N . VAL A 1 189 ? 14.656 -12.773 -11.688 1 83.38 189 VAL A N 1
ATOM 1436 C CA . VAL A 1 189 ? 14.695 -14.133 -11.164 1 83.38 189 VAL A CA 1
ATOM 1437 C C . VAL A 1 189 ? 14.258 -15.117 -12.234 1 83.38 189 VAL A C 1
ATOM 1439 O O . VAL A 1 189 ? 15.016 -16.016 -12.617 1 83.38 189 VAL A O 1
ATOM 1442 N N . LEU A 1 190 ? 13.094 -14.852 -12.773 1 80.56 190 LEU A N 1
ATOM 1443 C CA . LEU A 1 190 ? 12.484 -15.875 -13.609 1 80.56 190 LEU A CA 1
ATOM 1444 C C . LEU A 1 190 ? 13.148 -15.922 -14.984 1 80.56 190 LEU A C 1
ATOM 1446 O O . LEU A 1 190 ? 13.414 -17 -15.508 1 80.56 190 LEU A O 1
ATOM 1450 N N . ALA A 1 191 ? 13.406 -14.781 -15.547 1 81.25 191 ALA A N 1
ATOM 1451 C CA . ALA A 1 191 ? 13.945 -14.727 -16.906 1 81.25 191 ALA A CA 1
ATOM 1452 C C . ALA A 1 191 ? 15.328 -15.367 -16.969 1 81.25 191 ALA A C 1
ATOM 1454 O O . ALA A 1 191 ? 15.586 -16.219 -17.828 1 81.25 191 ALA A O 1
ATOM 1455 N N . PRO A 1 192 ? 16.203 -15.008 -16 1 82.12 192 PRO A N 1
ATOM 1456 C CA . PRO A 1 192 ? 17.5 -15.68 -16.016 1 82.12 192 PRO A CA 1
ATOM 1457 C C . PRO A 1 192 ? 17.391 -17.188 -15.773 1 82.12 192 PRO A C 1
ATOM 1459 O O . PRO A 1 192 ? 18.156 -17.969 -16.359 1 82.12 192 PRO A O 1
ATOM 1462 N N . TRP A 1 193 ? 16.5 -17.641 -14.969 1 80.19 193 TRP A N 1
ATOM 1463 C CA . TRP A 1 193 ? 16.234 -19.047 -14.695 1 80.19 193 TRP A CA 1
ATOM 1464 C C . TRP A 1 193 ? 15.734 -19.766 -15.945 1 80.19 193 TRP A C 1
ATOM 1466 O O . TRP A 1 193 ? 16.219 -20.844 -16.281 1 80.19 193 TRP A O 1
ATOM 1476 N N . ASP A 1 194 ? 14.852 -19.125 -16.609 1 73.94 194 ASP A N 1
ATOM 1477 C CA . ASP A 1 194 ? 14.297 -19.672 -17.844 1 73.94 194 ASP A CA 1
ATOM 1478 C C . ASP A 1 194 ? 15.375 -19.781 -18.922 1 73.94 194 ASP A C 1
ATOM 1480 O O . ASP A 1 194 ? 15.414 -20.766 -19.656 1 73.94 194 ASP A O 1
ATOM 1484 N N . ALA A 1 195 ? 16.156 -18.828 -18.984 1 80.88 195 ALA A N 1
ATOM 1485 C CA . ALA A 1 195 ? 17.219 -18.781 -20 1 80.88 195 ALA A CA 1
ATOM 1486 C C . ALA A 1 195 ? 18.188 -19.938 -19.812 1 80.88 195 ALA A C 1
ATOM 1488 O O . ALA A 1 195 ? 18.812 -20.406 -20.781 1 80.88 195 ALA A O 1
ATOM 1489 N N . ARG A 1 196 ? 18.266 -20.453 -18.562 1 80.69 196 ARG A N 1
ATOM 1490 C CA . ARG A 1 196 ? 19.156 -21.578 -18.281 1 80.69 196 ARG A CA 1
ATOM 1491 C C . ARG A 1 196 ? 18.422 -22.906 -18.391 1 80.69 196 ARG A C 1
ATOM 1493 O O . ARG A 1 196 ? 18.969 -23.953 -18.016 1 80.69 196 ARG A O 1
ATOM 1500 N N . GLY A 1 197 ? 17.203 -22.891 -18.844 1 70.94 197 GLY A N 1
ATOM 1501 C CA . GLY A 1 197 ? 16.453 -24.109 -19.094 1 70.94 197 GLY A CA 1
ATOM 1502 C C . GLY A 1 197 ? 15.75 -24.625 -17.844 1 70.94 197 GLY A C 1
ATOM 1503 O O . GLY A 1 197 ? 15.539 -25.844 -17.703 1 70.94 197 GLY A O 1
ATOM 1504 N N . ARG A 1 198 ? 15.586 -23.75 -16.828 1 71.56 198 ARG A N 1
ATOM 1505 C CA . ARG A 1 198 ? 14.836 -24.047 -15.602 1 71.56 198 ARG A CA 1
ATOM 1506 C C . ARG A 1 198 ? 15.422 -25.266 -14.891 1 71.56 198 ARG A C 1
ATOM 1508 O O . ARG A 1 198 ? 14.711 -26.234 -14.625 1 71.56 198 ARG A O 1
ATOM 1515 N N . PRO A 1 199 ? 16.719 -25.172 -14.641 1 71.56 199 PRO A N 1
ATOM 1516 C CA . PRO A 1 199 ? 17.297 -26.328 -13.938 1 71.56 199 PRO A CA 1
ATOM 1517 C C . PRO A 1 199 ? 16.531 -26.703 -12.68 1 71.56 199 PRO A C 1
ATOM 1519 O O . PRO A 1 199 ? 16.141 -25.812 -11.906 1 71.56 199 PRO A O 1
ATOM 1522 N N . GLU A 1 200 ? 16.047 -27.938 -12.5 1 64.81 200 GLU A N 1
ATOM 1523 C CA . GLU A 1 200 ? 15.148 -28.484 -11.484 1 64.81 200 GLU A CA 1
ATOM 1524 C C . GLU A 1 200 ? 15.617 -28.109 -10.078 1 64.81 200 GLU A C 1
ATOM 1526 O O . GLU A 1 200 ? 14.797 -27.797 -9.211 1 64.81 200 GLU A O 1
ATOM 1531 N N . GLY A 1 201 ? 16.984 -28.141 -9.758 1 63.75 201 GLY A N 1
ATOM 1532 C CA . GLY A 1 201 ? 17.484 -27.906 -8.414 1 63.75 201 GLY A CA 1
ATOM 1533 C C . GLY A 1 201 ? 17.375 -26.453 -7.992 1 63.75 201 GLY A C 1
ATOM 1534 O O . GLY A 1 201 ? 17.562 -26.125 -6.816 1 63.75 201 GLY A O 1
ATOM 1535 N N . GLU A 1 202 ? 16.766 -25.641 -9 1 73.81 202 GLU A N 1
ATOM 1536 C CA . GLU A 1 202 ? 16.859 -24.234 -8.664 1 73.81 202 GLU A CA 1
ATOM 1537 C C . GLU A 1 202 ? 15.492 -23.656 -8.281 1 73.81 202 GLU A C 1
ATOM 1539 O O . GLU A 1 202 ? 15.344 -22.453 -8.086 1 73.81 202 GLU A O 1
ATOM 1544 N N . TRP A 1 203 ? 14.516 -24.625 -8.117 1 72.5 203 TRP A N 1
ATOM 1545 C CA . TRP A 1 203 ? 13.219 -24.172 -7.621 1 72.5 203 TRP A CA 1
ATOM 1546 C C . TRP A 1 203 ? 13.336 -23.609 -6.207 1 72.5 203 TRP A C 1
ATOM 1548 O O . TRP A 1 203 ? 12.648 -22.656 -5.848 1 72.5 203 TRP A O 1
ATOM 1558 N N . SER A 1 204 ? 14.25 -24.25 -5.559 1 74.56 204 SER A N 1
ATOM 1559 C CA . SER A 1 204 ? 14.484 -23.781 -4.199 1 74.56 204 SER A CA 1
ATOM 1560 C C . SER A 1 204 ? 15.016 -22.359 -4.191 1 74.56 204 SER A C 1
ATOM 1562 O O . SER A 1 204 ? 14.633 -21.547 -3.342 1 74.56 204 SER A O 1
ATOM 1564 N N . ALA A 1 205 ? 15.844 -22.078 -5.223 1 78.88 205 ALA A N 1
ATOM 1565 C CA . ALA A 1 205 ? 16.391 -20.734 -5.32 1 78.88 205 ALA A CA 1
ATOM 1566 C C . ALA A 1 205 ? 15.312 -19.719 -5.664 1 78.88 205 ALA A C 1
ATOM 1568 O O . ALA A 1 205 ? 15.312 -18.594 -5.152 1 78.88 205 ALA A O 1
ATOM 1569 N N . ILE A 1 206 ? 14.391 -20.094 -6.469 1 79.88 206 ILE A N 1
ATOM 1570 C CA . ILE A 1 206 ? 13.281 -19.219 -6.848 1 79.88 206 ILE A CA 1
ATOM 1571 C C . ILE A 1 206 ? 12.383 -18.984 -5.641 1 79.88 206 ILE A C 1
ATOM 1573 O O . ILE A 1 206 ? 11.992 -17.844 -5.363 1 79.88 206 ILE A O 1
ATOM 1577 N N . ARG A 1 207 ? 12.117 -20 -4.922 1 79 207 ARG A N 1
ATOM 1578 C CA . ARG A 1 207 ? 11.289 -19.891 -3.721 1 79 207 ARG A CA 1
ATOM 1579 C C . ARG A 1 207 ? 11.938 -18.953 -2.701 1 79 207 ARG A C 1
ATOM 1581 O O . ARG A 1 207 ? 11.258 -18.125 -2.094 1 79 207 ARG A O 1
ATOM 1588 N N . GLU A 1 208 ? 13.18 -19.125 -2.576 1 80.75 208 GLU A N 1
ATOM 1589 C CA . GLU A 1 208 ? 13.906 -18.281 -1.635 1 80.75 208 GLU A CA 1
ATOM 1590 C C . GLU A 1 208 ? 13.859 -16.812 -2.053 1 80.75 208 GLU A C 1
ATOM 1592 O O . GLU A 1 208 ? 13.734 -15.93 -1.207 1 80.75 208 GLU A O 1
ATOM 1597 N N . ALA A 1 209 ? 13.961 -16.641 -3.344 1 84.5 209 ALA A N 1
ATOM 1598 C CA . ALA A 1 209 ? 13.898 -15.273 -3.857 1 84.5 209 ALA A CA 1
ATOM 1599 C C . ALA A 1 209 ? 12.531 -14.648 -3.602 1 84.5 209 ALA A C 1
ATOM 1601 O O . ALA A 1 209 ? 12.43 -13.492 -3.201 1 84.5 209 ALA A O 1
ATOM 1602 N N . VAL A 1 210 ? 11.5 -15.391 -3.773 1 82.06 210 VAL A N 1
ATOM 1603 C CA . VAL A 1 210 ? 10.141 -14.922 -3.527 1 82.06 210 VAL A CA 1
ATOM 1604 C C . VAL A 1 210 ? 9.969 -14.594 -2.047 1 82.06 210 VAL A C 1
ATOM 1606 O O . VAL A 1 210 ? 9.43 -13.539 -1.7 1 82.06 210 VAL A O 1
ATOM 1609 N N . ASP A 1 211 ? 10.484 -15.391 -1.218 1 81.31 211 ASP A N 1
ATOM 1610 C CA . ASP A 1 211 ? 10.359 -15.211 0.226 1 81.31 211 ASP A CA 1
ATOM 1611 C C . ASP A 1 211 ? 11.102 -13.961 0.692 1 81.31 211 ASP A C 1
ATOM 1613 O O . ASP A 1 211 ? 10.695 -13.305 1.653 1 81.31 211 ASP A O 1
ATOM 1617 N N . ARG A 1 212 ? 12.133 -13.648 -0.048 1 80.69 212 ARG A N 1
ATOM 1618 C CA . ARG A 1 212 ? 12.945 -12.492 0.309 1 80.69 212 ARG A CA 1
ATOM 1619 C C . ARG A 1 212 ? 12.312 -11.203 -0.186 1 80.69 212 ARG A C 1
ATOM 1621 O O . ARG A 1 212 ? 12.367 -10.18 0.498 1 80.69 212 ARG A O 1
ATOM 1628 N N . ILE A 1 213 ? 11.672 -11.297 -1.312 1 82.69 213 ILE A N 1
ATOM 1629 C CA . ILE A 1 213 ? 11.234 -10.078 -1.978 1 82.69 213 ILE A CA 1
ATOM 1630 C C . ILE A 1 213 ? 9.828 -9.703 -1.492 1 82.69 213 ILE A C 1
ATOM 1632 O O . ILE A 1 213 ? 9.492 -8.516 -1.397 1 82.69 213 ILE A O 1
ATOM 1636 N N . ARG A 1 214 ? 9.055 -10.656 -1.104 1 84.62 214 ARG A N 1
ATOM 1637 C CA . ARG A 1 214 ? 7.648 -10.445 -0.793 1 84.62 214 ARG A CA 1
ATOM 1638 C C . ARG A 1 214 ? 7.48 -9.461 0.357 1 84.62 214 ARG A C 1
ATOM 1640 O O . ARG A 1 214 ? 6.762 -8.469 0.233 1 84.62 214 ARG A O 1
ATOM 1647 N N . PRO A 1 215 ? 8.195 -9.648 1.459 1 83.56 215 PRO A N 1
ATOM 1648 C CA . PRO A 1 215 ? 8.031 -8.688 2.551 1 83.56 215 PRO A CA 1
ATOM 1649 C C . PRO A 1 215 ? 8.523 -7.285 2.186 1 83.56 215 PRO A C 1
ATOM 1651 O O . PRO A 1 215 ? 7.969 -6.289 2.662 1 83.56 215 PRO A O 1
ATOM 1654 N N . LEU A 1 216 ? 9.445 -7.219 1.331 1 85.06 216 LEU A N 1
ATOM 1655 C CA . LEU A 1 216 ? 10.031 -5.938 0.942 1 85.06 216 LEU A CA 1
ATOM 1656 C C . LEU A 1 216 ? 9.055 -5.141 0.077 1 85.06 216 LEU A C 1
ATOM 1658 O O . LEU A 1 216 ? 9 -3.912 0.172 1 85.06 216 LEU A O 1
ATOM 1662 N N . ALA A 1 217 ? 8.281 -5.855 -0.736 1 90.44 217 ALA A N 1
ATOM 1663 C CA . ALA A 1 217 ? 7.316 -5.188 -1.604 1 90.44 217 ALA A CA 1
ATOM 1664 C C . ALA A 1 217 ? 6.246 -4.469 -0.784 1 90.44 217 ALA A C 1
ATOM 1666 O O . ALA A 1 217 ? 5.953 -3.297 -1.029 1 90.44 217 ALA A O 1
ATOM 1667 N N . GLY A 1 218 ? 5.68 -5.137 0.225 1 89.38 218 GLY A N 1
ATOM 1668 C CA . GLY A 1 218 ? 4.688 -4.527 1.093 1 89.38 218 GLY A CA 1
ATOM 1669 C C . GLY A 1 218 ? 5.242 -3.383 1.923 1 89.38 218 GLY A C 1
ATOM 1670 O O . GLY A 1 218 ? 4.586 -2.35 2.082 1 89.38 218 GLY A O 1
ATOM 1671 N N . GLU A 1 219 ? 6.438 -3.574 2.367 1 88.25 219 GLU A N 1
ATOM 1672 C CA . GLU A 1 219 ? 7.078 -2.551 3.189 1 88.25 219 GLU A CA 1
ATOM 1673 C C . GLU A 1 219 ? 7.359 -1.289 2.381 1 88.25 219 GLU A C 1
ATOM 1675 O O . GLU A 1 219 ? 7.133 -0.175 2.857 1 88.25 219 GLU A O 1
ATOM 1680 N N . ALA A 1 220 ? 7.867 -1.507 1.153 1 91.25 220 ALA A N 1
ATOM 1681 C CA . ALA A 1 220 ? 8.164 -0.369 0.287 1 91.25 220 ALA A CA 1
ATOM 1682 C C . ALA A 1 220 ? 6.887 0.382 -0.086 1 91.25 220 ALA A C 1
ATOM 1684 O O . ALA A 1 220 ? 6.848 1.613 -0.048 1 91.25 220 ALA A O 1
ATOM 1685 N N . LEU A 1 221 ? 5.883 -0.395 -0.425 1 93.38 221 LEU A N 1
ATOM 1686 C CA . LEU A 1 221 ? 4.605 0.216 -0.776 1 93.38 221 LEU A CA 1
ATOM 1687 C C . LEU A 1 221 ? 4.078 1.068 0.373 1 93.38 221 LEU A C 1
ATOM 1689 O O . LEU A 1 221 ? 3.691 2.223 0.17 1 93.38 221 LEU A O 1
ATOM 1693 N N . LEU A 1 222 ? 4.137 0.515 1.584 1 91.06 222 LEU A N 1
ATOM 1694 C CA . LEU A 1 222 ? 3.607 1.217 2.748 1 91.06 222 LEU A CA 1
ATOM 1695 C C . LEU A 1 222 ? 4.445 2.451 3.066 1 91.06 222 LEU A C 1
ATOM 1697 O O . LEU A 1 222 ? 3.906 3.492 3.447 1 91.06 222 LEU A O 1
ATOM 1701 N N . ALA A 1 223 ? 5.762 2.34 2.918 1 90.06 223 ALA A N 1
ATOM 1702 C CA . ALA A 1 223 ? 6.645 3.471 3.188 1 90.06 223 ALA A CA 1
ATOM 1703 C C . ALA A 1 223 ? 6.359 4.629 2.238 1 90.06 223 ALA A C 1
ATOM 1705 O O . ALA A 1 223 ? 6.234 5.777 2.67 1 90.06 223 ALA A O 1
ATOM 1706 N N . VAL A 1 224 ? 6.238 4.348 0.964 1 92.88 224 VAL A N 1
ATOM 1707 C CA . VAL A 1 224 ? 5.953 5.375 -0.03 1 92.88 224 VAL A CA 1
ATOM 1708 C C . VAL A 1 224 ? 4.562 5.953 0.209 1 92.88 224 VAL A C 1
ATOM 1710 O O . VAL A 1 224 ? 4.363 7.168 0.126 1 92.88 224 VAL A O 1
ATOM 1713 N N . PHE A 1 225 ? 3.592 5.094 0.586 1 94.5 225 PHE A N 1
ATOM 1714 C CA . PHE A 1 225 ? 2.23 5.527 0.875 1 94.5 225 PHE A CA 1
ATOM 1715 C C . PHE A 1 225 ? 2.215 6.539 2.014 1 94.5 225 PHE A C 1
ATOM 1717 O O . PHE A 1 225 ? 1.588 7.594 1.905 1 94.5 225 PHE A O 1
ATOM 1724 N N . ARG A 1 226 ? 2.9 6.254 3.051 1 89.44 226 ARG A N 1
ATOM 1725 C CA . ARG A 1 226 ? 2.932 7.133 4.215 1 89.44 226 ARG A CA 1
ATOM 1726 C C . ARG A 1 226 ? 3.566 8.477 3.873 1 89.44 226 ARG A C 1
ATOM 1728 O O . ARG A 1 226 ? 3.092 9.523 4.316 1 89.44 226 ARG A O 1
ATOM 1735 N N . GLN A 1 227 ? 4.598 8.414 3.119 1 87.56 227 GLN A N 1
ATOM 1736 C CA . GLN A 1 227 ? 5.238 9.648 2.676 1 87.56 227 GLN A CA 1
ATOM 1737 C C . GLN A 1 227 ? 4.289 10.484 1.816 1 87.56 227 GLN A C 1
ATOM 1739 O O . GLN A 1 227 ? 4.18 11.695 2.004 1 87.56 227 GLN A O 1
ATOM 1744 N N . VAL A 1 228 ? 3.637 9.836 0.89 1 91.06 228 VAL A N 1
ATOM 1745 C CA . VAL A 1 228 ? 2.748 10.531 -0.039 1 91.06 228 VAL A CA 1
ATOM 1746 C C . VAL A 1 228 ? 1.538 11.078 0.714 1 91.06 228 VAL A C 1
ATOM 1748 O O . VAL A 1 228 ? 1.041 12.164 0.399 1 91.06 228 VAL A O 1
ATOM 1751 N N . MET A 1 229 ? 1.036 10.32 1.725 1 90.62 229 MET A N 1
ATOM 1752 C CA . MET A 1 229 ? -0.05 10.812 2.568 1 90.62 229 MET A CA 1
ATOM 1753 C C . MET A 1 229 ? 0.312 12.156 3.193 1 90.62 229 MET A C 1
ATOM 1755 O O . MET A 1 229 ? -0.481 13.102 3.15 1 90.62 229 MET A O 1
ATOM 1759 N N . THR 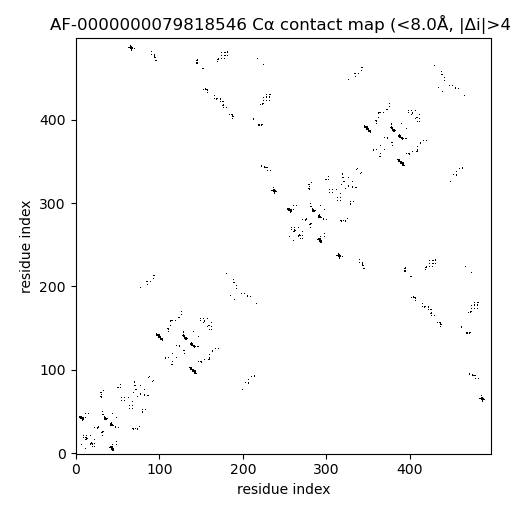A 1 230 ? 1.485 12.188 3.742 1 83.5 230 THR A N 1
ATOM 1760 C CA . THR A 1 230 ? 1.953 13.43 4.352 1 83.5 230 THR A CA 1
ATOM 1761 C C . THR A 1 230 ? 1.979 14.562 3.328 1 83.5 230 THR A C 1
ATOM 1763 O O . THR A 1 230 ? 1.539 15.68 3.617 1 83.5 230 THR A O 1
ATOM 1766 N N . ASP A 1 231 ? 2.422 14.258 2.135 1 83.25 231 ASP A N 1
ATOM 1767 C CA . ASP A 1 231 ? 2.5 15.258 1.073 1 83.25 231 ASP A CA 1
ATOM 1768 C C . ASP A 1 231 ? 1.11 15.766 0.689 1 83.25 231 ASP A C 1
ATOM 1770 O O . ASP A 1 231 ? 0.897 16.969 0.548 1 83.25 231 ASP A O 1
ATOM 1774 N N . VAL A 1 232 ? 0.218 14.867 0.568 1 87 232 VAL A N 1
ATOM 1775 C CA . VAL A 1 232 ? -1.125 15.211 0.111 1 87 232 VAL A CA 1
ATOM 1776 C C . VAL A 1 232 ? -1.851 16.016 1.19 1 87 232 VAL A C 1
ATOM 1778 O O . VAL A 1 232 ? -2.539 16.984 0.889 1 87 232 VAL A O 1
ATOM 1781 N N . ILE A 1 233 ? -1.721 15.586 2.432 1 82.75 233 ILE A N 1
ATOM 1782 C CA . ILE A 1 233 ? -2.346 16.297 3.539 1 82.75 233 ILE A CA 1
ATOM 1783 C C . ILE A 1 233 ? -1.795 17.719 3.617 1 82.75 233 ILE A C 1
ATOM 1785 O O . ILE A 1 233 ? -2.555 18.672 3.766 1 82.75 233 ILE A O 1
ATOM 1789 N N . THR A 1 234 ? -0.533 17.828 3.43 1 75.88 234 THR A N 1
ATOM 1790 C CA . THR A 1 234 ? 0.106 19.141 3.467 1 75.88 234 THR A CA 1
ATOM 1791 C C . THR A 1 234 ? -0.394 20.016 2.324 1 75.88 234 THR A C 1
ATOM 1793 O O . THR A 1 234 ? -0.677 21.203 2.521 1 75.88 234 THR A O 1
ATOM 1796 N N . ASP A 1 235 ? -0.564 19.453 1.191 1 74.25 235 ASP A N 1
ATOM 1797 C CA . ASP A 1 235 ? -1.041 20.188 0.021 1 74.25 235 ASP A CA 1
ATOM 1798 C C . ASP A 1 235 ? -2.488 20.641 0.208 1 74.25 235 ASP A C 1
ATOM 1800 O O . ASP A 1 235 ? -2.854 21.75 -0.177 1 74.25 235 ASP A O 1
ATOM 1804 N N . LEU A 1 236 ? -3.289 19.734 0.736 1 70.62 236 LEU A N 1
ATOM 1805 C CA . LEU A 1 236 ? -4.691 20.062 0.972 1 70.62 236 LEU A CA 1
ATOM 1806 C C . LEU A 1 236 ? -4.824 21.172 1.996 1 70.62 236 LEU A C 1
ATOM 1808 O O . LEU A 1 236 ? -5.676 22.062 1.851 1 70.62 236 LEU A O 1
ATOM 1812 N N . MET A 1 237 ? -4.051 21.031 2.912 1 64.75 237 MET A N 1
ATOM 1813 C CA . MET A 1 237 ? -4.07 22.078 3.93 1 64.75 237 MET A CA 1
ATOM 1814 C C . MET A 1 237 ? -3.6 23.406 3.352 1 64.75 237 MET A C 1
ATOM 1816 O O . MET A 1 237 ? -4.062 24.469 3.77 1 64.75 237 MET A O 1
ATOM 1820 N N . ALA A 1 238 ? -2.752 23.312 2.256 1 60.28 238 ALA A N 1
ATOM 1821 C CA . ALA A 1 238 ? -2.242 24.516 1.596 1 60.28 238 ALA A CA 1
ATOM 1822 C C . ALA A 1 238 ? -3.262 25.062 0.604 1 60.28 238 ALA A C 1
ATOM 1824 O O . ALA A 1 238 ? -3.318 26.281 0.377 1 60.28 238 ALA A O 1
ATOM 1825 N N . GLY A 1 239 ? -3.902 24.297 -0.402 1 55.31 239 GLY A N 1
ATOM 1826 C CA . GLY A 1 239 ? -4.711 24.688 -1.546 1 55.31 239 GLY A CA 1
ATOM 1827 C C . GLY A 1 239 ? -6.086 25.188 -1.158 1 55.31 239 GLY A C 1
ATOM 1828 O O . GLY A 1 239 ? -6.867 25.609 -2.018 1 55.31 239 GLY A O 1
ATOM 1829 N N . THR A 1 240 ? -6.793 24.781 -0.174 1 47.03 240 THR A N 1
ATOM 1830 C CA . THR A 1 240 ? -8.148 25.312 -0.036 1 47.03 240 THR A CA 1
ATOM 1831 C C . THR A 1 240 ? -8.188 26.797 -0.332 1 47.03 240 THR A C 1
ATOM 1833 O O . THR A 1 240 ? -9.227 27.344 -0.718 1 47.03 240 THR A O 1
ATOM 1836 N N . ASP A 1 241 ? -7.207 27.594 -0.286 1 41.75 241 ASP A N 1
ATOM 1837 C CA . ASP A 1 241 ? -7.469 29 -0.551 1 41.75 241 ASP A CA 1
ATOM 1838 C C . ASP A 1 241 ? -7.402 29.312 -2.047 1 41.75 241 ASP A C 1
ATOM 1840 O O . ASP A 1 241 ? -7.684 30.422 -2.475 1 41.75 241 ASP A O 1
ATOM 1844 N N . GLU A 1 242 ? -6.793 28.562 -2.939 1 40.59 242 GLU A N 1
ATOM 1845 C CA . GLU A 1 242 ? -6.754 29.219 -4.246 1 40.59 242 GLU A CA 1
ATOM 1846 C C . GLU A 1 242 ? -8.164 29.531 -4.738 1 40.59 242 GLU A C 1
ATOM 1848 O O . GLU A 1 242 ? -8.336 30.359 -5.641 1 40.59 242 GLU A O 1
ATOM 1853 N N . GLU A 1 243 ? -9.125 28.844 -4.461 1 39.56 243 GLU A N 1
ATOM 1854 C CA . GLU A 1 243 ? -10.375 29.312 -5.051 1 39.56 243 GLU A CA 1
ATOM 1855 C C . GLU A 1 243 ? -10.758 30.688 -4.516 1 39.56 243 GLU A C 1
ATOM 1857 O O . GLU A 1 243 ? -11.531 31.422 -5.148 1 39.56 243 GLU A O 1
ATOM 1862 N N . ASP A 1 244 ? -10.453 31.047 -3.311 1 36.31 244 ASP A N 1
ATOM 1863 C CA . ASP A 1 244 ? -11 32.344 -2.895 1 36.31 244 ASP A CA 1
ATOM 1864 C C . ASP A 1 244 ? -10.117 33.5 -3.363 1 36.31 244 ASP A C 1
ATOM 1866 O O . ASP A 1 244 ? -10.508 34.656 -3.285 1 36.31 244 ASP A O 1
ATOM 1870 N N . ALA A 1 245 ? -8.797 33.375 -3.715 1 39.53 245 ALA A N 1
ATOM 1871 C CA . ALA A 1 245 ? -8.039 34.562 -4.113 1 39.53 245 ALA A CA 1
ATOM 1872 C C . ALA A 1 245 ? -8.328 34.938 -5.566 1 39.53 245 ALA A C 1
ATOM 1874 O O . ALA A 1 245 ? -7.84 35.938 -6.062 1 39.53 245 ALA A O 1
ATOM 1875 N N . GLY A 1 246 ? -8.836 34.094 -6.355 1 34.5 246 GLY A N 1
ATOM 1876 C CA . GLY A 1 246 ? -9.133 34.594 -7.699 1 34.5 246 GLY A CA 1
ATOM 1877 C C . GLY A 1 246 ? -10.172 35.688 -7.723 1 34.5 246 GLY A C 1
ATOM 1878 O O . GLY A 1 246 ? -10.461 36.25 -8.773 1 34.5 246 GLY A O 1
ATOM 1879 N N . ASP A 1 247 ? -11.156 35.656 -6.844 1 33.84 247 ASP A N 1
ATOM 1880 C CA . ASP A 1 247 ? -12.148 36.688 -7.09 1 33.84 247 ASP A CA 1
ATOM 1881 C C . ASP A 1 247 ? -11.664 38.031 -6.543 1 33.84 247 ASP A C 1
ATOM 1883 O O . ASP A 1 247 ? -12.391 39.031 -6.617 1 33.84 247 ASP A O 1
ATOM 1887 N N . ALA A 1 248 ? -10.586 38.094 -5.77 1 35.38 248 ALA A N 1
ATOM 1888 C CA . ALA A 1 248 ? -10.312 39.469 -5.32 1 35.38 248 ALA A CA 1
ATOM 1889 C C . ALA A 1 248 ? -9.453 40.219 -6.332 1 35.38 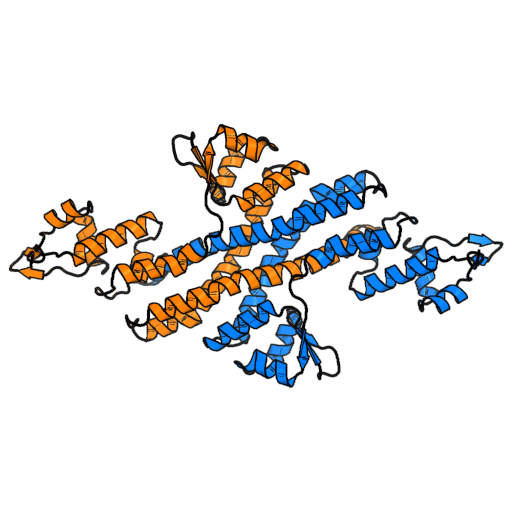248 ALA A C 1
ATOM 1891 O O . ALA A 1 248 ? -8.969 41.312 -6.051 1 35.38 248 ALA A O 1
ATOM 1892 N N . SER A 1 249 ? -9.172 39.719 -7.578 1 26.3 249 SER A N 1
ATOM 1893 C CA . SER A 1 249 ? -8.844 40.75 -8.547 1 26.3 249 SER A CA 1
ATOM 1894 C C . SER A 1 249 ? -10.094 41.5 -9.016 1 26.3 249 SER A C 1
ATOM 1896 O O . SER A 1 249 ? -11.148 40.875 -9.195 1 26.3 249 SER A O 1
ATOM 1898 N N . MET B 1 1 ? 3.916 37.656 40.531 1 29.7 1 MET B N 1
ATOM 1899 C CA . MET B 1 1 ? 2.92 37.594 39.469 1 29.7 1 MET B CA 1
ATOM 1900 C C . MET B 1 1 ? 3.43 38.281 38.188 1 29.7 1 MET B C 1
ATOM 1902 O O . MET B 1 1 ? 3.508 39.5 38.125 1 29.7 1 MET B O 1
ATOM 1906 N N . ALA B 1 2 ? 4.496 38 37.688 1 41.03 2 ALA B N 1
ATOM 1907 C CA . ALA B 1 2 ? 5.258 38.781 36.719 1 41.03 2 ALA B CA 1
ATOM 1908 C C . ALA B 1 2 ? 4.355 39.312 35.594 1 41.03 2 ALA B C 1
ATOM 1910 O O . ALA B 1 2 ? 3.598 38.531 35 1 41.03 2 ALA B O 1
ATOM 1911 N N . ARG B 1 3 ? 3.832 40.469 35.594 1 44.41 3 ARG B N 1
ATOM 1912 C CA . ARG B 1 3 ? 2.852 41.219 34.844 1 44.41 3 ARG B CA 1
ATOM 1913 C C . ARG B 1 3 ? 3.02 40.969 33.344 1 44.41 3 ARG B C 1
ATOM 1915 O O . ARG B 1 3 ? 4.145 40.906 32.844 1 44.41 3 ARG B O 1
ATOM 1922 N N . GLY B 1 4 ? 2.225 39.969 32.688 1 48.19 4 GLY B N 1
ATOM 1923 C CA . GLY B 1 4 ? 2.25 39.562 31.297 1 48.19 4 GLY B CA 1
ATOM 1924 C C . GLY B 1 4 ? 2.803 40.625 30.359 1 48.19 4 GLY B C 1
ATOM 1925 O O . GLY B 1 4 ? 2.168 41.656 30.156 1 48.19 4 GLY B O 1
ATOM 1926 N N . SER B 1 5 ? 4.137 40.906 30.453 1 57.75 5 SER B N 1
ATOM 1927 C CA . SER B 1 5 ? 4.91 42 29.891 1 57.75 5 SER B CA 1
ATOM 1928 C C . SER B 1 5 ? 4.402 42.375 28.5 1 57.75 5 SER B C 1
ATOM 1930 O O . SER B 1 5 ? 4.234 41.5 27.641 1 57.75 5 SER B O 1
ATOM 1932 N N . SER B 1 6 ? 3.512 43.312 28.312 1 82.38 6 SER B N 1
ATOM 1933 C CA . SER B 1 6 ? 3.029 43.969 27.094 1 82.38 6 SER B CA 1
ATOM 1934 C C . SER B 1 6 ? 4.188 44.344 26.188 1 82.38 6 SER B C 1
ATOM 1936 O O . SER B 1 6 ? 5.133 45 26.609 1 82.38 6 SER B O 1
ATOM 1938 N N . MET B 1 7 ? 4.434 43.594 25.219 1 92.5 7 MET B N 1
ATOM 1939 C CA . MET B 1 7 ? 5.492 43.75 24.219 1 92.5 7 MET B CA 1
ATOM 1940 C C . MET B 1 7 ? 5.004 44.594 23.047 1 92.5 7 MET B C 1
ATOM 1942 O O . MET B 1 7 ? 3.867 44.438 22.594 1 92.5 7 MET B O 1
ATOM 1946 N N . THR B 1 8 ? 5.875 45.656 22.766 1 94.06 8 THR B N 1
ATOM 1947 C CA . THR B 1 8 ? 5.613 46.312 21.484 1 94.06 8 THR B CA 1
ATOM 1948 C C . THR B 1 8 ? 5.898 45.344 20.328 1 94.06 8 THR B C 1
ATOM 1950 O O . THR B 1 8 ? 6.402 44.25 20.531 1 94.06 8 THR B O 1
ATOM 1953 N N . ILE B 1 9 ? 5.559 45.812 19.125 1 94.94 9 ILE B N 1
ATOM 1954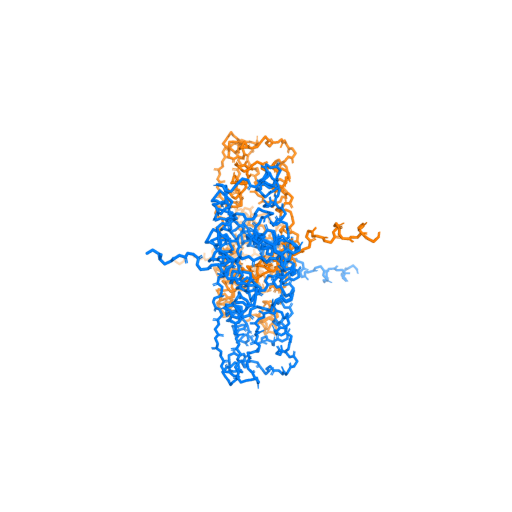 C CA . ILE B 1 9 ? 5.773 44.938 17.984 1 94.94 9 ILE B CA 1
ATOM 1955 C C . ILE B 1 9 ? 7.27 44.688 17.797 1 94.94 9 ILE B C 1
ATOM 1957 O O . ILE B 1 9 ? 7.68 43.625 17.391 1 94.94 9 ILE B O 1
ATOM 1961 N N . ASP B 1 10 ? 8.078 45.719 18.078 1 94.31 10 ASP B N 1
ATOM 1962 C CA . ASP B 1 10 ? 9.523 45.594 17.953 1 94.31 10 ASP B CA 1
ATOM 1963 C C . ASP B 1 10 ? 10.078 44.625 19 1 94.31 10 ASP B C 1
ATOM 1965 O O . ASP B 1 10 ? 10.984 43.844 18.719 1 94.31 10 ASP B O 1
ATOM 1969 N N . ASP B 1 11 ? 9.539 44.719 20.156 1 94.94 11 ASP B N 1
ATOM 1970 C CA . ASP B 1 11 ? 9.922 43.781 21.203 1 94.94 11 ASP B CA 1
ATOM 1971 C C . ASP B 1 11 ? 9.555 42.344 20.828 1 94.94 11 ASP B C 1
ATOM 1973 O O . ASP B 1 11 ? 10.344 41.438 21.031 1 94.94 11 ASP B O 1
ATOM 1977 N N . LEU B 1 12 ? 8.391 42.219 20.297 1 95.62 12 LEU B N 1
ATOM 1978 C CA . LEU B 1 12 ? 7.891 40.938 19.859 1 95.62 12 LEU B CA 1
ATOM 1979 C C . LEU B 1 12 ? 8.773 40.344 18.766 1 95.62 12 LEU B C 1
ATOM 1981 O O . LEU B 1 12 ? 9.117 39.156 18.797 1 95.62 12 LEU B O 1
ATOM 1985 N N . ALA B 1 13 ? 9.141 41.156 17.812 1 96.31 13 ALA B N 1
ATOM 1986 C CA . ALA B 1 13 ? 10.023 40.75 16.719 1 96.31 13 ALA B CA 1
ATOM 1987 C C . ALA B 1 13 ? 11.367 40.25 17.266 1 96.31 13 ALA B C 1
ATOM 1989 O O . ALA B 1 13 ? 11.859 39.188 16.859 1 96.31 13 ALA B O 1
ATOM 1990 N N . ALA B 1 14 ? 11.875 41 18.172 1 94.75 14 ALA B N 1
ATOM 1991 C CA . ALA B 1 14 ? 13.18 40.688 18.75 1 94.75 14 ALA B CA 1
ATOM 1992 C C . ALA B 1 14 ? 13.109 39.375 19.547 1 94.75 14 ALA B C 1
ATOM 1994 O O . ALA B 1 14 ? 14.031 38.562 19.5 1 94.75 14 ALA B O 1
ATOM 1995 N N . THR B 1 15 ? 12.039 39.25 20.234 1 94 15 THR B N 1
ATOM 1996 C CA . THR B 1 15 ? 11.859 38.094 21.094 1 94 15 THR B CA 1
ATOM 1997 C C . THR B 1 15 ? 11.703 36.812 20.266 1 94 15 THR B C 1
ATOM 1999 O O . THR B 1 15 ? 12.219 35.75 20.641 1 94 15 THR B O 1
ATOM 2002 N N . THR B 1 16 ? 11.008 36.844 19.141 1 95.12 16 THR B N 1
ATOM 2003 C CA . THR B 1 16 ? 10.633 35.656 18.391 1 95.12 16 THR B CA 1
ATOM 2004 C C . THR B 1 16 ? 11.57 35.438 17.203 1 95.12 16 THR B C 1
ATOM 2006 O O . THR B 1 16 ? 11.602 34.375 16.609 1 95.12 16 THR B O 1
ATOM 2009 N N . GLY B 1 17 ? 12.227 36.5 16.812 1 94.56 17 GLY B N 1
ATOM 2010 C CA . GLY B 1 17 ? 13.07 36.406 15.641 1 94.56 17 GLY B CA 1
ATOM 2011 C C . GLY B 1 17 ? 12.297 36.594 14.344 1 94.56 17 GLY B C 1
ATOM 2012 O O . GLY B 1 17 ? 12.859 36.438 13.258 1 94.56 17 GLY B O 1
ATOM 2013 N N . VAL B 1 18 ? 11.039 36.844 14.477 1 95.31 18 VAL B N 1
ATOM 2014 C CA . VAL B 1 18 ? 10.203 37.094 13.312 1 95.31 18 VAL B CA 1
ATOM 2015 C C . VAL B 1 18 ? 10.156 38.594 13.023 1 95.31 18 VAL B C 1
ATOM 2017 O O . VAL B 1 18 ? 10.047 39.406 13.945 1 95.31 18 VAL B O 1
ATOM 2020 N N . SER B 1 19 ? 10.227 38.906 11.75 1 95 19 SER B N 1
ATOM 2021 C CA . SER B 1 19 ? 10.25 40.344 11.406 1 95 19 SER B CA 1
ATOM 2022 C C . SER B 1 19 ? 8.906 41 11.703 1 95 19 SER B C 1
ATOM 2024 O O . SER B 1 19 ? 7.863 40.344 11.648 1 95 19 SER B O 1
ATOM 2026 N N . SER B 1 20 ? 8.969 42.344 11.953 1 94.75 20 SER B N 1
ATOM 2027 C CA . SER B 1 20 ? 7.75 43.125 12.164 1 94.75 20 SER B CA 1
ATOM 2028 C C . SER B 1 20 ? 6.832 43.062 10.953 1 94.75 20 SER B C 1
ATOM 2030 O O . SER B 1 20 ? 5.609 43 11.094 1 94.75 20 SER B O 1
ATOM 2032 N N . ARG B 1 21 ? 7.469 42.969 9.828 1 93.94 21 ARG B N 1
ATOM 2033 C CA . ARG B 1 21 ? 6.691 42.844 8.594 1 93.94 21 ARG B CA 1
ATOM 2034 C C . ARG B 1 21 ? 5.918 41.531 8.578 1 93.94 21 ARG B C 1
ATOM 2036 O O . ARG B 1 21 ? 4.73 41.5 8.25 1 93.94 21 ARG B O 1
ATOM 2043 N N . SER B 1 22 ? 6.562 40.5 8.914 1 93.75 22 SER B N 1
ATOM 2044 C CA . SER B 1 22 ? 5.93 39.188 8.938 1 93.75 22 SER B CA 1
ATOM 2045 C C . SER B 1 22 ? 4.84 39.125 10 1 93.75 22 SER B C 1
ATOM 2047 O O . SER B 1 22 ? 3.793 38.5 9.781 1 93.75 22 SER B O 1
ATOM 2049 N N . ILE B 1 23 ? 5.152 39.688 11.117 1 94.69 23 ILE B N 1
ATOM 2050 C CA . ILE B 1 23 ? 4.18 39.688 12.203 1 94.69 23 ILE B CA 1
ATOM 2051 C C . ILE B 1 23 ? 2.891 40.375 11.734 1 94.69 23 ILE B C 1
ATOM 2053 O O . ILE B 1 23 ? 1.797 39.844 11.938 1 94.69 23 ILE B O 1
ATOM 2057 N N . ARG B 1 24 ? 2.998 41.531 11.086 1 92.12 24 ARG B N 1
ATOM 2058 C CA . ARG B 1 24 ? 1.832 42.219 10.562 1 92.12 24 ARG B CA 1
ATOM 2059 C C . ARG B 1 24 ? 1.125 41.406 9.5 1 92.12 24 ARG B C 1
ATOM 2061 O O . ARG B 1 24 ? -0.106 41.375 9.43 1 92.12 24 ARG B O 1
ATOM 2068 N N . TYR B 1 25 ? 1.917 40.781 8.766 1 90.94 25 TYR B N 1
ATOM 2069 C CA . TYR B 1 25 ? 1.354 39.938 7.738 1 90.94 25 TYR B CA 1
ATOM 2070 C C . TYR B 1 25 ? 0.522 38.812 8.352 1 90.94 25 TYR B C 1
ATOM 2072 O O . TYR B 1 25 ? -0.586 38.531 7.895 1 90.94 25 TYR B O 1
ATOM 2080 N N . TYR B 1 26 ? 1.103 38.156 9.375 1 90.25 26 TYR B N 1
ATOM 2081 C CA . TYR B 1 26 ? 0.386 37.062 10.062 1 90.25 26 TYR B CA 1
ATOM 2082 C C . TYR B 1 26 ? -0.918 37.594 10.656 1 90.25 26 TYR B C 1
ATOM 2084 O O . TYR B 1 26 ? -1.92 36.875 10.688 1 90.25 26 TYR B O 1
ATOM 2092 N N . GLN B 1 27 ? -0.875 38.812 11.125 1 88.38 27 GLN B N 1
ATOM 2093 C CA . GLN B 1 27 ? -2.076 39.438 11.68 1 88.38 27 GLN B CA 1
ATOM 2094 C C . GLN B 1 27 ? -3.129 39.656 10.602 1 88.38 27 GLN B C 1
ATOM 2096 O O . GLN B 1 27 ? -4.309 39.375 10.805 1 88.38 27 GLN B O 1
ATOM 2101 N N . THR B 1 28 ? -2.635 40.156 9.453 1 86.75 28 THR B N 1
ATOM 2102 C CA . THR B 1 28 ? -3.543 40.438 8.344 1 86.75 28 THR B CA 1
ATOM 2103 C C . THR B 1 28 ? -4.199 39.125 7.855 1 86.75 28 THR B C 1
ATOM 2105 O O . THR B 1 28 ? -5.367 39.156 7.453 1 86.75 28 THR B O 1
ATOM 2108 N N . ARG B 1 29 ? -3.514 38.062 8 1 82.56 29 ARG B N 1
ATOM 2109 C CA . ARG B 1 29 ? -4.012 36.781 7.516 1 82.56 29 ARG B CA 1
ATOM 2110 C C . ARG B 1 29 ? -4.82 36.062 8.594 1 82.56 29 ARG B C 1
ATOM 2112 O O . ARG B 1 29 ? -5.27 34.938 8.391 1 82.56 29 ARG B O 1
ATOM 2119 N N . GLY B 1 30 ? -4.855 36.594 9.734 1 81.75 30 GLY B N 1
ATOM 2120 C CA . GLY B 1 30 ? -5.645 36.031 10.82 1 81.75 30 GLY B CA 1
ATOM 2121 C C . GLY B 1 30 ? -4.918 34.938 11.57 1 81.75 30 GLY B C 1
ATOM 2122 O O . GLY B 1 30 ? -5.535 34.188 12.336 1 81.75 30 GLY B O 1
ATOM 2123 N N . LEU B 1 31 ? -3.676 34.812 11.398 1 84.81 31 LEU B N 1
ATOM 2124 C CA . LEU B 1 31 ? -2.881 33.781 12.039 1 84.81 31 LEU B CA 1
ATOM 2125 C C . LEU B 1 31 ? -2.443 34.188 13.438 1 84.81 31 LEU B C 1
ATOM 2127 O O . LEU B 1 31 ? -2.172 33.344 14.289 1 84.81 31 LEU B O 1
ATOM 2131 N N . LEU B 1 32 ? -2.332 35.5 13.664 1 87.19 32 LEU B N 1
ATOM 2132 C CA . LEU B 1 32 ? -1.96 36.094 14.945 1 87.19 32 LEU B CA 1
ATOM 2133 C C . LEU B 1 32 ? -3.057 37 15.453 1 87.19 32 LEU B C 1
ATOM 2135 O O . LEU B 1 32 ? -3.516 37.906 14.727 1 87.19 32 LEU B O 1
ATOM 2139 N N . PRO B 1 33 ? -3.479 36.75 16.688 1 85.12 33 PRO B N 1
ATOM 2140 C CA . PRO B 1 33 ? -4.52 37.625 17.203 1 85.12 33 PRO B CA 1
ATOM 2141 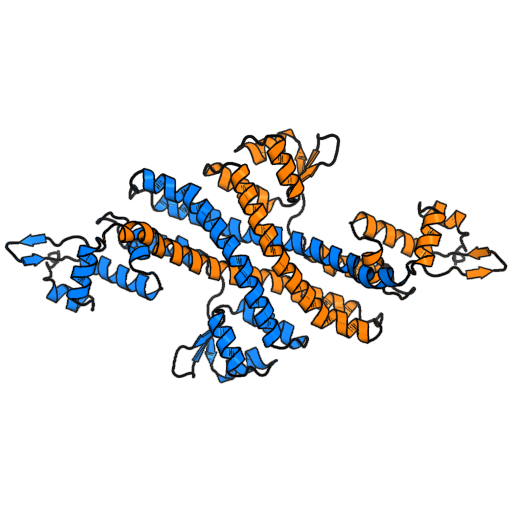C C . PRO B 1 33 ? -4.07 39.094 17.281 1 85.12 33 PRO B C 1
ATOM 2143 O O . PRO B 1 33 ? -2.875 39.375 17.406 1 85.12 33 PRO B O 1
ATOM 2146 N N . PRO B 1 34 ? -5 39.969 17.25 1 87.94 34 PRO B N 1
ATOM 2147 C CA . PRO B 1 34 ? -4.648 41.375 17.359 1 87.94 34 PRO B CA 1
ATOM 2148 C C . PRO B 1 34 ? -4.082 41.75 18.734 1 87.94 34 PRO B C 1
ATOM 2150 O O . PRO B 1 34 ? -4.371 41.062 19.719 1 87.94 34 PRO B O 1
ATOM 2153 N N . PRO B 1 35 ? -3.266 42.719 18.75 1 90.69 35 PRO B N 1
ATOM 2154 C CA . PRO B 1 35 ? -2.723 43.188 20.031 1 90.69 35 PRO B CA 1
ATOM 2155 C C . PRO B 1 35 ? -3.74 43.969 20.844 1 90.69 35 PRO B C 1
ATOM 2157 O O . PRO B 1 35 ? -4.797 44.344 20.328 1 90.69 35 PRO B O 1
ATOM 2160 N N . ARG B 1 36 ? -3.436 44.094 22.156 1 91.69 36 ARG B N 1
ATOM 2161 C CA . ARG B 1 36 ? -4.145 45.094 22.953 1 91.69 36 ARG B CA 1
ATOM 2162 C C . ARG B 1 36 ? -3.688 46.5 22.594 1 91.69 36 ARG B C 1
ATOM 2164 O O . ARG B 1 36 ? -2.49 46.781 22.594 1 91.69 36 ARG B O 1
ATOM 2171 N N . VAL B 1 37 ? -4.664 47.281 22.203 1 91 37 VAL B N 1
ATOM 2172 C CA . VAL B 1 37 ? -4.289 48.625 21.719 1 91 37 VAL B CA 1
ATOM 2173 C C . VAL B 1 37 ? -4.469 49.656 22.828 1 91 37 VAL B C 1
ATOM 2175 O O . VAL B 1 37 ? -5.516 49.688 23.484 1 91 37 VAL B O 1
ATOM 2178 N N . LYS B 1 38 ? -3.463 50.312 23.172 1 89.75 38 LYS B N 1
ATOM 2179 C CA . LYS B 1 38 ? -3.49 51.469 24.047 1 89.75 38 LYS B CA 1
ATOM 2180 C C . LYS B 1 38 ? -2.994 52.719 23.328 1 89.75 38 LYS B C 1
ATOM 2182 O O . LYS B 1 38 ? -1.815 52.812 22.984 1 89.75 38 LYS B O 1
ATOM 2187 N N . GLY B 1 39 ? -3.965 53.656 23.125 1 88.88 39 GLY B N 1
ATOM 2188 C CA . GLY B 1 39 ? -3.621 54.781 22.281 1 88.88 39 GLY B CA 1
ATOM 2189 C C . GLY B 1 39 ? -3.387 54.375 20.828 1 88.88 39 GLY B C 1
ATOM 2190 O O . GLY B 1 39 ? -4.293 53.875 20.156 1 88.88 39 GLY B O 1
ATOM 2191 N N . ARG B 1 40 ? -2.195 54.562 20.281 1 89.12 40 ARG B N 1
ATOM 2192 C CA . ARG B 1 40 ? -1.855 54.219 18.906 1 89.12 40 ARG B CA 1
ATOM 2193 C C . ARG B 1 40 ? -0.883 53.031 18.859 1 89.12 40 ARG B C 1
ATOM 2195 O O . ARG B 1 40 ? -0.369 52.688 17.797 1 89.12 40 ARG B O 1
ATOM 2202 N N . GLN B 1 41 ? -0.677 52.594 20.078 1 89.5 41 GLN B N 1
ATOM 2203 C CA . GLN B 1 41 ? 0.331 51.531 20.141 1 89.5 41 GLN B CA 1
ATOM 2204 C C . GLN B 1 41 ? -0.296 50.188 20.5 1 89.5 41 GLN B C 1
ATOM 2206 O O . GLN B 1 41 ? -1.164 50.125 21.375 1 89.5 41 GLN B O 1
ATOM 2211 N N . GLY B 1 42 ? 0.079 49.125 19.766 1 91.81 42 GLY B N 1
ATOM 2212 C CA . GLY B 1 42 ? -0.333 47.781 20.078 1 91.81 42 GLY B CA 1
ATOM 2213 C C . GLY B 1 42 ? 0.611 47.062 21.031 1 91.81 42 GLY B C 1
ATOM 2214 O O . GLY B 1 42 ? 1.829 47.25 20.953 1 91.81 42 GLY B O 1
ATOM 2215 N N . PHE B 1 43 ? 0.027 46.312 21.984 1 94.38 43 PHE B N 1
ATOM 2216 C CA . PHE B 1 43 ? 0.817 45.562 22.953 1 94.38 43 PHE B CA 1
ATOM 2217 C C . PHE B 1 43 ? 0.521 44.094 22.844 1 94.38 43 PHE B C 1
ATOM 2219 O O . PHE B 1 43 ? -0.637 43.688 22.719 1 94.38 43 PHE B O 1
ATOM 2226 N N . TYR B 1 44 ? 1.59 43.344 22.812 1 94.19 44 TYR B N 1
ATOM 2227 C CA . TYR B 1 44 ? 1.535 41.875 22.656 1 94.19 44 TYR B CA 1
ATOM 2228 C C . TYR B 1 44 ? 1.922 41.188 23.938 1 94.19 44 TYR B C 1
ATOM 2230 O O . TYR B 1 44 ? 2.652 41.719 24.766 1 94.19 44 TYR B O 1
ATOM 2238 N N . GLY B 1 45 ? 1.361 40 24.109 1 90.81 45 GLY B N 1
ATOM 2239 C CA . GLY B 1 45 ? 1.661 39.219 25.297 1 90.81 45 GLY B CA 1
ATOM 2240 C C . GLY B 1 45 ? 2.277 37.844 24.969 1 90.81 45 GLY B C 1
ATOM 2241 O O . GLY B 1 45 ? 2.703 37.625 23.844 1 90.81 45 GLY B O 1
ATOM 2242 N N . GLN B 1 46 ? 2.375 37.062 26.016 1 89.25 46 GLN B N 1
ATOM 2243 C CA . GLN B 1 46 ? 2.996 35.75 25.906 1 89.25 46 GLN B CA 1
ATOM 2244 C C . GLN B 1 46 ? 2.242 34.875 24.906 1 89.25 46 GLN B C 1
ATOM 2246 O O . GLN B 1 46 ? 2.848 34.062 24.203 1 89.25 46 GLN B O 1
ATOM 2251 N N . LYS B 1 47 ? 1.009 35.062 24.797 1 84.88 47 LYS B N 1
ATOM 2252 C CA . LYS B 1 47 ? 0.206 34.281 23.859 1 84.88 47 LYS B CA 1
ATOM 2253 C C . LYS B 1 47 ? 0.643 34.531 22.422 1 84.88 47 LYS B C 1
ATOM 2255 O O . LYS B 1 47 ? 0.592 33.625 21.578 1 84.88 47 LYS B O 1
ATOM 2260 N N . HIS B 1 48 ? 1.026 35.781 22.156 1 90.38 48 HIS B N 1
ATOM 2261 C CA . HIS B 1 48 ? 1.51 36.125 20.828 1 90.38 48 HIS B CA 1
ATOM 2262 C C . HIS B 1 48 ? 2.861 35.469 20.547 1 90.38 48 HIS B C 1
ATOM 2264 O O . HIS B 1 48 ? 3.1 35 19.438 1 90.38 48 HIS B O 1
ATOM 2270 N N . VAL B 1 49 ? 3.65 35.469 21.547 1 91.19 49 VAL B N 1
ATOM 2271 C CA . VAL B 1 49 ? 4.957 34.812 21.422 1 91.19 49 VAL B CA 1
ATOM 2272 C C . VAL B 1 49 ? 4.781 33.344 21.109 1 91.19 49 VAL B C 1
ATOM 2274 O O . VAL B 1 49 ? 5.383 32.812 20.172 1 91.19 49 VAL B O 1
ATOM 2277 N N . ASP B 1 50 ? 3.947 32.75 21.844 1 86.38 50 ASP B N 1
ATOM 2278 C CA . ASP B 1 50 ? 3.707 31.312 21.672 1 86.38 50 ASP B CA 1
ATOM 2279 C C . ASP B 1 50 ? 3.172 31 20.281 1 86.38 50 ASP B C 1
ATOM 2281 O O . ASP B 1 50 ? 3.594 30.016 19.656 1 86.38 50 ASP B O 1
ATOM 2285 N N . ARG B 1 51 ? 2.281 31.828 19.812 1 86.88 51 ARG B N 1
ATOM 2286 C CA . ARG B 1 51 ? 1.667 31.625 18.516 1 86.88 51 ARG B CA 1
ATOM 2287 C C . ARG B 1 51 ? 2.689 31.797 17.391 1 86.88 51 ARG B C 1
ATOM 2289 O O . ARG B 1 51 ? 2.723 31 16.453 1 86.88 51 ARG B O 1
ATOM 2296 N N . LEU B 1 52 ? 3.467 32.75 17.516 1 90.5 52 LEU B N 1
ATOM 2297 C CA . LEU B 1 52 ? 4.477 33 16.484 1 90.5 52 LEU B CA 1
ATOM 2298 C C . LEU B 1 52 ? 5.492 31.859 16.438 1 90.5 52 LEU B C 1
ATOM 2300 O O . LEU B 1 52 ? 5.902 31.438 15.359 1 90.5 52 LEU B O 1
ATOM 2304 N N . ASN B 1 53 ? 5.848 31.391 17.578 1 89.12 53 ASN B N 1
ATOM 2305 C CA . ASN B 1 53 ? 6.758 30.25 17.641 1 89.12 53 ASN B CA 1
ATOM 2306 C C . ASN B 1 53 ? 6.148 29.016 16.984 1 89.12 53 ASN B C 1
ATOM 2308 O O . ASN B 1 53 ? 6.836 28.281 16.266 1 89.12 53 ASN B O 1
ATOM 2312 N N . LEU B 1 54 ? 4.922 28.875 17.203 1 84.5 54 LEU B N 1
ATOM 2313 C CA . LEU B 1 54 ? 4.219 27.75 16.609 1 84.5 54 LEU B CA 1
ATOM 2314 C C . LEU B 1 54 ? 4.184 27.859 15.094 1 84.5 54 LEU B C 1
ATOM 2316 O O . LEU B 1 54 ? 4.449 26.891 14.383 1 84.5 54 LEU B O 1
ATOM 2320 N N . ILE B 1 55 ? 3.848 29.047 14.594 1 86.62 55 ILE B N 1
ATOM 2321 C CA . ILE B 1 55 ? 3.797 29.297 13.156 1 86.62 55 ILE B CA 1
ATOM 2322 C C . ILE B 1 55 ? 5.156 28.984 12.531 1 86.62 55 ILE B C 1
ATOM 2324 O O . ILE B 1 55 ? 5.238 28.297 11.508 1 86.62 55 ILE B O 1
ATOM 2328 N N . THR B 1 56 ? 6.184 29.438 13.219 1 87.56 56 THR B N 1
ATOM 2329 C CA . THR B 1 56 ? 7.543 29.219 12.742 1 87.56 56 THR B CA 1
ATOM 2330 C C . THR B 1 56 ? 7.871 27.734 12.719 1 87.56 56 THR B C 1
ATOM 2332 O O . THR B 1 56 ? 8.43 27.219 11.742 1 87.56 56 THR B O 1
ATOM 2335 N N . GLU B 1 57 ? 7.52 27.047 13.727 1 83.25 57 GLU B N 1
ATOM 2336 C CA . GLU B 1 57 ? 7.77 25.625 13.836 1 83.25 57 GLU B CA 1
ATOM 2337 C C . GLU B 1 57 ? 7.074 24.859 12.719 1 83.25 57 GLU B C 1
ATOM 2339 O O . GLU B 1 57 ? 7.691 24 12.062 1 83.25 57 GLU B O 1
ATOM 2344 N N . LEU B 1 58 ? 5.852 25.109 12.523 1 79.5 58 LEU B N 1
ATOM 2345 C CA . LEU B 1 58 ? 5.059 24.422 11.516 1 79.5 58 LEU B CA 1
ATOM 2346 C C . LEU B 1 58 ? 5.582 24.719 10.109 1 79.5 58 LEU B C 1
ATOM 2348 O O . LEU B 1 58 ? 5.633 23.828 9.258 1 79.5 58 LEU B O 1
ATOM 2352 N N . ALA B 1 59 ? 5.996 25.953 9.945 1 79.38 59 ALA B N 1
ATOM 2353 C CA . ALA B 1 59 ? 6.566 26.328 8.656 1 79.38 59 ALA B CA 1
ATOM 2354 C C . ALA B 1 59 ? 7.867 25.578 8.383 1 79.38 59 ALA B C 1
ATOM 2356 O O . ALA B 1 59 ? 8.109 25.125 7.266 1 79.38 59 ALA B O 1
ATOM 2357 N N . GLU B 1 60 ? 8.602 25.484 9.398 1 76.75 60 GLU B N 1
ATOM 2358 C CA . GLU B 1 60 ? 9.875 24.766 9.281 1 76.75 60 GLU B CA 1
ATOM 2359 C C . GLU B 1 60 ? 9.648 23.297 8.969 1 76.75 60 GLU B C 1
ATOM 2361 O O . GLU B 1 60 ? 10.5 22.656 8.344 1 76.75 60 GLU B O 1
ATOM 2366 N N . GLU B 1 61 ? 8.555 22.828 9.367 1 70.38 61 GLU B N 1
ATOM 2367 C CA . GLU B 1 61 ? 8.219 21.438 9.117 1 70.38 61 GLU B CA 1
ATOM 2368 C C . GLU B 1 61 ? 7.598 21.25 7.734 1 70.38 61 GLU B C 1
ATOM 2370 O O . GLU B 1 61 ? 7.152 20.156 7.387 1 70.38 61 GLU B O 1
ATOM 2375 N N . GLY B 1 62 ? 7.453 22.406 7.062 1 68.06 62 GLY B N 1
ATOM 2376 C CA . GLY B 1 62 ? 7.098 22.312 5.656 1 68.06 62 GLY B CA 1
ATOM 2377 C C . GLY B 1 62 ? 5.664 22.734 5.375 1 68.06 62 GLY B C 1
ATOM 2378 O O . GLY B 1 62 ? 5.219 22.703 4.227 1 68.06 62 GLY B O 1
ATOM 2379 N N . LEU B 1 63 ? 4.953 23.109 6.426 1 72.5 63 LEU B N 1
ATOM 2380 C CA . LEU B 1 63 ? 3.59 23.578 6.195 1 72.5 63 LEU B CA 1
ATOM 2381 C C . LEU B 1 63 ? 3.588 25 5.656 1 72.5 63 LEU B C 1
ATOM 2383 O O . LEU B 1 63 ? 4.344 25.844 6.137 1 72.5 63 LEU B O 1
ATOM 2387 N N . ASN B 1 64 ? 2.797 25.172 4.633 1 73.75 64 ASN B N 1
ATOM 2388 C CA . ASN B 1 64 ? 2.625 26.547 4.164 1 73.75 64 ASN B CA 1
ATOM 2389 C C . ASN B 1 64 ? 1.625 27.312 5.023 1 73.75 64 ASN B C 1
ATOM 2391 O O . ASN B 1 64 ? 0.985 26.734 5.902 1 73.75 64 ASN B O 1
ATOM 2395 N N . LEU B 1 65 ? 1.607 28.672 4.883 1 76.88 65 LEU B N 1
ATOM 2396 C CA . LEU B 1 65 ? 0.825 29.531 5.766 1 76.88 65 LEU B CA 1
ATOM 2397 C C . LEU B 1 65 ? -0.663 29.219 5.652 1 76.88 65 LEU B C 1
ATOM 2399 O O . LEU B 1 65 ? -1.412 29.391 6.617 1 76.88 65 LEU B O 1
ATOM 2403 N N . GLN B 1 66 ? -0.998 28.703 4.539 1 73.38 66 GLN B N 1
ATOM 2404 C CA . GLN B 1 66 ? -2.395 28.328 4.355 1 73.38 66 GLN B CA 1
ATOM 2405 C C . GLN B 1 66 ? -2.744 27.094 5.191 1 73.38 66 GLN B C 1
ATOM 2407 O O . GLN B 1 66 ? -3.77 27.078 5.875 1 73.38 66 GLN B O 1
ATOM 2412 N N . ALA B 1 67 ? -1.911 26.172 5.133 1 71.56 67 ALA B N 1
ATOM 2413 C CA . ALA B 1 67 ? -2.08 24.969 5.941 1 71.56 67 ALA B CA 1
ATOM 2414 C C . ALA B 1 67 ? -2.055 25.297 7.434 1 71.56 67 ALA B C 1
ATOM 2416 O O . ALA B 1 67 ? -2.854 24.766 8.203 1 71.56 67 ALA B O 1
ATOM 2417 N N . ILE B 1 68 ? -1.138 26.172 7.738 1 78.38 68 ILE B N 1
ATOM 2418 C CA . ILE B 1 68 ? -1.037 26.594 9.133 1 78.38 68 ILE B CA 1
ATOM 2419 C C . ILE B 1 68 ? -2.326 27.297 9.547 1 78.38 68 ILE B C 1
ATOM 2421 O O . ILE B 1 68 ? -2.844 27.062 10.641 1 78.38 68 ILE B O 1
ATOM 2425 N N . GLY B 1 69 ? -2.803 28.156 8.711 1 74.75 69 GLY B N 1
ATOM 2426 C CA . GLY B 1 69 ? -4.062 28.844 8.969 1 74.75 69 GLY B CA 1
ATOM 2427 C C . GLY B 1 69 ? -5.227 27.891 9.172 1 74.75 69 GLY B C 1
ATOM 2428 O O . GLY B 1 69 ? -6.051 28.094 10.062 1 74.75 69 GLY B O 1
ATOM 2429 N N . TRP B 1 70 ? -5.223 26.953 8.328 1 70.62 70 TRP B N 1
ATOM 2430 C CA . TRP B 1 70 ? -6.266 25.938 8.445 1 70.62 70 TRP B CA 1
ATOM 2431 C C . TRP B 1 70 ? -6.191 25.234 9.797 1 70.62 70 TRP B C 1
ATOM 2433 O O . TRP B 1 70 ? -7.219 25 10.438 1 70.62 70 TRP B O 1
ATOM 2443 N N . LEU B 1 71 ? -5.043 24.859 10.156 1 70.06 71 LEU B N 1
ATOM 2444 C CA . LEU B 1 71 ? -4.828 24.172 11.422 1 70.06 71 LEU B CA 1
ATOM 2445 C C . LEU B 1 71 ? -5.211 25.062 12.602 1 70.06 71 LEU B C 1
ATOM 2447 O O . LEU B 1 71 ? -5.785 24.594 13.586 1 70.06 71 LEU B O 1
ATOM 2451 N N . ILE B 1 72 ? -4.766 26.266 12.578 1 68.5 72 ILE B N 1
ATOM 2452 C CA . ILE B 1 72 ? -4.973 27.188 13.695 1 68.5 72 ILE B CA 1
ATOM 2453 C C . ILE B 1 72 ? -6.43 27.641 13.719 1 68.5 72 ILE B C 1
ATOM 2455 O O . ILE B 1 72 ? -6.945 28.031 14.773 1 68.5 72 ILE B O 1
ATOM 2459 N N . GLY B 1 73 ? -7.215 27.047 12.867 1 59.59 73 GLY B N 1
ATOM 2460 C CA . GLY B 1 73 ? -8.578 27.547 12.812 1 59.59 73 GLY B CA 1
ATOM 2461 C C . GLY B 1 73 ? -8.656 29.062 12.805 1 59.59 73 GLY B C 1
ATOM 2462 O O . GLY B 1 73 ? -7.66 29.734 13.055 1 59.59 73 GLY B O 1
ATOM 2463 N N . GLY B 1 74 ? -9.516 29.656 11.914 1 52 74 GLY B N 1
ATOM 2464 C CA . GLY B 1 74 ? -9.75 31.094 11.969 1 52 74 GLY B CA 1
ATOM 2465 C C . GLY B 1 74 ? -9.75 31.656 13.383 1 52 74 GLY B C 1
ATOM 2466 O O . GLY B 1 74 ? -9.805 32.875 13.578 1 52 74 GLY B O 1
ATOM 2467 N N . ALA B 1 75 ? -9.883 30.766 14.305 1 49.88 75 ALA B N 1
ATOM 2468 C CA . ALA B 1 75 ? -10.117 31.375 15.609 1 49.88 75 ALA B CA 1
ATOM 2469 C C . ALA B 1 75 ? -8.805 31.656 16.328 1 49.88 75 ALA B C 1
ATOM 2471 O O . ALA B 1 75 ? -7.906 30.812 16.344 1 49.88 75 ALA B O 1
ATOM 2472 N N . SER B 1 76 ? -8.477 32.812 16.531 1 50.69 76 SER B N 1
ATOM 2473 C CA . SER B 1 76 ? -7.422 33.469 17.297 1 50.69 76 SER B CA 1
ATOM 2474 C C . SER B 1 76 ? -7.109 32.719 18.578 1 50.69 76 SER B C 1
ATOM 2476 O O . SER B 1 76 ? -6.082 32.938 19.203 1 50.69 76 SER B O 1
ATOM 2478 N N . ARG B 1 77 ? -8.078 31.797 19.016 1 56.09 77 ARG B N 1
ATOM 2479 C CA . ARG B 1 77 ? -7.934 31.328 20.391 1 56.09 77 ARG B CA 1
ATOM 2480 C C . ARG B 1 77 ? -7.43 29.891 20.438 1 56.09 77 ARG B C 1
ATOM 2482 O O . ARG B 1 77 ? -7.512 29.234 21.469 1 56.09 77 ARG B O 1
ATOM 2489 N N . VAL B 1 78 ? -6.953 29.391 19.375 1 57.47 78 VAL B N 1
ATOM 2490 C CA . VAL B 1 78 ? -6.551 28 19.484 1 57.47 78 VAL B CA 1
ATOM 2491 C C . VAL B 1 78 ? -5.242 27.891 20.25 1 57.47 78 VAL B C 1
ATOM 2493 O O . VAL B 1 78 ? -4.301 28.656 20 1 57.47 78 VAL B O 1
ATOM 2496 N N . ASP B 1 79 ? -5.301 27.062 21.406 1 65.19 79 ASP B N 1
ATOM 2497 C CA . ASP B 1 79 ? -4.137 26.766 22.234 1 65.19 79 ASP B CA 1
ATOM 2498 C C . ASP B 1 79 ? -3.02 26.141 21.391 1 65.19 79 ASP B C 1
ATOM 2500 O O . ASP B 1 79 ? -3.264 25.219 20.609 1 65.19 79 ASP B O 1
ATOM 2504 N N . SER B 1 80 ? -1.857 26.844 21.375 1 69.88 80 SER B N 1
ATOM 2505 C CA . SER B 1 80 ? -0.675 26.406 20.641 1 69.88 80 SER B CA 1
ATOM 2506 C C . SER B 1 80 ? -0.367 24.938 20.922 1 69.88 80 SER B C 1
ATOM 2508 O O . SER B 1 80 ? 0.034 24.188 20.016 1 69.88 80 SER B O 1
ATOM 2510 N N . ASP B 1 81 ? -0.653 24.516 22.094 1 72.5 81 ASP B N 1
ATOM 2511 C CA . ASP B 1 81 ? -0.372 23.141 22.469 1 72.5 81 ASP B CA 1
ATOM 2512 C C . ASP B 1 81 ? -1.311 22.172 21.75 1 72.5 81 ASP B C 1
ATOM 2514 O O . ASP B 1 81 ? -0.893 21.094 21.328 1 72.5 81 ASP B O 1
ATOM 2518 N N . GLU B 1 82 ? -2.5 22.562 21.641 1 71 82 GLU B N 1
ATOM 2519 C CA . GLU B 1 82 ? -3.486 21.719 20.969 1 71 82 GLU B CA 1
ATOM 2520 C C . GLU B 1 82 ? -3.174 21.609 19.469 1 71 82 GLU B C 1
ATOM 2522 O O . GLU B 1 82 ? -3.352 20.547 18.875 1 71 82 GLU B O 1
ATOM 2527 N N . LEU B 1 83 ? -2.645 22.594 18.984 1 70.19 83 LEU B N 1
ATOM 2528 C CA . LEU B 1 83 ? -2.291 22.609 17.578 1 70.19 83 LEU B CA 1
ATOM 2529 C C . LEU B 1 83 ? -1.114 21.672 17.297 1 70.19 83 LEU B C 1
ATOM 2531 O O . LEU B 1 83 ? -1.099 20.969 16.297 1 70.19 83 LEU B O 1
ATOM 2535 N N . ARG B 1 84 ? -0.238 21.812 18.203 1 73.56 84 ARG B N 1
ATOM 2536 C CA . ARG B 1 84 ? 0.911 20.922 18.078 1 73.56 84 ARG B CA 1
ATOM 2537 C C . ARG B 1 84 ? 0.483 19.453 18.156 1 73.56 84 ARG B C 1
ATOM 2539 O O . ARG B 1 84 ? 0.987 18.609 17.406 1 73.56 84 ARG B O 1
ATOM 2546 N N . ARG B 1 85 ? -0.415 19.172 18.938 1 74.25 85 ARG B N 1
ATOM 2547 C CA . ARG B 1 85 ? -0.919 17.812 19.094 1 74.25 85 ARG B CA 1
ATOM 2548 C C . ARG B 1 85 ? -1.656 17.359 17.844 1 74.25 85 ARG B C 1
ATOM 2550 O O . ARG B 1 85 ? -1.519 16.203 17.422 1 74.25 85 ARG B O 1
ATOM 2557 N N . LEU B 1 86 ? -2.346 18.266 17.266 1 72.5 86 LEU B N 1
ATOM 2558 C CA . LEU B 1 86 ? -3.08 17.938 16.047 1 72.5 86 LEU B CA 1
ATOM 2559 C C . LEU B 1 86 ? -2.123 17.672 14.898 1 72.5 86 LEU B C 1
ATOM 2561 O O . LEU B 1 86 ? -2.309 16.719 14.133 1 72.5 86 LEU B O 1
ATOM 2565 N N . LYS B 1 87 ? -1.16 18.453 14.773 1 72.94 87 LYS B N 1
ATOM 2566 C CA . LYS B 1 87 ? -0.148 18.266 13.742 1 72.94 87 LYS B CA 1
ATOM 2567 C C . LYS B 1 87 ? 0.521 16.906 13.867 1 72.94 87 LYS B C 1
ATOM 2569 O O . LYS B 1 87 ? 0.68 16.188 12.875 1 72.94 87 LYS B O 1
ATOM 2574 N N . ARG B 1 88 ? 0.843 16.547 15.055 1 73.75 88 ARG B N 1
ATOM 2575 C CA . ARG B 1 88 ? 1.485 15.266 15.312 1 73.75 88 ARG B CA 1
ATOM 2576 C C . ARG B 1 88 ? 0.562 14.109 14.938 1 73.75 88 ARG B C 1
ATOM 2578 O O . ARG B 1 88 ? 1.001 13.125 14.336 1 73.75 88 ARG B O 1
ATOM 2585 N N . ALA B 1 89 ? -0.612 14.305 15.242 1 73.31 89 ALA B N 1
ATOM 2586 C CA . ALA B 1 89 ? -1.582 13.25 14.969 1 73.31 89 ALA B CA 1
ATOM 2587 C C . ALA B 1 89 ? -1.823 13.102 13.469 1 73.31 89 ALA B C 1
ATOM 2589 O O . ALA B 1 89 ? -1.916 11.984 12.953 1 73.31 89 ALA B O 1
ATOM 2590 N N . VAL B 1 90 ? -1.862 14.211 12.789 1 73.5 90 VAL B N 1
ATOM 2591 C CA . VAL B 1 90 ? -2.281 14.203 11.398 1 73.5 90 VAL B CA 1
ATOM 2592 C C . VAL B 1 90 ? -1.076 13.93 10.5 1 73.5 90 VAL B C 1
ATOM 2594 O O . VAL B 1 90 ? -1.173 13.172 9.531 1 73.5 90 VAL B O 1
ATOM 2597 N N . LEU B 1 91 ? 0.043 14.438 10.852 1 72.81 91 LEU B N 1
ATOM 2598 C CA . LEU B 1 91 ? 1.18 14.359 9.938 1 72.81 91 LEU B CA 1
ATOM 2599 C C . LEU B 1 91 ? 2.197 13.336 10.422 1 72.81 91 LEU B C 1
ATOM 2601 O O . LEU B 1 91 ? 2.648 12.484 9.648 1 72.81 91 LEU B O 1
ATOM 2605 N N . ASP B 1 92 ? 2.475 13.336 11.703 1 69.56 92 ASP B N 1
ATOM 2606 C CA . ASP B 1 92 ? 3.555 12.5 12.219 1 69.56 92 ASP B CA 1
ATOM 2607 C C . ASP B 1 92 ? 3.117 11.039 12.312 1 69.56 92 ASP B C 1
ATOM 2609 O O . ASP B 1 92 ? 3.953 10.133 12.305 1 69.56 92 ASP B O 1
ATOM 2613 N N . GLY B 1 93 ? 1.853 10.898 12.305 1 66.31 93 GLY B N 1
ATOM 2614 C CA . GLY B 1 93 ? 1.344 9.547 12.445 1 66.31 93 GLY B CA 1
ATOM 2615 C C . GLY B 1 93 ? 1.575 8.695 11.211 1 66.31 93 GLY B C 1
ATOM 2616 O O . GLY B 1 93 ? 1.504 7.465 11.281 1 66.31 93 GLY B O 1
ATOM 2617 N N . TRP B 1 94 ? 1.922 9.375 10.141 1 71.5 94 TRP B N 1
ATOM 2618 C CA . TRP B 1 94 ? 2.105 8.617 8.898 1 71.5 94 TRP B CA 1
ATOM 2619 C C . TRP B 1 94 ? 3.578 8.297 8.672 1 71.5 94 TRP B C 1
ATOM 2621 O O . TRP B 1 94 ? 3.916 7.496 7.797 1 71.5 94 TRP B O 1
ATOM 2631 N N . VAL B 1 95 ? 4.445 8.766 9.453 1 62.72 95 VAL B N 1
ATOM 2632 C CA . VAL B 1 95 ? 5.871 8.57 9.211 1 62.72 95 VAL B CA 1
ATOM 2633 C C . VAL B 1 95 ? 6.34 7.273 9.875 1 62.72 95 VAL B C 1
ATOM 2635 O O . VAL B 1 95 ? 6.184 7.098 11.086 1 62.72 95 VAL B O 1
ATOM 2638 N N . SER B 1 96 ? 6.512 6.234 9.07 1 66 96 SER B N 1
ATOM 2639 C CA . SER B 1 96 ? 6.965 5 9.703 1 66 96 SER B CA 1
ATOM 2640 C C . SER B 1 96 ? 8.445 4.754 9.43 1 66 96 SER B C 1
ATOM 2642 O O . SER B 1 96 ? 9.094 3.998 10.156 1 66 96 SER B O 1
ATOM 2644 N N . ASP B 1 97 ? 9 5.43 8.438 1 77.69 97 ASP B N 1
ATOM 2645 C CA . ASP B 1 97 ? 10.438 5.301 8.203 1 77.69 97 ASP B CA 1
ATOM 2646 C C . ASP B 1 97 ? 11.203 6.461 8.828 1 77.69 97 ASP B C 1
ATOM 2648 O O . ASP B 1 97 ? 10.984 7.621 8.484 1 77.69 97 ASP B O 1
ATOM 2652 N N . GLU B 1 98 ? 11.961 6.109 9.922 1 77.75 98 GLU B N 1
ATOM 2653 C CA . GLU B 1 98 ? 12.812 7.156 10.484 1 77.75 98 GLU B CA 1
ATOM 2654 C C . GLU B 1 98 ? 14.016 7.426 9.586 1 77.75 98 GLU B C 1
ATOM 2656 O O . GLU B 1 98 ? 14.805 6.523 9.297 1 77.75 98 GLU B O 1
ATOM 2661 N N . PRO B 1 99 ? 14.094 8.664 9.148 1 85.31 99 PRO B N 1
ATOM 2662 C CA . PRO B 1 99 ? 15.227 8.992 8.266 1 85.31 99 PRO B CA 1
ATOM 2663 C C . PRO B 1 99 ? 16.578 8.727 8.922 1 85.31 99 PRO B C 1
ATOM 2665 O O . PRO B 1 99 ? 16.719 8.859 10.141 1 85.31 99 PRO B O 1
ATOM 2668 N N . VAL B 1 100 ? 17.547 8.297 8.203 1 86.25 100 VAL B N 1
ATOM 2669 C CA . VAL B 1 100 ? 18.891 7.996 8.68 1 86.25 100 VAL B CA 1
ATOM 2670 C C . VAL B 1 100 ? 19.906 8.836 7.922 1 86.25 100 VAL B C 1
ATOM 2672 O O . VAL B 1 100 ? 19.797 9 6.703 1 86.25 100 VAL B O 1
ATOM 2675 N N . SER B 1 101 ? 20.812 9.438 8.711 1 87.06 101 SER B N 1
ATOM 2676 C CA . SER B 1 101 ? 21.906 10.172 8.086 1 87.06 101 SER B CA 1
ATOM 2677 C C . SER B 1 101 ? 23.031 9.234 7.664 1 87.06 101 SER B C 1
ATOM 2679 O O . SER B 1 101 ? 23.344 8.281 8.375 1 87.06 101 SER B O 1
ATOM 2681 N N . ILE B 1 102 ? 23.531 9.547 6.469 1 82.81 102 ILE B N 1
ATOM 2682 C CA . ILE B 1 102 ? 24.594 8.688 5.953 1 82.81 102 ILE B CA 1
ATOM 2683 C C . ILE B 1 102 ? 25.609 9.523 5.18 1 82.81 102 ILE B C 1
ATOM 2685 O O . ILE B 1 102 ? 25.25 10.516 4.543 1 82.81 102 ILE B O 1
ATOM 2689 N N . SER B 1 103 ? 26.875 9.086 5.328 1 82.94 103 SER B N 1
ATOM 2690 C CA . SER B 1 103 ? 27.906 9.773 4.559 1 82.94 103 SER B CA 1
ATOM 2691 C C . SER B 1 103 ? 27.797 9.438 3.074 1 82.94 103 SER B C 1
ATOM 2693 O O . SER B 1 103 ? 27.266 8.391 2.707 1 82.94 103 SER B O 1
ATOM 2695 N N . ALA B 1 104 ? 28.312 10.391 2.283 1 77.44 104 ALA B N 1
ATOM 2696 C CA . ALA B 1 104 ? 28.328 10.156 0.841 1 77.44 104 ALA B CA 1
ATOM 2697 C C . ALA B 1 104 ? 29.047 8.852 0.508 1 77.44 104 ALA B C 1
ATOM 2699 O O . ALA B 1 104 ? 28.609 8.102 -0.366 1 77.44 104 ALA B O 1
ATOM 2700 N N . LYS B 1 105 ? 30.094 8.477 1.195 1 76.06 105 LYS B N 1
ATOM 2701 C CA . LYS B 1 105 ? 30.859 7.258 0.984 1 76.06 105 LYS B CA 1
ATOM 2702 C C . LYS B 1 105 ? 30.047 6.02 1.319 1 76.06 105 LYS B C 1
ATOM 2704 O O . LYS B 1 105 ? 30.031 5.047 0.561 1 76.06 105 LYS B O 1
ATOM 2709 N N . ASP B 1 106 ? 29.297 6.148 2.369 1 78.5 106 ASP B N 1
ATOM 2710 C CA . ASP B 1 106 ? 28.516 4.992 2.812 1 78.5 106 ASP B CA 1
ATOM 2711 C C . ASP B 1 106 ? 27.266 4.805 1.944 1 78.5 106 ASP B C 1
ATOM 2713 O O . ASP B 1 106 ? 26.781 3.682 1.779 1 78.5 106 ASP B O 1
ATOM 2717 N N . LEU B 1 107 ? 26.812 5.93 1.521 1 76 107 LEU B N 1
ATOM 2718 C CA . LEU B 1 107 ? 25.656 5.852 0.641 1 76 107 LEU B CA 1
ATOM 2719 C C . LEU B 1 107 ? 25.984 5.062 -0.622 1 76 107 LEU B C 1
ATOM 2721 O O . LEU B 1 107 ? 25.172 4.258 -1.085 1 76 107 LEU B O 1
ATOM 2725 N N . SER B 1 108 ? 27.141 5.305 -1.155 1 70.38 108 SER B N 1
ATOM 2726 C CA . SER B 1 108 ? 27.578 4.586 -2.342 1 70.38 108 SER B CA 1
ATOM 2727 C C . SER B 1 108 ? 27.672 3.086 -2.08 1 70.38 108 SER B C 1
ATOM 2729 O O . SER B 1 108 ? 27.297 2.279 -2.936 1 70.38 108 SER B O 1
ATOM 2731 N N . LYS B 1 109 ? 28.094 2.766 -0.939 1 70.19 109 LYS B N 1
ATOM 2732 C CA . LYS B 1 109 ? 28.188 1.356 -0.57 1 70.19 109 LYS B CA 1
ATOM 2733 C C . LYS B 1 109 ? 26.812 0.728 -0.423 1 70.19 109 LYS B C 1
ATOM 2735 O O . LYS B 1 109 ? 26.594 -0.418 -0.825 1 70.19 109 LYS B O 1
ATOM 2740 N N . ALA B 1 110 ? 26.047 1.561 0.221 1 66.38 110 ALA B N 1
ATOM 2741 C CA . ALA B 1 110 ? 24.703 1.069 0.491 1 66.38 110 ALA B CA 1
ATOM 2742 C C . ALA B 1 110 ? 23.922 0.861 -0.805 1 66.38 110 ALA B C 1
ATOM 2744 O O . ALA B 1 110 ? 23.109 -0.067 -0.91 1 66.38 110 ALA B O 1
ATOM 2745 N N . LEU B 1 111 ? 24.234 1.814 -1.616 1 63.16 111 LEU B N 1
ATOM 2746 C CA . LEU B 1 111 ? 23.578 1.752 -2.916 1 63.16 111 LEU B CA 1
ATOM 2747 C C . LEU B 1 111 ? 24.328 0.819 -3.861 1 63.16 111 LEU B C 1
ATOM 2749 O O . LEU B 1 111 ? 23.75 0.326 -4.836 1 63.16 111 LEU B O 1
ATOM 2753 N N . ALA B 1 112 ? 25.75 0.929 -3.705 1 54.38 112 ALA B N 1
ATOM 2754 C CA . ALA B 1 112 ? 26.75 0.314 -4.578 1 54.38 112 ALA B CA 1
ATOM 2755 C C . ALA B 1 112 ? 26.406 -1.144 -4.867 1 54.38 112 ALA B C 1
ATOM 2757 O O . ALA B 1 112 ? 26.938 -1.742 -5.805 1 54.38 112 ALA B O 1
ATOM 2758 N N . GLY B 1 113 ? 25.672 -1.812 -4.223 1 52.59 113 GLY B N 1
ATOM 2759 C CA . GLY B 1 113 ? 25.688 -2.93 -5.152 1 52.59 113 GLY B CA 1
ATOM 2760 C C . GLY B 1 113 ? 25.422 -2.516 -6.586 1 52.59 113 GLY B C 1
ATOM 2761 O O . GLY B 1 113 ? 25.625 -3.309 -7.512 1 52.59 113 GLY B O 1
ATOM 2762 N N . GLY B 1 114 ? 25.094 -1.115 -6.805 1 55.41 114 GLY B N 1
ATOM 2763 C CA . GLY B 1 114 ? 25.031 -0.55 -8.141 1 55.41 114 GLY B CA 1
ATOM 2764 C C . GLY B 1 114 ? 25.641 0.839 -8.227 1 55.41 114 GLY B C 1
ATOM 2765 O O . GLY B 1 114 ? 25.969 1.444 -7.203 1 55.41 114 GLY B O 1
ATOM 2766 N N . THR B 1 115 ? 26.484 1.263 -9.234 1 58.56 115 THR B N 1
ATOM 2767 C CA . THR B 1 115 ? 27.078 2.562 -9.523 1 58.56 115 THR B CA 1
ATOM 2768 C C . THR B 1 115 ? 26 3.629 -9.688 1 58.56 115 THR B C 1
ATOM 2770 O O . THR B 1 115 ? 25.156 3.539 -10.586 1 58.56 115 THR B O 1
ATOM 2773 N N . TRP B 1 116 ? 25.703 4.273 -8.555 1 64.56 116 TRP B N 1
ATOM 2774 C CA . TRP B 1 116 ? 24.797 5.41 -8.742 1 64.56 116 TRP B CA 1
ATOM 2775 C C . TRP B 1 116 ? 25.547 6.594 -9.344 1 64.56 116 TRP B C 1
ATOM 2777 O O . TRP B 1 116 ? 26.578 7.027 -8.82 1 64.56 116 TRP B O 1
ATOM 2787 N N . ASP B 1 117 ? 25.281 6.887 -10.539 1 72.56 117 ASP B N 1
ATOM 2788 C CA . ASP B 1 117 ? 25.812 8.117 -11.117 1 72.56 117 ASP B CA 1
ATOM 2789 C C . ASP B 1 117 ? 25.016 9.328 -10.656 1 72.56 117 ASP B C 1
ATOM 2791 O O . ASP B 1 117 ? 24.047 9.195 -9.906 1 72.56 117 ASP B O 1
ATOM 2795 N N . GLU B 1 118 ? 25.5 10.469 -10.852 1 73.88 118 GLU B N 1
ATOM 2796 C CA . GLU B 1 118 ? 24.891 11.734 -10.453 1 73.88 118 GLU B CA 1
ATOM 2797 C C . GLU B 1 118 ? 23.422 11.797 -10.883 1 73.88 118 GLU B C 1
ATOM 2799 O O . GLU B 1 118 ? 22.578 12.312 -10.148 1 73.88 118 GLU B O 1
ATOM 2804 N N . GLY B 1 119 ? 23.188 11.203 -11.977 1 77.56 119 GLY B N 1
ATOM 2805 C CA . GLY B 1 119 ? 21.828 1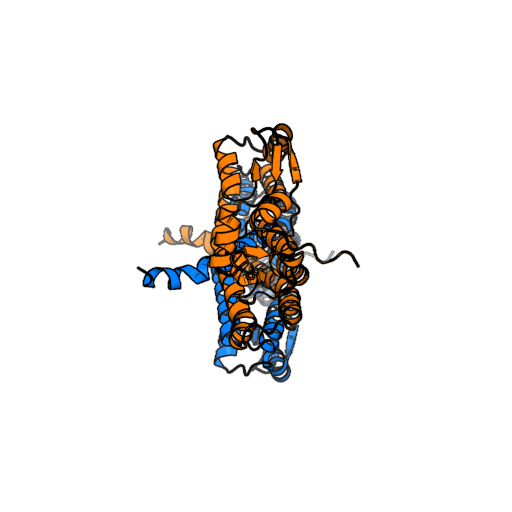1.211 -12.484 1 77.56 119 GLY B CA 1
ATOM 2806 C C . GLY B 1 119 ? 20.875 10.352 -11.672 1 77.56 119 GLY B C 1
ATOM 2807 O O . GLY B 1 119 ? 19.75 10.766 -11.367 1 77.56 119 GLY B O 1
ATOM 2808 N N . THR B 1 120 ? 21.391 9.297 -11.227 1 81.38 120 THR B N 1
ATOM 2809 C CA . THR B 1 120 ? 20.562 8.383 -10.438 1 81.38 120 THR B CA 1
ATOM 2810 C C . THR B 1 120 ? 20.312 8.945 -9.047 1 81.38 120 THR B C 1
ATOM 2812 O O . THR B 1 120 ? 19.188 8.852 -8.531 1 81.38 120 THR B O 1
ATOM 2815 N N . ALA B 1 121 ? 21.312 9.562 -8.508 1 78.56 121 ALA B N 1
ATOM 2816 C CA . ALA B 1 121 ? 21.172 10.18 -7.195 1 78.56 121 ALA B CA 1
ATOM 2817 C C . ALA B 1 121 ? 20.172 11.336 -7.234 1 78.56 121 ALA B C 1
ATOM 2819 O O . ALA B 1 121 ? 19.375 11.516 -6.309 1 78.56 121 ALA B O 1
ATOM 2820 N N . ALA B 1 122 ? 20.234 12.047 -8.305 1 83.19 122 ALA B N 1
ATOM 2821 C CA . ALA B 1 122 ? 19.312 13.172 -8.477 1 83.19 122 ALA B CA 1
ATOM 2822 C C . ALA B 1 122 ? 17.875 12.68 -8.594 1 83.19 122 ALA B C 1
ATOM 2824 O O . ALA B 1 122 ? 16.953 13.266 -8.008 1 83.19 122 ALA B O 1
ATOM 2825 N N . ARG B 1 123 ? 17.703 11.625 -9.266 1 88.56 123 ARG B N 1
ATOM 2826 C CA . ARG B 1 123 ? 16.375 11.062 -9.43 1 88.56 123 ARG B CA 1
ATOM 2827 C C . ARG B 1 123 ? 15.844 10.508 -8.109 1 88.56 123 ARG B C 1
ATOM 2829 O O . ARG B 1 123 ? 14.672 10.672 -7.785 1 88.56 123 ARG B O 1
ATOM 2836 N N . ALA B 1 124 ? 16.734 9.898 -7.359 1 87.62 124 ALA B N 1
ATOM 2837 C CA . ALA B 1 124 ? 16.359 9.367 -6.055 1 87.62 124 ALA B CA 1
ATOM 2838 C C . ALA B 1 124 ? 15.93 10.477 -5.109 1 87.62 124 ALA B C 1
ATOM 2840 O O . ALA B 1 124 ? 14.977 10.32 -4.344 1 87.62 124 ALA B O 1
ATOM 2841 N N . ALA B 1 125 ? 16.609 11.578 -5.254 1 85.62 125 ALA B N 1
ATOM 2842 C CA . ALA B 1 125 ? 16.25 12.742 -4.441 1 85.62 125 ALA B CA 1
ATOM 2843 C C . ALA B 1 125 ? 14.906 13.32 -4.855 1 85.62 125 ALA B C 1
ATOM 2845 O O . ALA B 1 125 ? 14.094 13.68 -4.004 1 85.62 125 ALA B O 1
ATOM 2846 N N . GLU B 1 126 ? 14.672 13.336 -6.121 1 87.88 126 GLU B N 1
ATOM 2847 C CA . GLU B 1 126 ? 13.406 13.844 -6.648 1 87.88 126 GLU B CA 1
ATOM 2848 C C . GLU B 1 126 ? 12.234 12.977 -6.199 1 87.88 126 GLU B C 1
ATOM 2850 O O . GLU B 1 126 ? 11.141 13.484 -5.957 1 87.88 126 GLU B O 1
ATOM 2855 N N . LEU B 1 127 ? 12.5 11.742 -5.984 1 89.75 127 LEU B N 1
ATOM 2856 C CA . LEU B 1 127 ? 11.453 10.805 -5.602 1 89.75 127 LEU B CA 1
ATOM 2857 C C . LEU B 1 127 ? 11.305 10.734 -4.086 1 89.75 127 LEU B C 1
ATOM 2859 O O . LEU B 1 127 ? 10.5 9.953 -3.57 1 89.75 127 LEU B O 1
ATOM 2863 N N . GLY B 1 128 ? 12.133 11.516 -3.465 1 87.06 128 GLY B N 1
ATOM 2864 C CA . GLY B 1 128 ? 11.977 11.641 -2.023 1 87.06 128 GLY B CA 1
ATOM 2865 C C . GLY B 1 128 ? 12.664 10.523 -1.257 1 87.06 128 GLY B C 1
ATOM 2866 O O . GLY B 1 128 ? 12.328 10.266 -0.099 1 87.06 128 GLY B O 1
ATOM 2867 N N . LEU B 1 129 ? 13.508 9.828 -1.895 1 88.38 129 LEU B N 1
ATOM 2868 C CA . LEU B 1 129 ? 14.242 8.758 -1.228 1 88.38 129 LEU B CA 1
ATOM 2869 C C . LEU B 1 129 ? 15.383 9.32 -0.384 1 88.38 129 LEU B C 1
ATOM 2871 O O . LEU B 1 129 ? 15.672 8.805 0.699 1 88.38 129 LEU B O 1
ATOM 2875 N N . LEU B 1 130 ? 16 10.367 -0.938 1 86.5 130 LEU B N 1
ATOM 2876 C CA . LEU B 1 130 ? 17.188 10.953 -0.323 1 86.5 130 LEU B CA 1
ATOM 2877 C C . LEU B 1 130 ? 17.109 12.477 -0.324 1 86.5 130 LEU B C 1
ATOM 2879 O O . LEU B 1 130 ? 16.375 13.062 -1.127 1 86.5 130 LEU B O 1
ATOM 2883 N N . GLU B 1 131 ? 17.734 12.969 0.671 1 87 131 GLU B N 1
ATOM 2884 C CA . GLU B 1 131 ? 17.906 14.414 0.728 1 87 131 GLU B CA 1
ATOM 2885 C C . GLU B 1 131 ? 19.359 14.789 1.015 1 87 131 GLU B C 1
ATOM 2887 O O . GLU B 1 131 ? 20.016 14.172 1.858 1 87 131 GLU B O 1
ATOM 2892 N N . GLU B 1 132 ? 19.812 15.75 0.257 1 81.88 132 GLU B N 1
ATOM 2893 C CA . GLU B 1 132 ? 21.172 16.234 0.496 1 81.88 132 GLU B CA 1
ATOM 2894 C C . GLU B 1 132 ? 21.188 17.281 1.613 1 81.88 132 GLU B C 1
ATOM 2896 O O . GLU B 1 132 ? 20.375 18.188 1.633 1 81.88 132 GLU B O 1
ATOM 2901 N N . LEU B 1 133 ? 21.828 17.156 2.674 1 78.12 133 LEU B N 1
ATOM 2902 C CA . LEU B 1 133 ? 21.859 18.078 3.807 1 78.12 133 LEU B CA 1
ATOM 2903 C C . LEU B 1 133 ? 22.906 19.172 3.588 1 78.12 133 LEU B C 1
ATOM 2905 O O . LEU B 1 133 ? 22.609 20.344 3.754 1 78.12 133 LEU B O 1
ATOM 2909 N N . GLU B 1 134 ? 24.125 18.859 3.736 1 73.94 134 GLU B N 1
ATOM 2910 C CA . GLU B 1 134 ? 25.219 19.828 3.611 1 73.94 134 GLU B CA 1
ATOM 2911 C C . GLU B 1 134 ? 25.906 19.703 2.26 1 73.94 134 GLU B C 1
ATOM 2913 O O . GLU B 1 134 ? 25.578 18.828 1.464 1 73.94 134 GLU B O 1
ATOM 2918 N N . ASP B 1 135 ? 26.781 20.547 1.831 1 67.56 135 ASP B N 1
ATOM 2919 C CA . ASP B 1 135 ? 27.578 20.688 0.615 1 67.56 135 ASP B CA 1
ATOM 2920 C C . ASP B 1 135 ? 27.953 19.312 0.051 1 67.56 135 ASP B C 1
ATOM 2922 O O . ASP B 1 135 ? 29.094 19.109 -0.394 1 67.56 135 ASP B O 1
ATOM 2926 N N . GLY B 1 136 ? 27 18.328 0.181 1 65.69 136 GLY B N 1
ATOM 2927 C CA . GLY B 1 136 ? 27.219 17.047 -0.488 1 65.69 136 GLY B CA 1
ATOM 2928 C C . GLY B 1 136 ? 27.922 16.031 0.387 1 65.69 136 GLY B C 1
ATOM 2929 O O . GLY B 1 136 ? 28.125 14.891 -0.023 1 65.69 136 GLY B O 1
ATOM 2930 N N . GLU B 1 137 ? 28.234 16.328 1.561 1 76.94 137 GLU B N 1
ATOM 2931 C CA . GLU B 1 137 ? 29 15.398 2.393 1 76.94 137 GLU B CA 1
ATOM 2932 C C . GLU B 1 137 ? 28.094 14.477 3.189 1 76.94 137 GLU B C 1
ATOM 2934 O O . GLU B 1 137 ? 28.484 13.367 3.551 1 76.94 137 GLU B O 1
ATOM 2939 N N . GLN B 1 138 ? 26.906 14.992 3.381 1 84.19 138 GLN B N 1
ATOM 2940 C CA . GLN B 1 138 ? 25.969 14.195 4.164 1 84.19 138 GLN B CA 1
ATOM 2941 C C . GLN B 1 138 ? 24.625 14.094 3.471 1 84.19 138 GLN B C 1
ATOM 2943 O O . GLN B 1 138 ? 24.188 15.031 2.803 1 84.19 138 GLN B O 1
ATOM 2948 N N . TRP B 1 139 ? 24.203 12.852 3.504 1 83 139 TRP B N 1
ATOM 2949 C CA . TRP B 1 139 ? 22.891 12.602 2.936 1 83 139 TRP B CA 1
ATOM 2950 C C . TRP B 1 139 ? 21.938 12.078 4 1 83 139 TRP B C 1
ATOM 2952 O O . TRP B 1 139 ? 22.359 11.57 5.039 1 83 139 TRP B O 1
ATOM 2962 N N . ARG B 1 140 ? 20.797 12.398 3.787 1 88.62 140 ARG B N 1
ATOM 2963 C CA . ARG B 1 140 ? 19.734 11.836 4.621 1 88.62 140 ARG B CA 1
ATOM 2964 C C . ARG B 1 140 ? 18.844 10.891 3.816 1 88.62 140 ARG B C 1
ATOM 2966 O O . ARG B 1 140 ? 18.344 11.266 2.756 1 88.62 140 ARG B O 1
ATOM 2973 N N . ILE B 1 141 ? 18.781 9.633 4.336 1 88 141 ILE B N 1
ATOM 2974 C CA . ILE B 1 141 ? 17.875 8.656 3.746 1 88 141 ILE B CA 1
ATOM 2975 C C . ILE B 1 141 ? 16.484 8.812 4.352 1 88 141 ILE B C 1
ATOM 2977 O O . ILE B 1 141 ? 16.281 8.57 5.547 1 88 141 ILE B O 1
ATOM 2981 N N . LEU B 1 142 ? 15.539 9.141 3.477 1 88.12 142 LEU B N 1
ATOM 2982 C CA . LEU B 1 142 ? 14.203 9.461 3.979 1 88.12 142 LEU B CA 1
ATOM 2983 C C . LEU B 1 142 ? 13.352 8.203 4.082 1 88.12 142 LEU B C 1
ATOM 2985 O O . LEU B 1 142 ? 12.422 8.148 4.891 1 88.12 142 LEU B O 1
ATOM 2989 N N . LEU B 1 143 ? 13.617 7.23 3.279 1 89.69 143 LEU B N 1
ATOM 2990 C CA . LEU B 1 143 ? 12.883 5.969 3.277 1 89.69 143 LEU B CA 1
ATOM 2991 C C . LEU B 1 143 ? 13.836 4.785 3.359 1 89.69 143 LEU B C 1
ATOM 2993 O O . LEU B 1 143 ? 14 4.043 2.387 1 89.69 143 LEU B O 1
ATOM 2997 N N . PRO B 1 144 ? 14.406 4.535 4.504 1 87.19 144 PRO B N 1
ATOM 2998 C CA . PRO B 1 144 ? 15.406 3.473 4.656 1 87.19 144 PRO B CA 1
ATOM 2999 C C . PRO B 1 144 ? 14.875 2.102 4.25 1 87.19 144 PRO B C 1
ATOM 3001 O O . PRO B 1 144 ? 15.617 1.286 3.693 1 87.19 144 PRO B O 1
ATOM 3004 N N . SER B 1 145 ? 13.594 1.849 4.551 1 86.06 145 SER B N 1
ATOM 3005 C CA . SER B 1 145 ? 13.031 0.553 4.195 1 86.06 145 SER B CA 1
ATOM 3006 C C . SER B 1 145 ? 12.992 0.364 2.682 1 86.06 145 SER B C 1
ATOM 3008 O O . SER B 1 145 ? 13.219 -0.742 2.184 1 86.06 145 SER B O 1
ATOM 3010 N N . VAL B 1 146 ? 12.719 1.41 1.986 1 90.44 146 VAL B N 1
ATOM 3011 C CA . VAL B 1 146 ? 12.695 1.358 0.528 1 90.44 146 VAL B CA 1
ATOM 3012 C C . VAL B 1 146 ? 14.117 1.157 -0 1 90.44 146 VAL B C 1
ATOM 3014 O O . VAL B 1 146 ? 14.336 0.385 -0.937 1 90.44 146 VAL B O 1
ATOM 3017 N N . LEU B 1 147 ? 15.055 1.82 0.622 1 86.06 147 LEU B N 1
ATOM 3018 C CA . LEU B 1 147 ? 16.453 1.655 0.217 1 86.06 147 LEU B CA 1
ATOM 3019 C C . LEU B 1 147 ? 16.922 0.231 0.479 1 86.06 147 LEU B C 1
ATOM 3021 O O . LEU B 1 147 ? 17.672 -0.334 -0.321 1 86.06 147 LEU B O 1
ATOM 3025 N N . ALA B 1 148 ? 16.516 -0.327 1.577 1 83.12 148 ALA B N 1
ATOM 3026 C CA . ALA B 1 148 ? 16.875 -1.708 1.9 1 83.12 148 ALA B CA 1
ATOM 3027 C C . ALA B 1 148 ? 16.312 -2.674 0.858 1 83.12 148 ALA B C 1
ATOM 3029 O O . ALA B 1 148 ? 17 -3.596 0.423 1 83.12 148 ALA B O 1
ATOM 3030 N N . ALA B 1 149 ? 15.062 -2.438 0.469 1 85.88 149 ALA B N 1
ATOM 3031 C CA . ALA B 1 149 ? 14.461 -3.246 -0.589 1 85.88 149 ALA B CA 1
ATOM 3032 C C . ALA B 1 149 ? 15.25 -3.117 -1.891 1 85.88 149 ALA B C 1
ATOM 3034 O O . ALA B 1 149 ? 15.461 -4.105 -2.596 1 85.88 149 ALA B O 1
ATOM 3035 N N . GLY B 1 150 ? 15.68 -1.927 -2.178 1 83.94 150 GLY B N 1
ATOM 3036 C CA . GLY B 1 150 ? 16.516 -1.702 -3.348 1 83.94 150 GLY B CA 1
ATOM 3037 C C . GLY B 1 150 ? 17.828 -2.461 -3.299 1 83.94 150 GLY B C 1
ATOM 3038 O O . GLY B 1 150 ? 18.281 -2.99 -4.316 1 83.94 150 GLY B O 1
ATOM 3039 N N . GLY B 1 151 ? 18.438 -2.506 -2.098 1 82.94 151 GLY B N 1
ATOM 3040 C CA . GLY B 1 151 ? 19.656 -3.264 -1.924 1 82.94 151 GLY B CA 1
ATOM 3041 C C . GLY B 1 151 ? 19.5 -4.742 -2.221 1 82.94 151 GLY B C 1
ATOM 3042 O O . GLY B 1 151 ? 20.375 -5.355 -2.846 1 82.94 151 GLY B O 1
ATOM 3043 N N . GLU B 1 152 ? 18.391 -5.297 -1.824 1 82.56 152 GLU B N 1
ATOM 3044 C CA . GLU B 1 152 ? 18.109 -6.699 -2.102 1 82.56 152 GLU B CA 1
ATOM 3045 C C . GLU B 1 152 ? 17.922 -6.941 -3.598 1 82.56 152 GLU B C 1
ATOM 3047 O O . GLU B 1 152 ? 18.406 -7.941 -4.129 1 82.56 152 GLU B O 1
ATOM 3052 N N . LEU B 1 153 ? 17.297 -6.035 -4.234 1 84.25 153 LEU B N 1
ATOM 3053 C CA . LEU B 1 153 ? 17.094 -6.152 -5.676 1 84.25 153 LEU B CA 1
ATOM 3054 C C . LEU B 1 153 ? 18.422 -6.023 -6.418 1 84.25 153 LEU B C 1
ATOM 3056 O O . LEU B 1 153 ? 18.641 -6.699 -7.426 1 84.25 153 LEU B O 1
ATOM 3060 N N . ALA B 1 154 ? 19.25 -5.188 -5.879 1 84.25 154 ALA B N 1
ATOM 3061 C CA . ALA B 1 154 ? 20.578 -5.043 -6.465 1 84.25 154 ALA B CA 1
ATOM 3062 C C . ALA B 1 154 ? 21.359 -6.348 -6.379 1 84.25 154 ALA B C 1
ATOM 3064 O O . ALA B 1 154 ? 22.047 -6.734 -7.336 1 84.25 154 ALA B O 1
ATOM 3065 N N . ASP B 1 155 ? 21.234 -7.027 -5.273 1 82.81 155 ASP B N 1
ATOM 3066 C CA . ASP B 1 155 ? 21.906 -8.305 -5.066 1 82.81 155 ASP B CA 1
ATOM 3067 C C . ASP B 1 155 ? 21.422 -9.352 -6.062 1 82.81 155 ASP B C 1
ATOM 3069 O O . ASP B 1 155 ? 22.141 -10.289 -6.395 1 82.81 155 ASP B O 1
ATOM 3073 N N . MET B 1 156 ? 20.266 -9.102 -6.574 1 81.69 156 MET B N 1
ATOM 3074 C CA . MET B 1 156 ? 19.672 -10.031 -7.531 1 81.69 156 MET B CA 1
ATOM 3075 C C . MET B 1 156 ? 19.969 -9.602 -8.969 1 81.69 156 MET B C 1
ATOM 3077 O O . MET B 1 156 ? 19.531 -10.242 -9.914 1 81.69 156 MET B O 1
ATOM 3081 N N . GLY B 1 157 ? 20.641 -8.453 -9.133 1 80.69 157 GLY B N 1
ATOM 3082 C CA . GLY B 1 157 ? 21.156 -8.07 -10.445 1 80.69 157 GLY B CA 1
ATOM 3083 C C . GLY B 1 157 ? 20.344 -6.965 -11.094 1 80.69 157 GLY B C 1
ATOM 3084 O O . GLY B 1 157 ? 20.547 -6.652 -12.273 1 80.69 157 GLY B O 1
ATOM 3085 N N . LEU B 1 158 ? 19.469 -6.379 -10.438 1 85.19 158 LEU B N 1
ATOM 3086 C CA . LEU B 1 158 ? 18.672 -5.297 -11.016 1 85.19 158 LEU B CA 1
ATOM 3087 C C . LEU B 1 158 ? 19.422 -3.965 -10.891 1 85.19 158 LEU B C 1
ATOM 3089 O O . LEU B 1 158 ? 19.891 -3.607 -9.805 1 85.19 158 LEU B O 1
ATOM 3093 N N . PRO B 1 159 ? 19.516 -3.24 -11.961 1 85.25 159 PRO B N 1
ATOM 3094 C CA . PRO B 1 159 ? 20.188 -1.94 -11.906 1 85.25 159 PRO B CA 1
ATOM 3095 C C . PRO B 1 159 ? 19.375 -0.884 -11.156 1 85.25 159 PRO B C 1
ATOM 3097 O O . PRO B 1 159 ? 18.141 -0.958 -11.117 1 85.25 159 PRO B O 1
ATOM 3100 N N . PRO B 1 160 ? 20.016 0.118 -10.625 1 83.56 160 PRO B N 1
ATOM 3101 C CA . PRO B 1 160 ? 19.344 1.17 -9.844 1 83.56 160 PRO B CA 1
ATOM 3102 C C . PRO B 1 160 ? 18.281 1.913 -10.641 1 83.56 160 PRO B C 1
ATOM 3104 O O . PRO B 1 160 ? 17.25 2.309 -10.086 1 83.56 160 PRO B O 1
ATOM 3107 N N . GLU B 1 161 ? 18.578 2.082 -11.891 1 85.94 161 GLU B N 1
ATOM 3108 C CA . GLU B 1 161 ? 17.625 2.803 -12.727 1 85.94 161 GLU B CA 1
ATOM 3109 C C . GLU B 1 161 ? 16.266 2.09 -12.75 1 85.94 161 GLU B C 1
ATOM 3111 O O . GLU B 1 161 ? 15.219 2.738 -12.734 1 85.94 161 GLU B O 1
ATOM 3116 N N . ARG B 1 162 ? 16.312 0.809 -12.797 1 88.69 162 ARG B N 1
ATOM 3117 C CA . ARG B 1 162 ? 15.078 0.022 -12.82 1 88.69 162 ARG B CA 1
ATOM 3118 C C . ARG B 1 162 ? 14.352 0.093 -11.484 1 88.69 162 ARG B C 1
ATOM 3120 O O . ARG B 1 162 ? 13.117 0.136 -11.445 1 88.69 162 ARG B O 1
ATOM 3127 N N . MET B 1 163 ? 15.117 0.113 -10.469 1 88.19 163 MET B N 1
ATOM 3128 C CA . MET B 1 163 ? 14.547 0.223 -9.133 1 88.19 163 MET B CA 1
ATOM 3129 C C . MET B 1 163 ? 13.828 1.556 -8.953 1 88.19 163 MET B C 1
ATOM 3131 O O . MET B 1 163 ? 12.734 1.605 -8.391 1 88.19 163 MET B O 1
ATOM 3135 N N . LEU B 1 164 ? 14.453 2.588 -9.5 1 91 164 LEU B N 1
ATOM 3136 C CA . LEU B 1 164 ? 13.844 3.912 -9.414 1 91 164 LEU B CA 1
ATOM 3137 C C . LEU B 1 164 ? 12.586 3.982 -10.273 1 91 164 LEU B C 1
ATOM 3139 O O . LEU B 1 164 ? 11.633 4.684 -9.922 1 91 164 LEU B O 1
ATOM 3143 N N . ASP B 1 165 ? 12.578 3.215 -11.367 1 93.25 165 ASP B N 1
ATOM 3144 C CA . ASP B 1 165 ? 11.375 3.131 -12.18 1 93.25 165 ASP B CA 1
ATOM 3145 C C . ASP B 1 165 ? 10.203 2.561 -11.375 1 93.25 165 ASP B C 1
ATOM 3147 O O . ASP B 1 165 ? 9.078 3.049 -11.477 1 93.25 165 ASP B O 1
ATOM 3151 N N . VAL B 1 166 ? 10.492 1.579 -10.57 1 93.44 166 VAL B N 1
ATOM 3152 C CA . VAL B 1 166 ? 9.469 0.945 -9.758 1 93.44 166 VAL B CA 1
ATOM 3153 C C . VAL B 1 166 ? 8.977 1.925 -8.695 1 93.44 166 VAL B C 1
ATOM 3155 O O . VAL B 1 166 ? 7.766 2.064 -8.477 1 93.44 166 VAL B O 1
ATOM 3158 N N . LEU B 1 167 ? 9.922 2.633 -8.094 1 93.56 167 LEU B N 1
ATOM 3159 C CA . LEU B 1 167 ? 9.555 3.617 -7.078 1 93.56 167 LEU B CA 1
ATOM 3160 C C . LEU B 1 167 ? 8.672 4.707 -7.672 1 93.56 167 LEU B C 1
ATOM 3162 O O . LEU B 1 167 ? 7.695 5.129 -7.047 1 93.56 167 LEU B O 1
ATOM 3166 N N . GLU B 1 168 ? 9.055 5.148 -8.82 1 95.38 168 GLU B N 1
ATOM 3167 C CA . GLU B 1 168 ? 8.266 6.164 -9.508 1 95.38 168 GLU B CA 1
ATOM 3168 C C . GLU B 1 168 ? 6.852 5.664 -9.797 1 95.38 168 GLU B C 1
ATOM 3170 O O . GLU B 1 168 ? 5.879 6.402 -9.609 1 95.38 168 GLU B O 1
ATOM 3175 N N . THR B 1 169 ? 6.742 4.449 -10.234 1 97.12 169 THR B N 1
ATOM 3176 C CA . THR B 1 169 ? 5.441 3.848 -10.5 1 97.12 169 THR B CA 1
ATOM 3177 C C . THR B 1 169 ? 4.609 3.775 -9.227 1 97.12 169 THR B C 1
ATOM 3179 O O . THR B 1 169 ? 3.422 4.109 -9.227 1 97.12 169 THR B O 1
ATOM 3182 N N . ILE B 1 170 ? 5.227 3.381 -8.117 1 96.62 170 ILE B N 1
ATOM 3183 C CA . ILE B 1 170 ? 4.535 3.297 -6.832 1 96.62 170 ILE B CA 1
ATOM 3184 C C . ILE B 1 170 ? 4 4.676 -6.445 1 96.62 170 ILE B C 1
ATOM 3186 O O . ILE B 1 170 ? 2.814 4.824 -6.141 1 96.62 170 ILE B O 1
ATOM 3190 N N . ARG B 1 171 ? 4.855 5.668 -6.52 1 95.38 171 ARG B N 1
ATOM 3191 C CA . ARG B 1 171 ? 4.469 7.016 -6.113 1 95.38 171 ARG B CA 1
ATOM 3192 C C . ARG B 1 171 ? 3.322 7.539 -6.973 1 95.38 171 ARG B C 1
ATOM 3194 O O . ARG B 1 171 ? 2.367 8.125 -6.457 1 95.38 171 ARG B O 1
ATOM 3201 N N . GLU B 1 172 ? 3.441 7.336 -8.219 1 96.44 172 GLU B N 1
ATOM 3202 C CA . GLU B 1 172 ? 2.441 7.793 -9.18 1 96.44 172 GLU B CA 1
ATOM 3203 C C . GLU B 1 172 ? 1.066 7.215 -8.859 1 96.44 172 GLU B C 1
ATOM 3205 O O . GLU B 1 172 ? 0.058 7.918 -8.93 1 96.44 172 GLU B O 1
ATOM 3210 N N . HIS B 1 173 ? 1.054 5.984 -8.477 1 98 173 HIS B N 1
ATOM 3211 C CA . HIS B 1 173 ? -0.236 5.316 -8.344 1 98 173 HIS B CA 1
ATOM 3212 C C . HIS B 1 173 ? -0.735 5.355 -6.902 1 98 173 HIS B C 1
ATOM 3214 O O . HIS B 1 173 ? -1.93 5.18 -6.652 1 98 173 HIS B O 1
ATOM 3220 N N . VAL B 1 174 ? 0.121 5.637 -5.953 1 97.12 174 VAL B N 1
ATOM 3221 C CA . VAL B 1 174 ? -0.311 5.762 -4.562 1 97.12 174 VAL B CA 1
ATOM 3222 C C . VAL B 1 174 ? -0.93 7.137 -4.336 1 97.12 174 VAL B C 1
ATOM 3224 O O . VAL B 1 174 ? -1.753 7.316 -3.436 1 97.12 174 VAL B O 1
ATOM 3227 N N . THR B 1 175 ? -0.528 8.109 -5.168 1 95.88 175 THR B N 1
ATOM 3228 C CA . THR B 1 175 ? -0.961 9.492 -4.98 1 95.88 175 THR B CA 1
ATOM 3229 C C . THR B 1 175 ? -2.482 9.594 -5.047 1 95.88 175 THR B C 1
ATOM 3231 O O . THR B 1 175 ? -3.113 10.133 -4.133 1 95.88 175 THR B O 1
ATOM 3234 N N . PRO B 1 176 ? -3.113 9 -6.047 1 96.69 176 PRO B N 1
ATOM 3235 C CA . PRO B 1 176 ? -4.578 9.062 -6.074 1 96.69 176 PRO B CA 1
ATOM 3236 C C . PRO B 1 176 ? -5.219 8.289 -4.926 1 96.69 176 PRO B C 1
ATOM 3238 O O . PRO B 1 176 ? -6.305 8.648 -4.465 1 96.69 176 PRO B O 1
ATOM 3241 N N . ILE B 1 177 ? -4.594 7.281 -4.441 1 96.81 177 ILE B N 1
ATOM 3242 C CA . ILE B 1 177 ? -5.094 6.52 -3.301 1 96.81 177 ILE B CA 1
ATOM 3243 C C . ILE B 1 177 ? -5.078 7.395 -2.049 1 96.81 177 ILE B C 1
ATOM 3245 O O . ILE B 1 177 ? -6.074 7.477 -1.326 1 96.81 177 ILE B O 1
ATOM 3249 N N . ALA B 1 178 ? -3.953 8.062 -1.847 1 94.5 178 ALA B N 1
ATOM 3250 C CA . ALA B 1 178 ? -3.828 8.984 -0.717 1 94.5 178 ALA B CA 1
ATOM 3251 C C . ALA B 1 178 ? -4.883 10.078 -0.785 1 94.5 178 ALA B C 1
ATOM 3253 O O . ALA B 1 178 ? -5.523 10.398 0.22 1 94.5 178 ALA B O 1
ATOM 3254 N N . ALA B 1 179 ? -5.066 10.609 -1.964 1 93.44 179 ALA B N 1
ATOM 3255 C CA . ALA B 1 179 ? -6.055 11.672 -2.154 1 93.44 179 ALA B CA 1
ATOM 3256 C C . ALA B 1 179 ? -7.457 11.18 -1.799 1 93.44 179 ALA B C 1
ATOM 3258 O O . ALA B 1 179 ? -8.242 11.914 -1.201 1 93.44 179 ALA B O 1
ATOM 3259 N N . ALA B 1 180 ? -7.711 9.977 -2.166 1 94.19 180 ALA B N 1
ATOM 3260 C CA . ALA B 1 180 ? -9.016 9.406 -1.851 1 94.19 180 ALA B CA 1
ATOM 3261 C C . ALA B 1 180 ? -9.211 9.266 -0.343 1 94.19 180 ALA B C 1
ATOM 3263 O O . ALA B 1 180 ? -10.281 9.57 0.182 1 94.19 180 ALA B O 1
ATOM 3264 N N . TYR B 1 181 ? -8.188 8.852 0.358 1 91.44 181 TYR B N 1
ATOM 3265 C CA . TYR B 1 181 ? -8.258 8.719 1.81 1 91.44 181 TYR B CA 1
ATOM 3266 C C . TYR B 1 181 ? -8.469 10.078 2.469 1 91.44 181 TYR B C 1
ATOM 3268 O O . TYR B 1 181 ? -9.297 10.211 3.371 1 91.44 181 TYR B O 1
ATOM 3276 N N . VAL B 1 182 ? -7.777 11.031 2.047 1 89.31 182 VAL B N 1
ATOM 3277 C CA . VAL B 1 182 ? -7.879 12.375 2.617 1 89.31 182 VAL B CA 1
ATOM 3278 C C . VAL B 1 182 ? -9.273 12.945 2.355 1 89.31 182 VAL B C 1
ATOM 3280 O O . VAL B 1 182 ? -9.859 13.586 3.229 1 89.31 182 VAL B O 1
ATOM 3283 N N . GLN B 1 183 ? -9.758 12.703 1.159 1 88.81 183 GLN B N 1
ATOM 3284 C CA . GLN B 1 183 ? -11.094 13.18 0.815 1 88.81 183 GLN B CA 1
ATOM 3285 C C . GLN B 1 183 ? -12.156 12.555 1.72 1 88.81 183 GLN B C 1
ATOM 3287 O O . GLN B 1 183 ? -13.078 13.242 2.164 1 88.81 183 GLN B O 1
ATOM 3292 N N . VAL B 1 184 ? -12.016 11.312 1.962 1 89.31 184 VAL B N 1
ATOM 3293 C CA . VAL B 1 184 ? -12.945 10.617 2.842 1 89.31 184 VAL B CA 1
ATOM 3294 C C . VAL B 1 184 ? -12.844 11.188 4.254 1 89.31 184 VAL B C 1
ATOM 3296 O O . VAL B 1 184 ? -13.859 11.414 4.914 1 89.31 184 VAL B O 1
ATOM 3299 N N . PHE B 1 185 ? -11.695 11.391 4.754 1 85.81 185 PHE B N 1
ATOM 3300 C CA . PHE B 1 185 ? -11.492 11.984 6.07 1 85.81 185 PHE B CA 1
ATOM 3301 C C . PHE B 1 185 ? -12.148 13.359 6.145 1 85.81 185 PHE B C 1
ATOM 3303 O O . PHE B 1 185 ? -12.805 13.688 7.133 1 85.81 185 PHE B O 1
ATOM 3310 N N . ASP B 1 186 ? -11.883 14.062 5.121 1 84.44 186 ASP B N 1
ATOM 3311 C CA . ASP B 1 186 ? -12.492 15.391 5.062 1 84.44 186 ASP B CA 1
ATOM 3312 C C . ASP B 1 186 ? -14.016 15.297 5.141 1 84.44 186 ASP B C 1
ATOM 3314 O O . ASP B 1 186 ? -14.648 15.969 5.961 1 84.44 186 ASP B O 1
ATOM 3318 N N . GLU B 1 187 ? -14.578 14.477 4.379 1 84.12 187 GLU B N 1
ATOM 3319 C CA . GLU B 1 187 ? -16.031 14.32 4.301 1 84.12 187 GLU B CA 1
ATOM 3320 C C . GLU B 1 187 ? -16.594 13.812 5.617 1 84.12 187 GLU B C 1
ATOM 3322 O O . GLU B 1 187 ? -17.641 14.281 6.07 1 84.12 187 GLU B O 1
ATOM 3327 N N . ALA B 1 188 ? -15.859 12.93 6.246 1 84.19 188 ALA B N 1
ATOM 3328 C CA . ALA B 1 188 ? -16.391 12.25 7.418 1 84.19 188 ALA B CA 1
ATOM 3329 C C . ALA B 1 188 ? -16.109 13.031 8.695 1 84.19 188 ALA B C 1
ATOM 3331 O O . ALA B 1 188 ? -16.859 12.953 9.664 1 84.19 188 ALA B O 1
ATOM 3332 N N . VAL B 1 189 ? -15.086 13.82 8.672 1 83.06 189 VAL B N 1
ATOM 3333 C CA . VAL B 1 189 ? -14.633 14.359 9.953 1 83.06 189 VAL B CA 1
ATOM 3334 C C . VAL B 1 189 ? -14.523 15.883 9.859 1 83.06 189 VAL B C 1
ATOM 3336 O O . VAL B 1 189 ? -15.188 16.609 10.602 1 83.06 189 VAL B O 1
ATOM 3339 N N . LEU B 1 190 ? -13.789 16.312 8.867 1 80.25 190 LEU B N 1
ATOM 3340 C CA . LEU B 1 190 ? -13.422 17.719 8.859 1 80.25 190 LEU B CA 1
ATOM 3341 C C . LEU B 1 190 ? -14.594 18.594 8.414 1 80.25 190 LEU B C 1
ATOM 3343 O O . LEU B 1 190 ? -14.852 19.641 8.992 1 80.25 190 LEU B O 1
ATOM 3347 N N . ALA B 1 191 ? -15.289 18.156 7.406 1 80.75 191 ALA B N 1
ATOM 3348 C CA . ALA B 1 191 ? -16.359 18.969 6.84 1 80.75 191 ALA B CA 1
ATOM 3349 C C . ALA B 1 191 ? -17.484 19.188 7.855 1 80.75 191 ALA B C 1
ATOM 3351 O O . ALA B 1 191 ? -17.922 20.312 8.086 1 80.75 191 ALA B O 1
ATOM 3352 N N . PRO B 1 192 ? -17.906 18.078 8.523 1 81.94 192 PRO B N 1
ATOM 3353 C CA . PRO B 1 192 ? -18.922 18.281 9.562 1 81.94 192 PRO B CA 1
ATOM 3354 C C . PRO B 1 192 ? -18.422 19.172 10.703 1 81.94 192 PRO B C 1
ATOM 3356 O O . PRO B 1 192 ? -19.203 19.953 11.258 1 81.94 192 PRO B O 1
ATOM 3359 N N . TRP B 1 193 ? -17.203 19.094 11.086 1 79.81 193 TRP B N 1
ATOM 3360 C CA . TRP B 1 193 ? -16.594 19.906 12.125 1 79.81 193 TRP B CA 1
ATOM 3361 C C . TRP B 1 193 ? -16.547 21.375 11.711 1 79.81 193 TRP B C 1
ATOM 3363 O O . TRP B 1 193 ? -16.906 22.25 12.5 1 79.81 193 TRP B O 1
ATOM 3373 N N . ASP B 1 194 ? -16.172 21.578 10.508 1 73.5 194 ASP B N 1
ATOM 3374 C CA . ASP B 1 194 ? -16.125 22.938 9.961 1 73.5 194 ASP B CA 1
ATOM 3375 C C . ASP B 1 194 ? -17.516 23.562 9.906 1 73.5 194 ASP B C 1
ATOM 3377 O O . ASP B 1 194 ? -17.688 24.75 10.203 1 73.5 194 ASP B O 1
ATOM 3381 N N . ALA B 1 195 ? -18.422 22.781 9.539 1 80.19 195 ALA B N 1
ATOM 3382 C CA . ALA B 1 195 ? -19.797 23.25 9.398 1 80.19 195 ALA B CA 1
ATOM 3383 C C . ALA B 1 195 ? -20.359 23.703 10.742 1 80.19 195 ALA B C 1
ATOM 3385 O O . ALA B 1 195 ? -21.219 24.578 10.797 1 80.19 195 ALA B O 1
ATOM 3386 N N . ARG B 1 196 ? -19.766 23.172 11.836 1 80.5 196 ARG B N 1
ATOM 3387 C CA . ARG B 1 196 ? -20.203 23.562 13.172 1 80.5 196 ARG B CA 1
ATOM 3388 C C . ARG B 1 196 ? -19.344 24.688 13.742 1 80.5 196 ARG B C 1
ATOM 3390 O O . ARG B 1 196 ? -19.469 25.031 14.914 1 80.5 196 ARG B O 1
ATOM 3397 N N . GLY B 1 197 ? -18.484 25.25 12.945 1 70.56 197 GLY B N 1
ATOM 3398 C CA . GLY B 1 197 ? -17.688 26.406 13.336 1 70.56 197 GLY B CA 1
ATOM 3399 C C . GLY B 1 197 ? -16.422 26.016 14.094 1 70.56 197 GLY B C 1
ATOM 3400 O O . GLY B 1 197 ? -15.945 26.781 14.938 1 70.56 197 GLY B O 1
ATOM 3401 N N . ARG B 1 198 ? -16.016 24.734 13.961 1 71.06 198 ARG B N 1
ATOM 3402 C CA . ARG B 1 198 ? -14.773 24.219 14.531 1 71.06 198 ARG B CA 1
ATOM 3403 C C . ARG B 1 198 ? -14.734 24.422 16.047 1 71.06 198 ARG B C 1
ATOM 3405 O O . ARG B 1 198 ? -13.82 25.047 16.562 1 71.06 198 ARG B O 1
ATOM 3412 N N . PRO B 1 199 ? -15.781 23.922 16.688 1 71.62 199 PRO B N 1
ATOM 3413 C CA . PRO B 1 199 ? -15.773 24.078 18.141 1 71.62 199 PRO B CA 1
ATOM 3414 C C . PRO B 1 199 ? -14.469 23.609 18.781 1 71.62 199 PRO B C 1
ATOM 3416 O O . PRO B 1 199 ? -13.961 22.547 18.422 1 71.62 199 PRO B O 1
ATOM 3419 N N . GLU B 1 200 ? -13.727 24.406 19.562 1 64.62 200 GLU B N 1
ATOM 3420 C CA . GLU B 1 200 ? -12.391 24.234 20.125 1 64.62 200 GLU B CA 1
ATOM 3421 C C . GLU B 1 200 ? -12.266 22.906 20.844 1 64.62 200 GLU B C 1
ATOM 3423 O O . GLU B 1 200 ? -11.234 22.234 20.766 1 64.62 200 GLU B O 1
ATOM 3428 N N . GLY B 1 201 ? -13.328 22.406 21.625 1 63.94 201 GLY B N 1
ATOM 3429 C CA . GLY B 1 201 ? -13.234 21.188 22.422 1 63.94 201 GLY B CA 1
ATOM 3430 C C . GLY B 1 201 ? -13.242 19.938 21.578 1 63.94 201 GLY B C 1
ATOM 3431 O O . GLY B 1 201 ? -12.953 18.844 22.094 1 63.94 201 GLY B O 1
ATOM 3432 N N . GLU B 1 202 ? -13.297 20.219 20.188 1 73.62 202 GLU B N 1
ATOM 3433 C CA . GLU B 1 202 ? -13.508 19 19.406 1 73.62 202 GLU B CA 1
ATOM 3434 C C . GLU B 1 202 ? -12.242 18.625 18.641 1 73.62 202 GLU B C 1
ATOM 3436 O O . GLU B 1 202 ? -12.266 17.688 17.828 1 73.62 202 GLU B O 1
ATOM 3441 N N . TRP B 1 203 ? -11.133 19.359 19 1 72.19 203 TRP B N 1
ATOM 3442 C CA . TRP B 1 203 ? -9.859 18.969 18.406 1 72.19 203 TRP B CA 1
ATOM 3443 C C . TRP B 1 203 ? -9.461 17.562 18.844 1 72.19 203 TRP B C 1
ATOM 3445 O O . TRP B 1 203 ? -8.883 16.797 18.062 1 72.19 203 TRP B O 1
ATOM 3455 N N . SER B 1 204 ? -9.852 17.344 20.062 1 74.44 204 SER B N 1
ATOM 3456 C CA . SER B 1 204 ? -9.555 16.016 20.578 1 74.44 204 SER B CA 1
ATOM 3457 C C . SER B 1 204 ? -10.297 14.938 19.797 1 74.44 204 SER B C 1
ATOM 3459 O O . SER B 1 204 ? -9.75 13.867 19.531 1 74.44 204 SER B O 1
ATOM 3461 N N . ALA B 1 205 ? -11.531 15.32 19.391 1 78.81 205 ALA B N 1
ATOM 3462 C CA . ALA B 1 205 ? -12.32 14.367 18.625 1 78.81 205 ALA B CA 1
ATOM 3463 C C . ALA B 1 205 ? -11.711 14.141 17.234 1 78.81 205 ALA B C 1
ATOM 3465 O O . ALA B 1 205 ? -11.711 13.016 16.734 1 78.81 205 ALA B O 1
ATOM 3466 N N . ILE B 1 206 ? -11.172 15.141 16.656 1 79.81 206 ILE B N 1
ATOM 3467 C CA . ILE B 1 206 ? -10.531 15.039 15.344 1 79.81 206 ILE B CA 1
ATOM 3468 C C . ILE B 1 206 ? -9.266 14.203 15.461 1 79.81 206 ILE B C 1
ATOM 3470 O O . ILE B 1 206 ? -9.023 13.312 14.633 1 79.81 206 ILE B O 1
ATOM 3474 N N . ARG B 1 207 ? -8.523 14.438 16.469 1 78.88 207 ARG B N 1
ATOM 3475 C CA . ARG B 1 207 ? -7.305 13.664 16.703 1 78.88 207 ARG B CA 1
ATOM 3476 C C . ARG B 1 207 ? -7.613 12.188 16.891 1 78.88 207 ARG B C 1
ATOM 3478 O O . ARG B 1 207 ? -6.914 11.328 16.344 1 78.88 207 ARG B O 1
ATOM 3485 N N . GLU B 1 208 ? -8.617 11.969 17.609 1 81 208 GLU B N 1
ATOM 3486 C CA . GLU B 1 208 ? -9.016 10.586 17.859 1 81 208 GLU B CA 1
ATOM 3487 C C . GLU B 1 208 ? -9.438 9.898 16.562 1 81 208 GLU B C 1
ATOM 3489 O O . GLU B 1 208 ? -9.133 8.727 16.344 1 81 208 GLU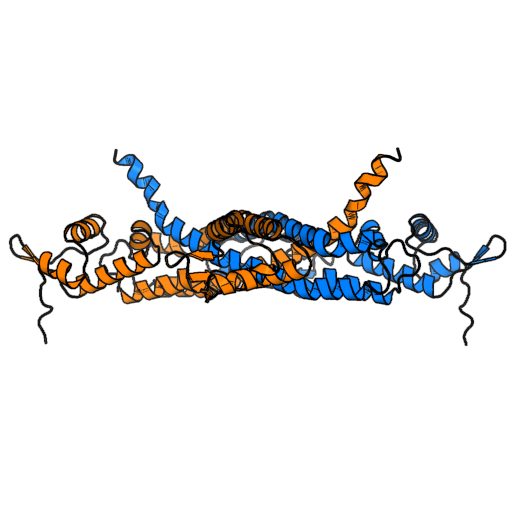 B O 1
ATOM 3494 N N . ALA B 1 209 ? -10.117 10.664 15.758 1 84.38 209 ALA B N 1
ATOM 3495 C CA . ALA B 1 209 ? -10.547 10.117 14.469 1 84.38 209 ALA B CA 1
ATOM 3496 C C . ALA B 1 209 ? -9.352 9.789 13.586 1 84.38 209 ALA B C 1
ATOM 3498 O O . ALA B 1 209 ? -9.32 8.742 12.938 1 84.38 209 ALA B O 1
ATOM 3499 N N . VAL B 1 210 ? -8.375 10.625 13.562 1 81.88 210 VAL B N 1
ATOM 3500 C CA . VAL B 1 210 ? -7.164 10.406 12.781 1 81.88 210 VAL B CA 1
ATOM 3501 C C . VAL B 1 210 ? -6.438 9.164 13.297 1 81.88 210 VAL B C 1
ATOM 3503 O O . VAL B 1 210 ? -6.016 8.312 12.516 1 81.88 210 VAL B O 1
ATOM 3506 N N . ASP B 1 211 ? -6.391 9.008 14.562 1 81.31 211 ASP B N 1
ATOM 3507 C CA . ASP B 1 211 ? -5.695 7.887 15.188 1 81.31 211 ASP B CA 1
ATOM 3508 C C . ASP B 1 211 ? -6.395 6.562 14.883 1 81.31 211 ASP B C 1
ATOM 3510 O O . ASP B 1 211 ? -5.746 5.52 14.789 1 81.31 211 ASP B O 1
ATOM 3514 N N . ARG B 1 212 ? -7.672 6.672 14.688 1 80.75 212 ARG B N 1
ATOM 3515 C CA . ARG B 1 212 ? -8.469 5.48 14.414 1 80.75 212 ARG B CA 1
ATOM 3516 C C . ARG B 1 212 ? -8.375 5.082 12.945 1 80.75 212 ARG B C 1
ATOM 3518 O O . ARG B 1 212 ? -8.328 3.895 12.617 1 80.75 212 ARG B O 1
ATOM 3525 N N . ILE B 1 213 ? -8.266 6.074 12.102 1 82.75 213 ILE B N 1
ATOM 3526 C CA . ILE B 1 213 ? -8.406 5.816 10.672 1 82.75 213 ILE B CA 1
ATOM 3527 C C . ILE B 1 213 ? -7.035 5.492 10.078 1 82.75 213 ILE B C 1
ATOM 3529 O O . ILE B 1 213 ? -6.934 4.684 9.156 1 82.75 213 ILE B O 1
ATOM 3533 N N . ARG B 1 214 ? -6 6.02 10.633 1 84.5 214 ARG B N 1
ATOM 3534 C CA . ARG B 1 214 ? -4.664 5.93 10.047 1 84.5 214 ARG B CA 1
ATOM 3535 C C . ARG B 1 214 ? -4.219 4.477 9.922 1 84.5 214 ARG B C 1
ATOM 3537 O O . ARG B 1 214 ? -3.832 4.031 8.844 1 84.5 214 ARG B O 1
ATOM 3544 N N . PRO B 1 215 ? -4.34 3.691 10.984 1 83.62 215 PRO B N 1
ATOM 3545 C CA . PRO B 1 215 ? -3.908 2.299 10.844 1 83.62 215 PRO B CA 1
ATOM 3546 C C . PRO B 1 215 ? -4.77 1.508 9.867 1 83.62 215 PRO B C 1
ATOM 3548 O O . PRO B 1 215 ? -4.273 0.606 9.188 1 83.62 215 PRO B O 1
ATOM 3551 N N . LEU B 1 216 ? -5.969 1.879 9.742 1 85.12 216 LEU B N 1
ATOM 3552 C CA . LEU B 1 216 ? -6.898 1.172 8.867 1 85.12 216 LEU B CA 1
ATOM 3553 C C . LEU B 1 216 ? -6.57 1.435 7.398 1 85.12 216 LEU B C 1
ATOM 3555 O O . LEU B 1 216 ? -6.719 0.546 6.559 1 85.12 216 LEU B O 1
ATOM 3559 N N . ALA B 1 217 ? -6.094 2.65 7.113 1 90.44 217 ALA B N 1
ATOM 3560 C CA . ALA B 1 217 ? -5.746 3.004 5.738 1 90.44 217 ALA B CA 1
ATOM 3561 C C . ALA B 1 217 ? -4.594 2.145 5.227 1 90.44 217 ALA B C 1
ATOM 3563 O O . ALA B 1 217 ? -4.676 1.577 4.133 1 90.44 217 ALA B O 1
ATOM 3564 N N . GLY B 1 218 ? -3.537 1.995 6.008 1 89.38 218 GLY B N 1
ATOM 3565 C CA . GLY B 1 218 ? -2.406 1.162 5.629 1 89.38 218 GLY B CA 1
ATOM 3566 C C . GLY B 1 218 ? -2.76 -0.309 5.523 1 89.38 218 GLY B C 1
ATOM 3567 O O . GLY B 1 218 ? -2.314 -0.993 4.598 1 89.38 218 GLY B O 1
ATOM 3568 N N . GLU B 1 219 ? -3.58 -0.733 6.441 1 88.31 219 GLU B N 1
ATOM 3569 C CA . GLU B 1 219 ? -3.988 -2.135 6.453 1 88.31 219 GLU B CA 1
ATOM 3570 C C . GLU B 1 219 ? -4.836 -2.475 5.227 1 88.31 219 GLU B C 1
ATOM 3572 O O . GLU B 1 219 ? -4.641 -3.518 4.602 1 88.31 219 GLU B O 1
ATOM 3577 N N . ALA B 1 220 ? -5.766 -1.56 4.922 1 91.31 220 ALA B N 1
ATOM 3578 C CA . ALA B 1 220 ? -6.621 -1.775 3.758 1 91.31 220 ALA B CA 1
ATOM 3579 C C . ALA B 1 220 ? -5.805 -1.769 2.467 1 91.31 220 ALA B C 1
ATOM 3581 O O . ALA B 1 220 ? -6 -2.623 1.6 1 91.31 220 ALA B O 1
ATOM 3582 N N . LEU B 1 221 ? -4.918 -0.811 2.389 1 93.44 221 LEU B N 1
ATOM 3583 C CA . LEU B 1 221 ? -4.062 -0.723 1.209 1 93.44 221 LEU B CA 1
ATOM 3584 C C . LEU B 1 221 ? -3.27 -2.01 1.016 1 93.44 221 LEU B C 1
ATOM 3586 O O . LEU B 1 221 ? -3.246 -2.57 -0.082 1 93.44 221 LEU B O 1
ATOM 3590 N N . LEU B 1 222 ? -2.691 -2.508 2.117 1 91.19 222 LEU B N 1
ATOM 3591 C CA . LEU B 1 222 ? -1.862 -3.705 2.037 1 91.19 222 LEU B CA 1
ATOM 3592 C C . LEU B 1 222 ? -2.707 -4.93 1.705 1 91.19 222 LEU B C 1
ATOM 3594 O O . LEU B 1 222 ? -2.273 -5.801 0.948 1 91.19 222 LEU B O 1
ATOM 3598 N N . ALA B 1 223 ? -3.896 -5.016 2.273 1 90.25 223 ALA B N 1
ATOM 3599 C CA . ALA B 1 223 ? -4.777 -6.148 2.008 1 90.25 223 ALA B CA 1
ATOM 3600 C C . ALA B 1 223 ? -5.168 -6.207 0.534 1 90.25 223 ALA B C 1
ATOM 3602 O O . ALA B 1 223 ? -5.102 -7.27 -0.09 1 90.25 223 ALA B O 1
ATOM 3603 N N . VAL B 1 224 ? -5.551 -5.09 -0.03 1 92.94 224 VAL B N 1
ATOM 3604 C CA . VAL B 1 224 ? -5.934 -5.031 -1.438 1 92.94 224 VAL B CA 1
ATOM 3605 C C . VAL B 1 224 ? -4.715 -5.316 -2.314 1 92.94 224 VAL B C 1
ATOM 3607 O O . VAL B 1 224 ? -4.816 -6.035 -3.312 1 92.94 224 VAL B O 1
ATOM 3610 N N . PHE B 1 225 ? -3.562 -4.812 -1.949 1 94.56 225 PHE B N 1
ATOM 3611 C CA . PHE B 1 225 ? -2.326 -5.043 -2.688 1 94.56 225 PHE B CA 1
ATOM 3612 C C . PHE B 1 225 ? -2.008 -6.531 -2.762 1 94.56 225 PHE B C 1
ATOM 3614 O O . PHE B 1 2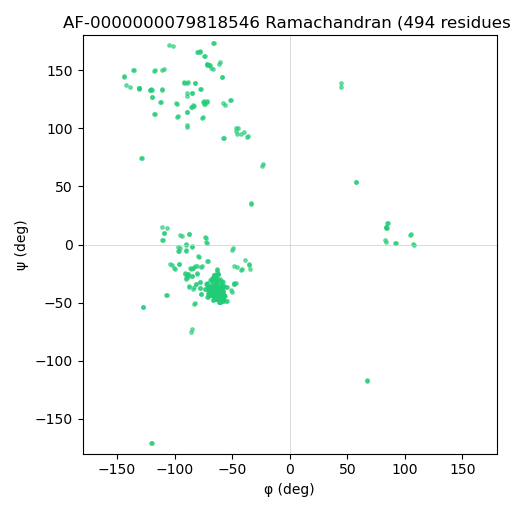25 ? -1.721 -7.059 -3.84 1 94.56 225 PHE B O 1
ATOM 3621 N N . ARG B 1 226 ? -2.1 -7.195 -1.65 1 89.81 226 ARG B N 1
ATOM 3622 C CA . ARG B 1 226 ? -1.798 -8.625 -1.604 1 89.81 226 ARG B CA 1
ATOM 3623 C C . ARG B 1 226 ? -2.768 -9.414 -2.473 1 89.81 226 ARG B C 1
ATOM 3625 O O . ARG B 1 226 ? -2.365 -10.359 -3.16 1 89.81 226 ARG B O 1
ATOM 3632 N N . GLN B 1 227 ? -3.984 -9.047 -2.418 1 87.69 227 GLN B N 1
ATOM 3633 C CA . GLN B 1 227 ? -4.98 -9.695 -3.262 1 87.69 227 GLN B CA 1
ATOM 3634 C C . GLN B 1 227 ? -4.684 -9.461 -4.742 1 87.69 227 GLN B C 1
ATOM 3636 O O . GLN B 1 227 ? -4.742 -10.398 -5.543 1 87.69 227 GLN B O 1
ATOM 3641 N N . VAL B 1 228 ? -4.371 -8.242 -5.086 1 91.12 228 VAL B N 1
ATOM 3642 C CA . VAL B 1 228 ? -4.125 -7.883 -6.48 1 91.12 228 VAL B CA 1
ATOM 3643 C C . VAL B 1 228 ? -2.84 -8.547 -6.969 1 91.12 228 VAL B C 1
ATOM 3645 O O . VAL B 1 228 ? -2.75 -8.969 -8.125 1 91.12 228 VAL B O 1
ATOM 3648 N N . MET B 1 229 ? -1.826 -8.641 -6.102 1 90.62 229 MET B N 1
ATOM 3649 C CA . MET B 1 229 ? -0.6 -9.352 -6.449 1 90.62 229 MET B CA 1
ATOM 3650 C C . MET B 1 229 ? -0.907 -10.781 -6.895 1 90.62 229 MET B C 1
ATOM 3652 O O . MET B 1 229 ? -0.412 -11.234 -7.926 1 90.62 229 MET B O 1
ATOM 3656 N N . THR B 1 230 ? -1.713 -11.43 -6.09 1 83.56 230 THR B N 1
ATOM 3657 C CA . THR B 1 230 ? -2.102 -12.789 -6.426 1 83.56 230 THR B CA 1
ATOM 3658 C C . THR B 1 230 ? -2.789 -12.844 -7.785 1 83.56 230 THR B C 1
ATOM 3660 O O . THR B 1 230 ? -2.492 -13.711 -8.609 1 83.56 230 THR B O 1
ATOM 3663 N N . ASP B 1 231 ? -3.637 -11.883 -8.055 1 83.31 231 ASP B N 1
ATOM 3664 C CA . ASP B 1 231 ? -4.359 -11.828 -9.32 1 83.31 231 ASP B CA 1
ATOM 3665 C C . ASP B 1 231 ? -3.402 -11.625 -10.492 1 83.31 231 ASP B C 1
ATOM 3667 O O . ASP B 1 231 ? -3.512 -12.297 -11.516 1 83.31 231 ASP B O 1
ATOM 3671 N N . VAL B 1 232 ? -2.49 -10.75 -10.32 1 87.19 232 VAL B N 1
ATOM 3672 C CA . VAL B 1 232 ? -1.575 -10.391 -11.398 1 87.19 232 VAL B CA 1
ATOM 3673 C C . VAL B 1 232 ? -0.624 -11.547 -11.68 1 87.19 232 VAL B C 1
ATOM 3675 O O . VAL B 1 232 ? -0.338 -11.859 -12.836 1 87.19 232 VAL B O 1
ATOM 3678 N N . ILE B 1 233 ? -0.122 -12.164 -10.617 1 82.69 233 ILE B N 1
ATOM 3679 C CA . ILE B 1 233 ? 0.772 -13.305 -10.773 1 82.69 233 ILE B CA 1
ATOM 3680 C C . ILE B 1 233 ? 0.046 -14.43 -11.508 1 82.69 233 ILE B C 1
ATOM 3682 O O . ILE B 1 233 ? 0.595 -15.039 -12.43 1 82.69 233 ILE B O 1
ATOM 3686 N N . THR B 1 234 ? -1.167 -14.625 -11.141 1 75.81 234 THR B N 1
ATOM 3687 C CA . THR B 1 234 ? -1.968 -15.664 -11.773 1 75.81 234 THR B CA 1
ATOM 3688 C C . THR B 1 234 ? -2.195 -15.352 -13.25 1 75.81 234 THR B C 1
ATOM 3690 O O . THR B 1 234 ? -2.09 -16.234 -14.102 1 75.81 234 THR B O 1
ATOM 3693 N N . ASP B 1 235 ? -2.416 -14.133 -13.562 1 74.31 235 ASP B N 1
ATOM 3694 C CA . ASP B 1 235 ? -2.643 -13.703 -14.945 1 74.31 235 ASP B CA 1
ATOM 3695 C C . ASP B 1 235 ? -1.375 -13.852 -15.781 1 74.31 235 ASP B C 1
ATOM 3697 O O . ASP B 1 235 ? -1.436 -14.258 -16.938 1 74.31 235 ASP B O 1
ATOM 3701 N N . LEU B 1 236 ? -0.269 -13.453 -15.203 1 70.62 236 LEU B N 1
ATOM 3702 C CA . LEU B 1 236 ? 1.006 -13.555 -15.898 1 70.62 236 LEU B CA 1
ATOM 3703 C C . LEU B 1 236 ? 1.346 -15.016 -16.188 1 70.62 236 LEU B C 1
ATOM 3705 O O . LEU B 1 236 ? 1.858 -15.336 -17.266 1 70.62 236 LEU B O 1
ATOM 3709 N N . MET B 1 237 ? 1.09 -15.727 -15.234 1 64.5 237 MET B N 1
ATOM 3710 C CA . MET B 1 237 ? 1.344 -17.156 -15.422 1 64.5 237 MET B CA 1
ATOM 3711 C C . MET B 1 237 ? 0.416 -17.734 -16.484 1 64.5 237 MET B C 1
ATOM 3713 O O . MET B 1 237 ? 0.792 -18.672 -17.203 1 64.5 237 MET B O 1
ATOM 3717 N N . ALA B 1 238 ? -0.783 -17.062 -16.656 1 59.97 238 ALA B N 1
ATOM 3718 C CA . ALA B 1 238 ? -1.751 -17.516 -17.656 1 59.97 238 ALA B CA 1
ATOM 3719 C C . ALA B 1 238 ? -1.385 -16.984 -19.047 1 59.97 238 ALA B C 1
ATOM 3721 O O . ALA B 1 238 ? -1.654 -17.641 -20.062 1 59.97 238 ALA B O 1
ATOM 3722 N N . GLY B 1 239 ? -1.092 -15.609 -19.328 1 55.5 239 GLY B N 1
ATOM 3723 C CA . GLY B 1 239 ? -0.943 -14.914 -20.594 1 55.5 239 GLY B CA 1
ATOM 3724 C C . GLY B 1 239 ? 0.338 -15.273 -21.328 1 55.5 239 GLY B C 1
ATOM 3725 O O . GLY B 1 239 ? 0.577 -14.797 -22.438 1 55.5 239 GLY B O 1
ATOM 3726 N N . THR B 1 240 ? 1.464 -15.555 -20.797 1 46.88 240 THR B N 1
ATOM 3727 C CA . THR B 1 240 ? 2.623 -15.758 -21.656 1 46.88 240 THR B CA 1
ATOM 3728 C C . THR B 1 240 ? 2.244 -16.578 -22.875 1 46.88 240 THR B C 1
ATOM 3730 O O . THR B 1 240 ? 2.906 -16.5 -23.922 1 46.88 240 THR B O 1
ATOM 3733 N N . ASP B 1 241 ? 1.259 -17.344 -22.984 1 41.72 241 ASP B N 1
ATOM 3734 C CA . ASP B 1 241 ? 1.103 -18.078 -24.234 1 41.72 241 ASP B CA 1
ATOM 3735 C C . ASP B 1 241 ? 0.365 -17.234 -25.281 1 41.72 241 ASP B C 1
ATOM 3737 O O . ASP B 1 241 ? 0.206 -17.672 -26.422 1 41.72 241 ASP B O 1
ATOM 3741 N N . GLU B 1 242 ? -0.404 -16.203 -25.016 1 40.56 242 GLU B N 1
ATOM 3742 C CA . GLU B 1 242 ? -1.104 -15.719 -26.203 1 40.56 242 GLU B CA 1
ATOM 3743 C C . GLU B 1 242 ? -0.12 -15.328 -27.297 1 40.56 242 GLU B C 1
ATOM 3745 O O . GLU B 1 242 ? -0.49 -15.25 -28.484 1 40.56 242 GLU B O 1
ATOM 3750 N N . GLU B 1 243 ? 0.999 -14.859 -27.047 1 39.28 243 GLU B N 1
ATOM 3751 C CA . GLU B 1 243 ? 1.784 -14.516 -28.234 1 39.28 243 GLU B CA 1
ATOM 3752 C C . GLU B 1 243 ? 2.102 -15.758 -29.062 1 39.28 243 GLU B C 1
ATOM 3754 O O . GLU B 1 243 ? 2.367 -15.656 -30.266 1 39.28 243 GLU B O 1
ATOM 3759 N N . ASP B 1 244 ? 2.268 -16.922 -28.516 1 36.31 244 ASP B N 1
ATOM 3760 C CA . ASP B 1 244 ? 2.686 -17.984 -29.422 1 36.31 244 ASP B CA 1
ATOM 3761 C C . ASP B 1 244 ? 1.482 -18.609 -30.125 1 36.31 244 ASP B C 1
ATOM 3763 O O . ASP B 1 244 ? 1.642 -19.359 -31.094 1 36.31 244 ASP B O 1
ATOM 3767 N N . ALA B 1 245 ? 0.219 -18.531 -29.688 1 38.25 245 ALA B N 1
ATOM 3768 C CA . ALA B 1 245 ? -0.843 -19.203 -30.453 1 38.25 245 ALA B CA 1
ATOM 3769 C C . ALA B 1 245 ? -1.289 -18.344 -31.625 1 38.25 245 ALA B C 1
ATOM 3771 O O . ALA B 1 245 ? -2.119 -18.766 -32.438 1 38.25 245 ALA B O 1
ATOM 3772 N N . GLY B 1 246 ? -1.036 -17.109 -31.656 1 34.47 246 GLY B N 1
ATOM 3773 C CA . GLY B 1 246 ? -1.452 -16.406 -32.875 1 34.47 246 GLY B CA 1
ATOM 3774 C C . GLY B 1 246 ? -0.74 -16.891 -34.125 1 34.47 246 GLY B C 1
ATOM 3775 O O . GLY B 1 246 ? -1.096 -16.5 -35.219 1 34.47 246 GLY B O 1
ATOM 3776 N N . ASP B 1 247 ? 0.528 -17.25 -34 1 34.12 247 ASP B N 1
ATOM 3777 C CA . ASP B 1 247 ? 1.11 -17.578 -35.312 1 34.12 247 ASP B CA 1
ATOM 3778 C C . ASP B 1 247 ? 0.701 -18.969 -35.75 1 34.12 247 ASP B C 1
ATOM 3780 O O . ASP B 1 247 ? 1.134 -19.438 -36.812 1 34.12 247 ASP B O 1
ATOM 3784 N N . ALA B 1 248 ? 0.093 -19.797 -34.906 1 35.78 248 ALA B N 1
ATOM 3785 C CA . ALA B 1 248 ? -0.183 -21.094 -35.531 1 35.78 248 ALA B CA 1
ATOM 3786 C C . ALA B 1 248 ? -1.525 -21.078 -36.25 1 35.78 248 ALA B C 1
ATOM 3788 O O . ALA B 1 248 ? -2.014 -22.125 -36.688 1 35.78 248 ALA B O 1
ATOM 3789 N N . SER B 1 249 ? -2.248 -19.953 -36.438 1 27.25 249 SER B N 1
ATOM 3790 C CA . SER B 1 249 ? -3.168 -20.031 -37.562 1 27.25 249 SER B CA 1
ATOM 3791 C C . SER B 1 249 ? -2.432 -19.891 -38.875 1 27.25 249 SER B C 1
ATOM 3793 O O . SER B 1 249 ? -1.485 -19.109 -39 1 27.25 249 SER B O 1
#

InterPro domains:
  IPR000551 MerR-type HTH domain [PF13411] (7-68)
  IPR000551 MerR-type HTH domain [PR00040] (8-19)
  IPR000551 MerR-type HTH domain [PR00040] (19-32)
  IPR000551 MerR-type HTH domain [PR00040] (42-62)
  IPR000551 MerR-type HTH domain [PS50937] (6-74)
  IPR000551 MerR-type HTH domain [SM00422] (7-75)
  IPR009061 Putative DNA-binding domain superfamily [SSF46955] (7-91)
  IPR047057 MerR transcriptional regulator [PTHR30204] (5-134)